Protein 4XK1 (pdb70)

Sequence (700 aa):
FNFCAGPAALPDAVLQRAQAELLDWRGKGLSVMEMSHRSDDYVAIASKAEQDLRDLLDIPSDYKVLFLQGGASQQFAEIPLNLLPEDGVADYIDTGIWSKKAIEEARRYGTVNVAASAKEYDYFAIPGQNEWTLTKDAAYVHYASNETIGGLEFDWIPEETGDVPLVTDMSSDILSRPLDVSRFGLIYAGAQNIGPSGLVVVIVREDLLGRARSVCPTMLNYKTAADNGSMYNTPATYSWYLSGLVFEWLKEQGGVTAMEQRNRAKKDLLYKTIDASDFYTNPIQPSARSWMNVPFRLADERLDKPFLEGAEARGLLNLKGHRSVGGMRASIYNALGLDAVEALVAYMAEFEKEHFNFCAGPAALPDAVLQRAQAELLDWRGKGLSVMEMSHRSDDYVAIASKAEQDLRDLLDIPSDYKVLFLQGGASQQFAEIPLNLLPEDGVADYIDTGIWSKKAIEEARRYGTVNVAASAKEYDYFAIPGQNNEWTLTKDAAYVHYASNETIGGLEFDWIPEETGDVPLVTTDMSSDILSRPLDVSRFGLIYAGAQNIGPSGLVVVIVREDLLGRARSVCPTMLNYKTAADNGSMYNTPATYSWYLSGLVFEWLKEQGGVTAMEQRNRAKKDLLYKTIDASDFYTNPIQPSARSWMNVPFRLADERLDKPFLEGAEARGLLNLKGHRSVGGMRASIYNALGLDAVEALVAY

B-factor: mean 57.26, std 17.22, range [25.73, 146.48]

Solvent-accessible surface area: 25324 Å² total

InterPro domains:
  IPR000192 Aminotransferase class V domain [PF00266] (6-349)
  IPR015421 Pyridoxal phosphate-dependent transferase, major domain [G3DSA:3.40.640.10] (18-251)
  IPR015422 Pyridoxal phosphate-dependent transferase, small domain [G3DSA:3.90.1150.10] (252-361)
  IPR015424 Pyridoxal phosphate-dependent transferase [SSF53383] (4-359)
  IPR022278 Phosphoserine aminotransferase [MF_00160] (3-360)
  IPR022278 Phosphoserine aminotransferase [NF003764] (3-360)
  IPR022278 Phosphoserine aminotransferase [PIRSF000525] (2-360)
  IPR022278 Phosphoserine aminotransferase [PTHR43247] (2-360)
  IPR022278 Phosphoserine aminotransferase [TIGR01364] (6-360)
  IPR022278 Phosphoserine aminotransferase [cd00611] (6-358)

Foldseek 3Di:
DEQALFLDDDFPVLVVVCVVCQQANVNNRHGLVRDDCPDPVLVVLLVLLQVLVCVQQVFDPQKFKAKAFDFVLVVLQLVCLQQPPQAFEEEFEALDDVSVSSQVNCVVRYHYHDFYYCVVVPSLAGDDCVSGRDDLVHSAYEYEQADSQSQFGAPDDDDNDPHFYEYEDQQCPQLAHDPPVNHQKYKHQQSLQFDGGIMIMIHRNVSFDRRDPPDDCSSGPVNCRVVVNPNDDHPSVGSSSSSSSSVVCVVCPHRHNSNVFLVVLQCLLVCLQVVDQQKDDSRDPNTRHSFKGFIAGPDNVCVVVLQVVCVVPVRDDQFHDPVVGGGMGGARSSHGSVNSVVVSVSVVVVVVVD/DDLALFLDDAFPVLVVVCVVPQQANPNNRHGLQGDDCPDPVLVVLLVLLQVLLCVQQVFDPQKFKAKAFDFPLVVLQLVCQWQNDQAFEEEFEALDDVSVSSQVNNVVRHHYHDQYYCVVVVSLAGDDCVSGDDDLRHSAYEYEQADSQQQFGAPDDDDNDPHFYEYEDQQCPQLAHDDNVNHQKYKHQCSLQNQGGIMIMMHRNVSFDRRDPVDDCSSGPVNCRVVVNPNDGHPSVSSSSSSSSSVVCVVCVHSNSSNVFLVLLQVLLVCLQVVDPQKDDSRDPNGRHSFKHFIAGPPLVCQVVVQVVQVVPVHDDQPHDPVRRHGMGGCRRSHGSVNSVSNSVD

Secondary structure (DSSP, 8-state):
-B--SSSPPPPHHHHHHHHHTSSSGGGSS--GGGS-TTSHHHHHHHHHHHHHHHHHHT--TTEEEEEE-SHHHHHHHHHHHHHS-TT-EEEEEE-SHHHHHHHHHHTTTSEEEEEEEGGGGTTSSPPPGGG----TT-S-EEEESEETTTTEE-SS----TTSPEEEE-TTTTTSS---GGG-SEEEEE-----STT-EEEEEEGGG-S---TTS-GGG-HHHHHHTTT-SS---HHHHHHHHHHHHHHHHTTHHHHHHHHHHHHHHHHHHHHHHSSSEE--S-GGGB-SSEEEEEESSGGGHHHHHHHHHHTT-B--BPPTTT-SEEEE--TTS-HHHHHHHHHHHHHHHHH-/-B--SSSPPPPHHHHHHHHHTSSSGGGSS--GGGS-TTSHHHHHHHHHHHHHHHHHHT--TTEEEEEE-SHHHHHHHHHHHHH--TT-EEEEEE-SHHHHHHHHHHTTTSEEEEEEEGGGGTTSSPPPGGG----TT-S-EEEESEETTTTEE-SS----TTSPEEEE-TTTTTSS---GGG-SEEEEE------SS-EEEEEEGGG-S---TTS-GGG-HHHHHHTTT-SS---HHHHHHHHHHHHHHHHTTHHHHHHHHHHHHHHHHHHHHTT-SSEE--S-GGGB-SSEEEEEESSGGGHHHHHHHHHHSS-B--BPPTTT-SEEEE--TTS-HHHHHHHHH-

CATH classification: 3.40.640.10 (+1 more: 3.90.1150.10)

Radius of gyration: 26.42 Å; Cα contacts (8 Å, |Δi|>4): 1494; chains: 2; bounding box: 75×70×55 Å

Organism: Pseudomonas aeruginosa (strain ATCC 15692 / DSM 22644 / CIP 104116 / JCM 14847 / LMG 12228 / 1C / PRS 101 / PAO1) (NCBI:txid208964)

Nearest PDB structures (foldseek):
  3qbo-assembly1_A  TM=9.801E-01  e=4.497E-51  Yersinia pestis CO92
  2bi2-assembly1_B  TM=9.786E-01  e=4.630E-48  Alkalihalobacillus alcalophilus
  6xdk-assembly2_C  TM=9.744E-01  e=2.371E-48  Stenotrophomonas maltophilia K279a
  6xdk-assembly1_A  TM=9.774E-01  e=1.153E-47  Stenotrophomonas maltophilia K279a
  1bt4-assembly1_A  TM=9.814E-01  e=1.096E-46  Niallia circulans

Structure (mmCIF, N/CA/C/O backbone):
data_4XK1
#
_entry.id   4XK1
#
_cell.length_a   72.220
_cell.length_b   72.220
_cell.length_c   268.480
_cell.angle_alpha   90.000
_cell.angle_beta   90.000
_cell.angle_gamma   120.000
#
_symmetry.space_group_name_H-M   'P 32 2 1'
#
loop_
_entity.id
_entity.type
_entity.pdbx_description
1 polymer 'Phosphoserine aminotransferase'
2 non-polymer 'FORMIC ACID'
3 non-polymer 'GLUTAMIC ACID'
4 water water
#
loop_
_atom_site.group_PDB
_atom_site.id
_atom_site.type_symbol
_atom_site.label_atom_id
_atom_site.label_alt_id
_atom_site.label_comp_id
_atom_site.label_asym_id
_atom_site.label_entity_id
_atom_site.label_seq_id
_atom_site.pdbx_PDB_ins_code
_atom_site.Cartn_x
_atom_site.Cartn_y
_atom_site.Cartn_z
_atom_site.occupancy
_atom_site.B_iso_or_equiv
_atom_site.auth_seq_id
_atom_site.auth_comp_id
_atom_site.auth_asym_id
_atom_site.auth_atom_id
_atom_site.pdbx_PDB_model_num
ATOM 1 N N . PHE A 1 14 ? 24.277 10.622 19.841 1.00 63.03 6 PHE A N 1
ATOM 2 C CA . PHE A 1 14 ? 23.824 9.363 20.446 1.00 61.73 6 PHE A CA 1
ATOM 3 C C . PHE A 1 14 ? 23.000 9.609 21.709 1.00 58.52 6 PHE A C 1
ATOM 4 O O . PHE A 1 14 ? 23.547 9.781 22.801 1.00 61.82 6 PHE A O 1
ATOM 12 N N . ASN A 1 15 ? 21.682 9.613 21.550 1.00 59.58 7 ASN A N 1
ATOM 13 C CA . ASN A 1 15 ? 20.764 10.026 22.604 1.00 56.99 7 ASN A CA 1
ATOM 14 C C . ASN A 1 15 ? 19.986 8.849 23.176 1.00 54.88 7 ASN A C 1
ATOM 15 O O . ASN A 1 15 ? 19.087 8.313 22.521 1.00 48.27 7 ASN A O 1
ATOM 20 N N . PHE A 1 16 ? 20.325 8.472 24.404 1.00 57.18 8 PHE A N 1
ATOM 21 C CA . PHE A 1 16 ? 19.776 7.280 25.038 1.00 56.90 8 PHE A CA 1
ATOM 22 C C . PHE A 1 16 ? 18.570 7.581 25.931 1.00 54.15 8 PHE A C 1
ATOM 23 O O . PHE A 1 16 ? 18.164 6.742 26.728 1.00 53.22 8 PHE A O 1
ATOM 31 N N . CYS A 1 17 ? 17.993 8.768 25.776 1.00 52.77 9 CYS A N 1
ATOM 32 C CA . CYS A 1 17 ? 16.848 9.193 26.581 1.00 54.60 9 CYS A CA 1
ATOM 33 C C . CYS A 1 17 ? 15.636 8.279 26.466 1.00 47.00 9 CYS A C 1
ATOM 34 O O . CYS A 1 17 ? 15.252 7.885 25.356 1.00 49.01 9 CYS A O 1
ATOM 37 N N . ALA A 1 18 ? 15.010 7.985 27.603 1.00 45.92 10 ALA A N 1
ATOM 38 C CA . ALA A 1 18 ? 13.863 7.073 27.659 1.00 47.82 10 ALA A CA 1
ATOM 39 C C . ALA A 1 18 ? 12.539 7.643 27.111 1.00 56.39 10 ALA A C 1
ATOM 40 O O . ALA A 1 18 ? 11.587 6.894 26.876 1.00 55.93 10 ALA A O 1
ATOM 42 N N . GLY A 1 19 ? 12.456 8.956 26.928 1.00 52.02 11 GLY A N 1
ATOM 43 C CA . GLY A 1 19 ? 11.213 9.541 26.448 1.00 62.18 11 GLY A CA 1
ATOM 44 C C . GLY A 1 19 ? 10.905 10.953 26.920 1.00 73.72 11 GLY A C 1
ATOM 45 O O . GLY A 1 19 ? 10.884 11.218 28.122 1.00 79.70 11 GLY A O 1
ATOM 46 N N . PRO A 1 20 ? 10.646 11.876 25.978 1.00 78.55 12 PRO A N 1
ATOM 47 C CA . PRO A 1 20 ? 10.663 11.746 24.512 1.00 69.04 12 PRO A CA 1
ATOM 48 C C . PRO A 1 20 ? 11.977 11.224 23.978 1.00 66.01 12 PRO A C 1
ATOM 49 O O . PRO A 1 20 ? 13.034 11.483 24.541 1.00 73.45 12 PRO A O 1
ATOM 53 N N . ALA A 1 21 ? 11.892 10.454 22.909 1.00 64.34 13 ALA A N 1
ATOM 54 C CA . ALA A 1 21 ? 13.037 9.717 22.409 1.00 57.56 13 ALA A CA 1
ATOM 55 C C . ALA A 1 21 ? 13.641 10.380 21.185 1.00 56.96 13 ALA A C 1
ATOM 56 O O . ALA A 1 21 ? 13.061 11.297 20.590 1.00 54.66 13 ALA A O 1
ATOM 58 N N . ALA A 1 22 ? 14.822 9.898 20.829 1.00 53.43 14 ALA A N 1
ATOM 59 C CA . ALA A 1 22 ? 15.498 10.321 19.621 1.00 51.03 14 ALA A CA 1
ATOM 60 C C . ALA A 1 22 ? 14.655 10.003 18.388 1.00 52.22 14 ALA A C 1
ATOM 61 O O . ALA A 1 22 ? 14.026 8.950 18.300 1.00 51.07 14 ALA A O 1
ATOM 63 N N . LEU A 1 23 ? 14.621 10.940 17.448 1.00 51.86 15 LEU A N 1
ATOM 64 C CA . LEU A 1 23 ? 14.036 10.683 16.148 1.00 48.37 15 LEU A CA 1
ATOM 65 C C . LEU A 1 23 ? 15.160 10.391 15.170 1.00 48.92 15 LEU A C 1
ATOM 66 O O . LEU A 1 23 ? 16.282 10.886 15.334 1.00 51.88 15 LEU A O 1
ATOM 71 N N . PRO A 1 24 ? 14.869 9.601 14.137 1.00 49.15 16 PRO A N 1
ATOM 72 C CA . PRO A 1 24 ? 15.951 9.348 13.180 1.00 52.69 16 PRO A CA 1
ATOM 73 C C . PRO A 1 24 ? 16.360 10.660 12.515 1.00 49.05 16 PRO A C 1
ATOM 74 O O . PRO A 1 24 ? 15.490 11.496 12.255 1.00 49.14 16 PRO A O 1
ATOM 78 N N . ASP A 1 25 ? 17.661 10.860 12.326 1.00 46.82 17 ASP A N 1
ATOM 79 C CA . ASP A 1 25 ? 18.187 12.043 11.655 1.00 51.07 17 ASP A CA 1
ATOM 80 C C . ASP A 1 25 ? 17.434 12.329 10.359 1.00 50.67 17 ASP A C 1
ATOM 81 O O . ASP A 1 25 ? 17.026 13.464 10.094 1.00 49.74 17 ASP A O 1
ATOM 86 N N . ALA A 1 26 ? 17.261 11.285 9.561 1.00 43.25 18 ALA A N 1
ATOM 87 C CA . ALA A 1 26 ? 16.622 11.405 8.259 1.00 48.87 18 ALA A CA 1
ATOM 88 C C . ALA A 1 26 ? 15.210 11.995 8.382 1.00 49.63 18 ALA A C 1
ATOM 89 O O . ALA A 1 26 ? 14.787 12.775 7.533 1.00 44.42 18 ALA A O 1
ATOM 91 N N . VAL A 1 27 ? 14.494 11.642 9.449 1.00 39.99 19 VAL A N 1
ATOM 92 C CA . VAL A 1 27 ? 13.148 12.162 9.632 1.00 43.85 19 VAL A CA 1
ATOM 93 C C . VAL A 1 27 ? 13.191 13.662 9.931 1.00 47.44 19 VAL A C 1
ATOM 94 O O . VAL A 1 27 ? 12.449 14.440 9.331 1.00 43.48 19 VAL A O 1
ATOM 98 N N . LEU A 1 28 ? 14.062 14.067 10.848 1.00 41.18 20 LEU A N 1
ATOM 99 C CA . LEU A 1 28 ? 14.212 15.476 11.169 1.00 41.09 20 LEU A CA 1
ATOM 100 C C . LEU A 1 28 ? 14.750 16.289 9.975 1.00 43.06 20 LEU A C 1
ATOM 101 O O . LEU A 1 28 ? 14.274 17.393 9.718 1.00 42.70 20 LEU A O 1
ATOM 106 N N . GLN A 1 29 ? 15.726 15.751 9.247 1.00 39.65 21 GLN A N 1
ATOM 107 C CA . GLN A 1 29 ? 16.229 16.428 8.048 1.00 47.91 21 GLN A CA 1
ATOM 108 C C . GLN A 1 29 ? 15.101 16.667 7.057 1.00 48.19 21 GLN A C 1
ATOM 109 O O . GLN A 1 29 ? 15.007 17.735 6.430 1.00 44.70 21 GLN A O 1
ATOM 115 N N . ARG A 1 30 ? 14.249 15.659 6.908 1.00 40.44 22 ARG A N 1
ATOM 116 C CA . ARG A 1 30 ? 13.159 15.752 5.950 1.00 46.12 22 ARG A CA 1
ATOM 117 C C . ARG A 1 30 ? 12.134 16.797 6.377 1.00 40.02 22 ARG A C 1
ATOM 118 O O . ARG A 1 30 ? 11.720 17.640 5.578 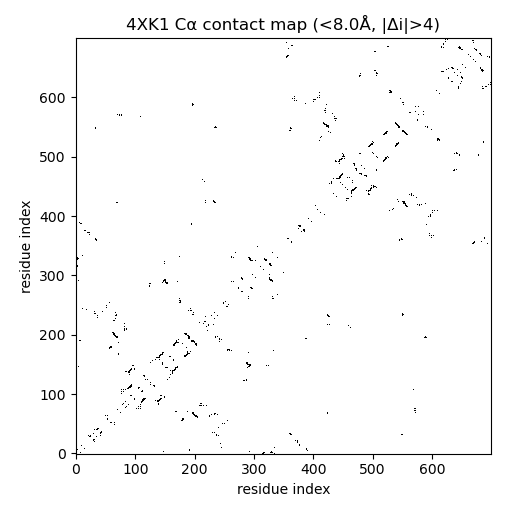1.00 39.63 22 ARG A O 1
ATOM 126 N N . ALA A 1 31 ? 11.725 16.738 7.634 1.00 34.14 23 ALA A N 1
ATOM 127 C CA . ALA A 1 31 ? 10.765 17.698 8.163 1.00 34.58 23 ALA A CA 1
ATOM 128 C C . ALA A 1 31 ? 11.324 19.108 8.060 1.00 40.66 23 ALA A C 1
ATOM 129 O O . ALA A 1 31 ? 10.608 20.063 7.728 1.00 41.45 23 ALA A O 1
ATOM 131 N N . GLN A 1 32 ? 12.615 19.235 8.332 1.00 40.87 24 GLN A N 1
ATOM 132 C CA . GLN A 1 32 ? 13.255 20.539 8.296 1.00 43.93 24 GLN A CA 1
ATOM 133 C C . GLN A 1 32 ? 13.245 21.118 6.893 1.00 42.74 24 GLN A C 1
ATOM 134 O O . GLN A 1 32 ? 12.809 22.252 6.691 1.00 48.30 24 GLN A O 1
ATOM 140 N N . ALA A 1 33 ? 13.709 20.334 5.921 1.00 37.81 25 ALA A N 1
ATOM 141 C CA . ALA A 1 33 ? 13.821 20.808 4.5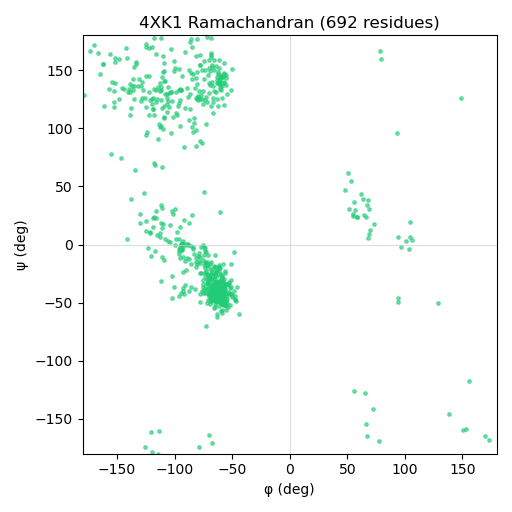51 1.00 40.93 25 ALA A CA 1
ATOM 142 C C . ALA A 1 33 ? 12.498 21.332 3.994 1.00 50.41 25 ALA A C 1
ATOM 143 O O . ALA A 1 33 ? 12.488 22.288 3.213 1.00 54.13 25 ALA A O 1
ATOM 145 N N . GLU A 1 34 ? 11.381 20.736 4.399 1.00 49.21 26 GLU A N 1
ATOM 146 C CA . GLU A 1 34 ? 10.117 21.148 3.812 1.00 48.75 26 GLU A CA 1
ATOM 147 C C . GLU A 1 34 ? 9.237 21.903 4.807 1.00 41.23 26 GLU A C 1
ATOM 148 O O . GLU A 1 34 ? 8.004 22.026 4.577 1.00 46.04 26 GLU A O 1
ATOM 154 N N . LEU A 1 35 ? 9.822 22.406 5.893 1.00 40.88 27 LEU A N 1
ATOM 155 C CA . LEU A 1 35 ? 9.017 23.009 6.957 1.00 45.09 27 LEU A CA 1
ATOM 156 C C . LEU A 1 35 ? 8.285 24.280 6.489 1.00 45.11 27 LEU A C 1
ATOM 157 O O . LEU A 1 35 ? 7.174 24.538 6.924 1.00 42.62 27 LEU A O 1
ATOM 162 N N . LEU A 1 36 ? 8.888 25.052 5.585 1.00 52.98 28 LEU A N 1
ATOM 163 C CA . LEU A 1 36 ? 8.275 26.303 5.107 1.00 54.87 28 LEU A CA 1
ATOM 164 C C . LEU A 1 36 ? 7.382 26.114 3.891 1.00 57.87 28 LEU A C 1
ATOM 165 O O . LEU A 1 36 ? 6.523 26.940 3.608 1.00 54.43 28 LEU A O 1
ATOM 170 N N . ASP A 1 37 ? 7.607 25.035 3.157 1.00 58.69 29 ASP A N 1
ATOM 171 C CA . ASP A 1 37 ? 7.063 24.920 1.814 1.00 53.48 29 ASP A CA 1
ATOM 172 C C . ASP A 1 37 ? 6.917 23.451 1.404 1.00 52.94 29 ASP A C 1
ATOM 173 O O . ASP A 1 37 ? 7.733 22.928 0.645 1.00 53.11 29 ASP A O 1
ATOM 178 N N . TRP A 1 38 ? 5.875 22.799 1.910 1.00 45.89 30 TRP A N 1
ATOM 179 C CA . TRP A 1 38 ? 5.665 21.364 1.714 1.00 47.52 30 TRP A CA 1
ATOM 180 C C . TRP A 1 38 ? 5.333 21.067 0.258 1.00 48.15 30 TRP A C 1
ATOM 181 O O . TRP A 1 38 ? 4.352 21.569 -0.262 1.00 47.79 30 TRP A O 1
ATOM 192 N N . ARG A 1 39 ? 6.167 20.266 -0.401 1.00 50.11 31 ARG A N 1
ATOM 193 C CA . ARG A 1 39 ? 5.957 19.923 -1.808 1.00 49.02 31 ARG A CA 1
ATOM 194 C C . ARG A 1 39 ? 5.819 21.134 -2.727 1.00 51.27 31 ARG A C 1
ATOM 195 O O . ARG A 1 39 ? 5.206 21.043 -3.793 1.00 53.32 31 ARG A O 1
ATOM 203 N N . GLY A 1 40 ? 6.382 22.263 -2.316 1.00 47.10 32 GLY A N 1
ATOM 204 C CA . GLY A 1 40 ? 6.350 23.458 -3.137 1.00 47.76 32 GLY A CA 1
ATOM 205 C C . GLY A 1 40 ? 4.996 24.141 -3.199 1.00 51.96 32 GLY A C 1
ATOM 206 O O . GLY A 1 40 ? 4.759 24.960 -4.081 1.00 54.58 32 GLY A O 1
ATOM 207 N N . LYS A 1 41 ? 4.104 23.825 -2.267 1.00 52.62 33 LYS A N 1
ATOM 208 C CA . LYS A 1 41 ? 2.775 24.453 -2.255 1.00 56.73 33 LYS A CA 1
ATOM 209 C C . LYS A 1 41 ? 2.734 25.856 -1.615 1.00 54.21 33 LYS A C 1
ATOM 210 O O . LYS A 1 41 ? 1.734 26.552 -1.730 1.00 57.87 33 LYS A O 1
ATOM 216 N N . GLY A 1 42 ? 3.806 26.270 -0.942 1.00 54.25 34 GLY A N 1
ATOM 217 C CA . GLY A 1 42 ? 3.877 27.611 -0.370 1.00 57.38 34 GLY A CA 1
ATOM 218 C C . GLY A 1 42 ? 3.440 27.664 1.088 1.00 58.05 34 GLY A C 1
ATOM 219 O O . GLY A 1 42 ? 3.353 28.735 1.699 1.00 52.94 34 GLY A O 1
ATOM 220 N N . LEU A 1 43 ? 3.196 26.483 1.648 1.00 56.41 35 LEU A N 1
ATOM 221 C CA . LEU A 1 43 ? 2.571 26.325 2.958 1.00 52.08 35 LEU A CA 1
ATOM 222 C C . LEU A 1 43 ? 3.375 25.366 3.821 1.00 46.19 35 LEU A C 1
ATOM 223 O O . LEU A 1 43 ? 3.883 24.370 3.320 1.00 48.63 35 LEU A O 1
ATOM 228 N N . SER A 1 44 ? 3.476 25.643 5.116 1.00 46.69 36 SER A N 1
ATOM 229 C CA . SER A 1 44 ? 3.923 24.621 6.060 1.00 45.65 36 SER A CA 1
ATOM 230 C C . SER A 1 44 ? 2.772 23.651 6.292 1.00 45.57 36 SER A C 1
ATOM 231 O O . SER A 1 44 ? 1.601 24.049 6.200 1.00 38.32 36 SER A O 1
ATOM 234 N N . VAL A 1 45 ? 3.094 22.392 6.590 1.00 39.98 37 VAL A N 1
ATOM 235 C CA . VAL A 1 45 ? 2.089 21.464 7.104 1.00 46.01 37 VAL A CA 1
ATOM 236 C C . VAL A 1 45 ? 1.421 22.068 8.355 1.00 46.21 37 VAL A C 1
ATOM 237 O O . VAL A 1 45 ? 0.234 21.871 8.583 1.00 45.62 37 VAL A O 1
ATOM 241 N N . MET A 1 46 ? 2.187 22.818 9.149 1.00 49.30 38 MET A N 1
ATOM 242 C CA . MET A 1 46 ? 1.631 23.551 10.303 1.00 55.29 38 MET A CA 1
ATOM 243 C C . MET A 1 46 ? 0.545 24.545 9.945 1.00 57.83 38 MET A C 1
ATOM 244 O O . MET A 1 46 ? -0.317 24.841 10.770 1.00 55.74 38 MET A O 1
ATOM 249 N N . GLU A 1 47 ? 0.621 25.089 8.733 1.00 53.90 39 GLU A N 1
ATOM 250 C CA . GLU A 1 47 ? -0.323 26.103 8.279 1.00 47.81 39 GLU A CA 1
ATOM 251 C C . GLU A 1 47 ? -1.519 25.479 7.550 1.00 51.31 39 GLU A C 1
ATOM 252 O O . GLU A 1 47 ? -2.444 26.221 7.115 1.00 47.34 39 GLU A O 1
ATOM 258 N N . MET A 1 48 ? -1.520 24.154 7.404 1.00 42.38 40 MET A N 1
ATOM 259 C CA . MET A 1 48 ? -2.583 23.475 6.664 1.00 48.13 40 MET A CA 1
ATOM 260 C C . MET A 1 48 ? -3.842 23.276 7.467 1.00 45.24 40 MET A C 1
ATOM 261 O O . MET A 1 48 ? -3.782 22.882 8.619 1.00 50.39 40 MET A O 1
ATOM 266 N N . SER A 1 49 ? -4.987 23.494 6.840 1.00 43.80 41 SER A N 1
ATOM 267 C CA . SER A 1 49 ? -6.236 23.076 7.458 1.00 47.29 41 SER A CA 1
ATOM 268 C C . SER A 1 49 ? -6.273 21.564 7.463 1.00 43.31 41 SER A C 1
ATOM 269 O O . SER A 1 49 ? -5.924 20.939 6.470 1.00 43.87 41 SER A O 1
ATOM 272 N N . HIS A 1 50 ? -6.712 20.969 8.564 1.00 43.28 42 HIS A N 1
ATOM 273 C CA . HIS A 1 50 ? -6.784 19.516 8.640 1.00 42.58 42 HIS A CA 1
ATOM 274 C C . HIS A 1 50 ? -7.909 18.951 7.751 1.00 40.08 42 HIS A C 1
ATOM 275 O O . HIS A 1 50 ? -7.999 17.742 7.544 1.00 47.03 42 HIS A O 1
ATOM 282 N N . ARG A 1 51 ? -8.748 19.831 7.216 1.00 47.52 43 ARG A N 1
ATOM 283 C CA . ARG A 1 51 ? -9.794 19.434 6.280 1.00 49.15 43 ARG A CA 1
ATOM 284 C C . ARG A 1 51 ? -9.367 19.626 4.828 1.00 50.91 43 ARG A C 1
ATOM 285 O O . ARG A 1 51 ? -10.102 19.274 3.917 1.00 54.04 43 ARG A O 1
ATOM 293 N N . SER A 1 52 ? -8.203 20.218 4.599 1.00 46.05 44 SER A N 1
ATOM 294 C CA . SER A 1 52 ? -7.733 20.372 3.227 1.00 46.16 44 SER A CA 1
ATOM 295 C C . SER A 1 52 ? -7.405 19.021 2.602 1.00 38.09 44 SER A C 1
ATOM 296 O O . SER A 1 52 ? -7.039 18.079 3.305 1.00 39.78 44 SER A O 1
ATOM 299 N N . ASP A 1 53 ? -7.507 18.947 1.280 1.00 46.47 45 ASP A N 1
ATOM 300 C CA . ASP A 1 53 ? -7.141 17.752 0.525 1.00 49.15 45 ASP A CA 1
ATOM 301 C C . ASP A 1 53 ? -5.720 17.287 0.816 1.00 48.85 45 ASP A C 1
ATOM 302 O O . ASP A 1 53 ? -5.453 16.093 0.954 1.00 48.63 45 ASP A O 1
ATOM 307 N N . ASP A 1 54 ? -4.801 18.238 0.887 1.00 48.17 46 ASP A N 1
ATOM 308 C CA . ASP A 1 54 ? -3.419 17.907 1.173 1.00 47.10 46 ASP A CA 1
ATOM 309 C C . ASP A 1 54 ? -3.279 17.270 2.549 1.00 48.13 46 ASP A C 1
ATOM 310 O O . ASP A 1 54 ? -2.630 16.231 2.698 1.00 49.81 46 ASP A O 1
ATOM 315 N N . TYR A 1 55 ? -3.922 17.844 3.558 1.00 35.58 47 TYR A N 1
ATOM 316 C CA . TYR A 1 55 ? -3.713 17.298 4.897 1.00 34.54 47 TYR A CA 1
ATOM 317 C C . TYR A 1 55 ? -4.416 15.947 5.028 1.00 36.60 47 TYR A C 1
ATOM 318 O O . TYR A 1 55 ? -3.874 15.023 5.636 1.00 39.26 47 TYR A O 1
ATOM 327 N N . VAL A 1 56 ? -5.604 15.824 4.435 1.00 39.75 48 VAL A N 1
ATOM 328 C CA . VAL A 1 56 ? -6.344 14.570 4.480 1.00 39.80 48 VAL A CA 1
ATOM 329 C C . VAL A 1 56 ? -5.490 13.435 3.896 1.00 41.22 48 VAL A C 1
ATOM 330 O O . VAL A 1 56 ? -5.386 12.358 4.487 1.00 45.47 48 VAL A O 1
ATOM 334 N N . ALA A 1 57 ? -4.839 13.707 2.769 1.00 38.90 49 ALA A N 1
ATOM 335 C CA . ALA A 1 57 ? -3.969 12.724 2.117 1.00 40.06 49 ALA A CA 1
ATOM 336 C C . ALA A 1 57 ? -2.773 12.366 2.997 1.00 43.47 49 ALA A C 1
ATOM 337 O O . ALA A 1 57 ? -2.390 11.198 3.075 1.00 47.44 49 ALA A O 1
ATOM 339 N N . ILE A 1 58 ? -2.182 13.358 3.659 1.00 36.41 50 ILE A N 1
ATOM 340 C CA . ILE A 1 58 ? -1.107 13.082 4.624 1.00 35.83 50 ILE A CA 1
ATOM 341 C C . ILE A 1 58 ? -1.571 12.178 5.783 1.00 43.80 50 ILE A C 1
ATOM 342 O O . ILE A 1 58 ? -0.888 11.199 6.157 1.00 34.20 50 ILE A O 1
ATOM 347 N N . ALA A 1 59 ? -2.724 12.525 6.359 1.00 42.12 51 ALA A N 1
ATOM 348 C CA . ALA A 1 59 ? -3.283 11.772 7.482 1.00 44.62 51 ALA A CA 1
ATOM 349 C C . ALA A 1 59 ? -3.683 10.355 7.066 1.00 44.40 51 ALA A C 1
ATOM 350 O O . ALA A 1 59 ? -3.418 9.392 7.783 1.00 43.01 51 ALA A O 1
ATOM 352 N N . SER A 1 60 ? -4.336 10.234 5.915 1.00 37.69 52 SER A N 1
ATOM 353 C CA . SER A 1 60 ? -4.815 8.941 5.476 1.00 43.39 52 SER A CA 1
ATOM 354 C C . SER A 1 60 ? -3.641 8.038 5.150 1.00 48.72 52 SER A C 1
ATOM 355 O O . SER A 1 60 ? -3.718 6.831 5.333 1.00 45.20 52 SER A O 1
ATOM 358 N N . LYS A 1 61 ? -2.553 8.631 4.665 1.00 48.36 53 LYS A N 1
ATOM 359 C CA . LYS A 1 61 ? -1.367 7.857 4.317 1.00 49.33 53 LYS A CA 1
ATOM 360 C C . LYS A 1 61 ? -0.642 7.388 5.592 1.00 41.99 53 LYS A C 1
ATOM 361 O O . LYS A 1 61 ? -0.167 6.249 5.663 1.00 46.46 53 LYS A O 1
ATOM 367 N N . ALA A 1 62 ? -0.540 8.259 6.593 1.00 40.72 54 ALA A N 1
ATOM 368 C CA . ALA A 1 62 ? 0.019 7.837 7.885 1.00 39.01 54 ALA A CA 1
ATOM 369 C C . ALA A 1 62 ? -0.744 6.636 8.469 1.00 42.47 54 ALA A C 1
ATOM 370 O O . ALA A 1 62 ? -0.124 5.667 8.922 1.00 45.48 54 ALA A O 1
ATOM 372 N N . GLU A 1 63 ? -2.079 6.709 8.466 1.00 36.10 55 GLU A N 1
ATOM 373 C CA . GLU A 1 63 ? -2.903 5.606 8.942 1.00 37.96 55 GLU A CA 1
ATOM 374 C C . GLU A 1 63 ? -2.592 4.344 8.130 1.00 44.59 55 GLU A C 1
ATOM 375 O O . GLU A 1 63 ? -2.357 3.258 8.718 1.00 41.52 55 GLU A O 1
ATOM 381 N N . GLN A 1 64 ? -2.578 4.461 6.803 1.00 38.08 56 GLN A N 1
ATOM 382 C CA . GLN A 1 64 ? -2.368 3.283 5.972 1.00 36.64 56 GLN A CA 1
ATOM 383 C C . GLN A 1 64 ? -0.976 2.714 6.181 1.00 42.99 56 GLN A C 1
ATOM 384 O O . GLN A 1 64 ? -0.797 1.491 6.204 1.00 42.91 56 GLN A O 1
ATOM 390 N N . ASP A 1 65 ? 0.015 3.586 6.330 1.00 37.62 57 ASP A N 1
ATOM 391 C CA . ASP A 1 65 ? 1.378 3.093 6.471 1.00 38.45 57 ASP A CA 1
ATOM 392 C C . ASP A 1 65 ? 1.499 2.330 7.798 1.00 50.66 57 ASP A C 1
ATOM 393 O O . ASP A 1 65 ? 2.228 1.329 7.879 1.00 43.60 57 ASP A O 1
ATOM 398 N N . LEU A 1 66 ? 0.782 2.800 8.827 1.00 34.38 58 LEU A N 1
ATOM 399 C CA . LEU A 1 66 ? 0.771 2.112 10.110 1.00 36.29 58 LEU A CA 1
ATOM 400 C C . LEU A 1 66 ? 0.096 0.745 10.004 1.00 36.08 58 LEU A C 1
ATOM 401 O O . LEU A 1 66 ? 0.577 -0.229 10.583 1.00 36.51 58 LEU A O 1
ATOM 406 N N . ARG A 1 67 ? -1.013 0.664 9.269 1.00 41.26 59 ARG A N 1
ATOM 407 C CA . ARG A 1 67 ? -1.655 -0.628 9.036 1.00 45.68 59 ARG A CA 1
ATOM 408 C C . ARG A 1 67 ? -0.688 -1.569 8.323 1.00 46.15 59 ARG A C 1
ATOM 409 O O . ARG A 1 67 ? -0.585 -2.732 8.679 1.00 43.34 59 ARG A O 1
ATOM 417 N N . ASP A 1 68 ? 0.020 -1.051 7.324 1.00 46.62 60 ASP A N 1
ATOM 418 C CA . ASP A 1 68 ? 1.002 -1.847 6.586 1.00 49.78 60 ASP A CA 1
ATOM 419 C C . ASP A 1 68 ? 2.142 -2.353 7.462 1.00 48.37 60 ASP A C 1
ATOM 420 O O . ASP A 1 68 ? 2.525 -3.510 7.369 1.00 47.13 60 ASP A O 1
ATOM 425 N N . LEU A 1 69 ? 2.710 -1.466 8.278 1.00 44.86 61 LEU A N 1
ATOM 426 C CA . LEU A 1 69 ? 3.827 -1.840 9.129 1.00 47.27 61 LEU A CA 1
ATOM 427 C C . LEU A 1 69 ? 3.469 -3.014 10.020 1.00 48.10 61 LEU A C 1
ATOM 428 O O . LEU A 1 69 ? 4.166 -4.016 10.025 1.00 47.84 61 LEU A O 1
ATOM 433 N N . LEU A 1 70 ? 2.357 -2.890 10.739 1.00 51.76 62 LEU A N 1
ATOM 434 C CA . LEU A 1 70 ? 1.963 -3.887 11.726 1.00 43.30 62 LEU A CA 1
ATOM 435 C C . LEU A 1 70 ? 0.994 -4.952 11.199 1.00 44.48 62 LEU A C 1
ATOM 436 O O . LEU A 1 70 ? 0.588 -5.830 11.956 1.00 47.77 62 LEU A O 1
ATOM 441 N N . ASP A 1 71 ? 0.623 -4.871 9.918 1.00 41.71 63 ASP A N 1
ATOM 442 C CA . ASP A 1 71 ? -0.365 -5.784 9.323 1.00 43.52 63 ASP A CA 1
ATOM 443 C C . ASP A 1 71 ? -1.631 -5.774 10.176 1.00 44.26 63 ASP A C 1
ATOM 444 O O . ASP A 1 71 ? -2.096 -6.804 10.655 1.00 50.30 63 ASP A O 1
ATOM 449 N N . ILE A 1 72 ? -2.163 -4.579 10.381 1.00 45.54 64 ILE A N 1
ATOM 450 C CA . ILE A 1 72 ? -3.385 -4.396 11.139 1.00 48.94 64 ILE A CA 1
ATOM 451 C C . ILE A 1 72 ? -4.569 -4.876 10.320 1.00 54.40 64 ILE A C 1
ATOM 452 O O . ILE A 1 72 ? -4.739 -4.453 9.186 1.00 54.55 64 ILE A O 1
ATOM 457 N N . PRO A 1 73 ? -5.391 -5.770 10.891 1.00 51.16 65 PRO A N 1
ATOM 458 C CA . PRO A 1 73 ? -6.579 -6.239 10.166 1.00 46.07 65 PRO A CA 1
ATOM 459 C C . PRO A 1 73 ? -7.590 -5.106 9.952 1.00 43.45 65 PRO A C 1
ATOM 460 O O . PRO A 1 73 ? -7.558 -4.092 10.658 1.00 48.21 65 PRO A O 1
ATOM 464 N N . SER A 1 74 ? -8.466 -5.280 8.974 1.00 48.60 66 SER A N 1
ATOM 465 C CA . SER A 1 74 ? -9.375 -4.221 8.560 1.00 49.85 66 SER A CA 1
ATOM 466 C C . SER A 1 74 ? -10.490 -3.970 9.572 1.00 52.11 66 SER A C 1
ATOM 467 O O . SER A 1 74 ? -11.138 -2.932 9.525 1.00 46.40 66 SER A O 1
ATOM 470 N N . ASP A 1 75 ? -10.716 -4.911 10.489 1.00 52.10 67 ASP A N 1
ATOM 471 C CA . ASP A 1 75 ? -11.753 -4.712 11.496 1.00 49.70 67 ASP A CA 1
ATOM 472 C C . ASP A 1 75 ? -11.179 -4.074 12.760 1.00 46.95 67 ASP A C 1
ATOM 473 O O . ASP A 1 75 ? -11.765 -4.169 13.835 1.00 55.48 67 ASP A O 1
ATOM 478 N N . TYR A 1 76 ? -10.031 -3.421 12.624 1.00 44.93 68 TYR A N 1
ATOM 479 C CA . TYR A 1 76 ? -9.518 -2.551 13.683 1.00 41.61 68 TYR A CA 1
ATOM 480 C C . TYR A 1 76 ? -9.549 -1.102 13.206 1.00 48.54 68 TYR A C 1
ATOM 481 O O . TYR A 1 76 ? -9.236 -0.818 12.045 1.00 43.73 68 TYR A O 1
ATOM 490 N N . LYS A 1 77 ? -9.943 -0.193 14.098 1.00 42.56 69 LYS A N 1
ATOM 491 C CA . LYS A 1 77 ? -9.777 1.234 13.845 1.00 37.74 69 LYS A CA 1
ATOM 492 C C . LYS A 1 77 ? -8.398 1.619 14.291 1.00 38.55 69 LYS A C 1
ATOM 493 O O . LYS A 1 77 ? -7.852 1.038 15.242 1.00 38.54 69 LYS A O 1
ATOM 499 N N . VAL A 1 78 ? -7.819 2.588 13.600 1.00 35.07 70 VAL A N 1
ATOM 500 C CA . VAL A 1 78 ? -6.544 3.131 14.020 1.00 36.93 70 VAL A CA 1
ATOM 501 C C . VAL A 1 78 ? -6.768 4.611 14.312 1.00 36.03 70 VAL A C 1
ATOM 502 O O . VAL A 1 78 ? -7.140 5.367 13.425 1.00 38.21 70 VAL A O 1
ATOM 506 N N . LEU A 1 79 ? -6.582 5.014 15.569 1.00 38.24 71 LEU A N 1
ATOM 507 C CA . LEU A 1 79 ? -6.908 6.388 15.975 1.00 41.45 71 LEU A CA 1
ATOM 508 C C . LEU A 1 79 ? -5.656 7.212 16.271 1.00 43.03 71 LEU A C 1
ATOM 509 O O . LEU A 1 79 ? -4.701 6.705 16.857 1.00 35.30 71 LEU A O 1
ATOM 514 N N . PHE A 1 80 ? -5.659 8.482 15.872 1.00 41.76 72 PHE A N 1
ATOM 515 C CA . PHE A 1 80 ? -4.569 9.392 16.231 1.00 37.73 72 PHE A CA 1
ATOM 516 C C . PHE A 1 80 ? -5.120 10.439 17.173 1.00 38.40 72 PHE A C 1
ATOM 517 O O . PHE A 1 80 ? -5.801 11.353 16.736 1.00 37.33 72 PHE A O 1
ATOM 525 N N . LEU A 1 81 ? -4.852 10.269 18.465 1.00 35.33 73 LEU A N 1
ATOM 526 C CA . LEU A 1 81 ? -5.465 11.085 19.505 1.00 35.41 73 LEU A CA 1
ATOM 527 C C . LEU A 1 81 ? -4.401 11.916 20.177 1.00 39.37 73 LEU A C 1
ATOM 528 O O . LEU A 1 81 ? -3.236 11.828 19.829 1.00 39.02 73 LEU A O 1
ATOM 533 N N . GLN A 1 82 ? -4.813 12.714 21.153 1.00 36.59 74 GLN A N 1
ATOM 534 C CA . GLN A 1 82 ? -3.922 13.590 21.880 1.00 36.09 74 GLN A CA 1
ATOM 535 C C . GLN A 1 82 ? -4.076 13.258 23.339 1.00 34.60 74 GLN A C 1
ATOM 536 O O . GLN A 1 82 ? -4.974 12.498 23.709 1.00 42.41 74 GLN A O 1
ATOM 542 N N . GLY A 1 83 ? -3.227 13.846 24.173 1.00 36.02 75 GLY A N 1
ATOM 543 C CA . GLY A 1 83 ? -3.336 13.684 25.614 1.00 36.71 75 GLY A CA 1
ATOM 544 C C . GLY A 1 83 ? -2.317 12.729 26.223 1.00 42.36 75 GLY A C 1
ATOM 545 O O . GLY A 1 83 ? -2.271 12.555 27.434 1.00 44.00 75 GLY A O 1
ATOM 546 N N . GLY A 1 84 ? -1.497 12.096 25.393 1.00 36.63 76 GLY A N 1
ATOM 547 C CA . GLY A 1 84 ? -0.462 11.215 25.911 1.00 37.84 76 GLY A CA 1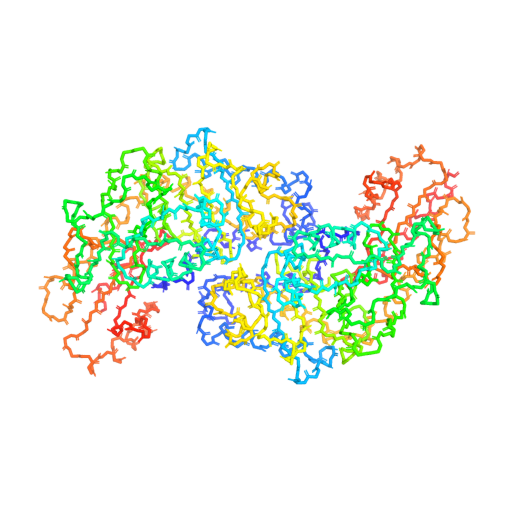
ATOM 548 C C . GLY A 1 84 ? -1.040 9.878 26.321 1.00 45.71 76 GLY A C 1
ATOM 549 O O . GLY A 1 84 ? -2.263 9.727 26.408 1.00 46.96 76 GLY A O 1
ATOM 550 N N . ALA A 1 85 ? -0.176 8.892 26.546 1.00 44.19 77 ALA A N 1
ATOM 551 C CA . ALA A 1 85 ? -0.651 7.588 26.990 1.00 45.44 77 ALA A CA 1
ATOM 552 C C . ALA A 1 85 ? -1.404 7.696 28.330 1.00 45.87 77 ALA A C 1
ATOM 553 O O . ALA A 1 85 ? -2.343 6.942 28.560 1.00 38.75 77 ALA A O 1
ATOM 555 N N . SER A 1 86 ? -1.021 8.644 29.193 1.00 36.20 78 SER A N 1
ATOM 556 C CA . SER A 1 86 ? -1.701 8.791 30.488 1.00 43.09 78 SER A CA 1
ATOM 557 C C . SER A 1 86 ? -3.200 9.050 30.331 1.00 36.87 78 SER A C 1
ATOM 558 O O . SER A 1 86 ? -4.002 8.638 31.157 1.00 39.88 78 SER A O 1
ATOM 561 N N . GLN A 1 87 ? -3.590 9.727 29.264 1.00 36.10 79 GLN A N 1
ATOM 562 C CA . GLN A 1 87 ? -5.002 10.019 29.102 1.00 42.91 79 GLN A CA 1
ATOM 563 C C . GLN A 1 87 ? -5.723 8.725 28.774 1.00 37.10 79 GLN A C 1
ATOM 564 O O . GLN A 1 87 ? -6.877 8.548 29.135 1.00 39.36 79 GLN A O 1
ATOM 570 N N . GLN A 1 88 ? -5.034 7.793 28.129 1.00 39.67 80 GLN A N 1
ATOM 571 C CA . GLN A 1 88 ? -5.664 6.510 27.848 1.00 31.92 80 GLN A CA 1
ATOM 572 C C . GLN A 1 88 ? -6.023 5.757 29.128 1.00 32.56 80 GLN A C 1
ATOM 573 O O . GLN A 1 88 ? -6.933 4.909 29.124 1.00 36.51 80 GLN A O 1
ATOM 579 N N . PHE A 1 89 ? -5.349 6.078 30.230 1.00 33.27 81 PHE A N 1
ATOM 580 C CA . PHE A 1 89 ? -5.611 5.365 31.490 1.00 34.03 81 PHE A CA 1
ATOM 581 C C . PHE A 1 89 ? -7.057 5.616 31.926 1.00 42.04 81 PHE A C 1
ATOM 582 O O . PHE A 1 89 ? -7.655 4.805 32.634 1.00 37.06 81 PHE A O 1
ATOM 590 N N . ALA A 1 90 ? -7.600 6.761 31.508 1.00 35.28 82 ALA A N 1
ATOM 591 C CA . ALA A 1 90 ? -9.004 7.088 31.751 1.00 35.52 82 ALA A CA 1
ATOM 592 C C . ALA A 1 90 ? -9.881 6.685 30.554 1.00 35.41 82 ALA A C 1
ATOM 593 O O . ALA A 1 90 ? -10.973 6.145 30.742 1.00 38.95 82 ALA A O 1
ATOM 595 N N . GLU A 1 91 ? -9.397 6.930 29.333 1.00 33.92 83 GLU A N 1
ATOM 596 C CA . GLU A 1 91 ? -10.174 6.647 28.115 1.00 40.76 83 GLU A CA 1
ATOM 597 C C . GLU A 1 91 ? -10.540 5.158 27.988 1.00 45.09 83 GLU A C 1
ATOM 598 O O . GLU A 1 91 ? -11.672 4.812 27.552 1.00 39.38 83 GLU A O 1
ATOM 604 N N . ILE A 1 92 ? -9.615 4.282 28.357 1.00 32.92 84 ILE A N 1
ATOM 605 C CA . ILE A 1 92 ? -9.862 2.840 28.257 1.00 43.48 84 ILE A CA 1
ATOM 606 C C . ILE A 1 92 ? -11.073 2.395 29.094 1.00 39.92 84 ILE A C 1
ATOM 607 O O . ILE A 1 92 ? -12.031 1.883 28.526 1.00 38.66 84 ILE A O 1
ATOM 612 N N . PRO A 1 93 ? -11.074 2.651 30.421 1.00 37.30 85 PRO A N 1
ATOM 613 C CA . PRO A 1 93 ? -12.280 2.236 31.140 1.00 35.56 85 PRO A CA 1
ATOM 614 C C . PRO A 1 93 ? -13.515 3.062 30.795 1.00 38.77 85 PRO A C 1
ATOM 615 O O . PRO A 1 93 ? -14.623 2.520 30.865 1.00 43.85 85 PRO A O 1
ATOM 619 N N . LEU A 1 94 ? -13.343 4.337 30.443 1.00 37.01 86 LEU A N 1
ATOM 620 C CA . LEU A 1 94 ? -14.486 5.154 30.034 1.00 40.92 86 LEU A CA 1
ATOM 621 C C . LEU A 1 94 ? -15.226 4.532 28.845 1.00 49.37 86 LEU A C 1
ATOM 622 O O . LEU A 1 94 ? -16.448 4.583 28.773 1.00 52.59 86 LEU A O 1
ATOM 627 N N . ASN A 1 95 ? -14.468 3.947 27.922 1.00 43.18 87 ASN A N 1
ATOM 628 C CA . ASN A 1 95 ? -15.020 3.325 26.725 1.00 39.50 87 ASN A CA 1
ATOM 629 C C . ASN A 1 95 ? -15.357 1.826 26.872 1.00 38.34 87 ASN A C 1
ATOM 630 O O . ASN A 1 95 ? -16.325 1.355 26.277 1.00 47.88 87 ASN A O 1
ATOM 635 N N . LEU A 1 96 ? -14.558 1.100 27.654 1.00 36.94 88 LEU A N 1
ATOM 636 C CA . LEU A 1 96 ? -14.592 -0.370 27.647 1.00 43.37 88 LEU A CA 1
ATOM 637 C C . LEU A 1 96 ? -15.004 -1.051 28.942 1.00 44.09 88 LEU A C 1
ATOM 638 O O . LEU A 1 96 ? -15.113 -2.275 28.969 1.00 47.42 88 LEU A O 1
ATOM 643 N N . LEU A 1 97 ? -15.187 -0.287 30.013 1.00 42.97 89 LEU A N 1
ATOM 644 C CA . LEU A 1 97 ? -15.543 -0.863 31.312 1.00 41.33 89 LEU A CA 1
ATOM 645 C C . LEU A 1 97 ? -16.949 -0.449 31.742 1.00 47.74 89 LEU A C 1
ATOM 646 O O . LEU A 1 97 ? -17.154 0.683 32.159 1.00 51.94 89 LEU A O 1
ATOM 651 N N . PRO A 1 98 ? -17.928 -1.365 31.612 1.00 53.43 90 PRO A N 1
ATOM 652 C CA . PRO A 1 98 ? -19.306 -1.073 32.026 1.00 57.85 90 PRO A CA 1
ATOM 653 C C . PRO A 1 98 ? -19.348 -0.694 33.504 1.00 64.36 90 PRO A C 1
ATOM 654 O O . PRO A 1 98 ? -18.576 -1.244 34.287 1.00 62.31 90 PRO A O 1
ATOM 658 N N . GLU A 1 99 ? -20.229 0.235 33.865 1.00 67.43 91 GLU A N 1
ATOM 659 C CA . GLU A 1 99 ? -20.244 0.837 35.193 1.00 67.45 91 GLU A CA 1
ATOM 660 C C . GLU A 1 99 ? -20.251 -0.179 36.347 1.00 68.40 91 GLU A C 1
ATOM 661 O O . GLU A 1 99 ? -19.695 0.113 37.440 1.00 66.64 91 GLU A O 1
ATOM 663 N N . ASP A 1 100 ? -20.837 -1.353 36.143 1.00 67.22 92 ASP A N 1
ATOM 664 C CA . ASP A 1 100 ? -20.878 -2.333 37.220 1.00 72.44 92 ASP A CA 1
ATOM 665 C C . ASP A 1 100 ? -19.896 -3.488 37.014 1.00 74.13 92 ASP A C 1
ATOM 666 O O . ASP A 1 100 ? -19.832 -4.413 37.830 1.00 75.09 92 ASP A O 1
ATOM 671 N N . GLY A 1 101 ? -19.116 -3.417 35.939 1.00 68.68 93 GLY A N 1
ATOM 672 C CA . GLY A 1 101 ? -18.192 -4.483 35.595 1.00 64.06 93 GLY A CA 1
ATOM 673 C C . GLY A 1 101 ? -16.895 -4.522 36.388 1.00 57.53 93 GLY A C 1
ATOM 674 O O . GLY A 1 101 ? -16.689 -3.763 37.343 1.00 56.04 93 GLY A O 1
ATOM 675 N N . VAL A 1 102 ? -16.015 -5.428 35.973 1.00 44.75 94 VAL A N 1
ATOM 676 C CA . VAL A 1 102 ? -14.702 -5.595 36.570 1.00 46.60 94 VAL A CA 1
ATOM 677 C C . VAL A 1 102 ? -13.646 -5.585 35.474 1.00 48.60 94 VAL A C 1
ATOM 678 O O . VAL A 1 102 ? -13.831 -6.193 34.428 1.00 46.31 94 VAL A O 1
ATOM 682 N N . ALA A 1 103 ? -12.547 -4.875 35.701 1.00 45.89 95 ALA A N 1
ATOM 683 C CA . ALA A 1 103 ? -11.427 -4.934 34.792 1.00 35.95 95 ALA A CA 1
ATOM 684 C C . ALA A 1 103 ? -10.249 -5.631 35.467 1.00 39.50 95 ALA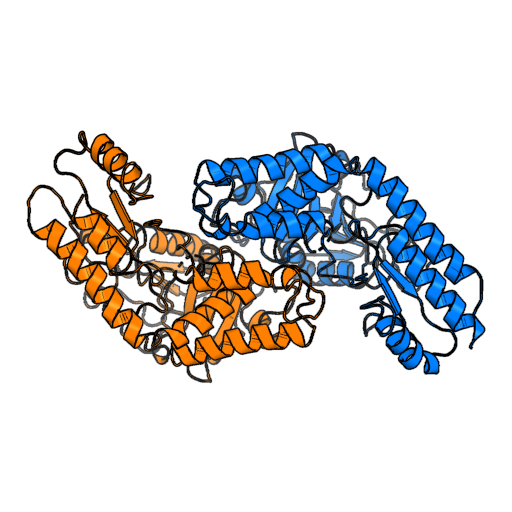 A C 1
ATOM 685 O O . ALA A 1 103 ? -9.956 -5.368 36.636 1.00 45.32 95 ALA A O 1
ATOM 687 N N . ASP A 1 104 ? -9.582 -6.535 34.754 1.00 41.16 96 ASP A N 1
ATOM 688 C CA . ASP A 1 104 ? -8.352 -7.112 35.291 1.00 39.29 96 ASP A CA 1
ATOM 689 C C . ASP A 1 104 ? -7.160 -6.253 34.864 1.00 39.76 96 ASP A C 1
ATOM 690 O O . ASP A 1 104 ? -7.053 -5.833 33.706 1.00 37.19 96 ASP A O 1
ATOM 695 N N . TYR A 1 105 ? -6.271 -5.977 35.808 1.00 39.02 97 TYR A N 1
ATOM 696 C CA . TYR A 1 105 ? -5.050 -5.268 35.486 1.00 32.67 97 TYR A CA 1
ATOM 697 C C . TYR A 1 105 ? -3.848 -6.064 35.933 1.00 37.21 97 TYR A C 1
ATOM 698 O O . TYR A 1 105 ? -3.888 -6.729 36.956 1.00 36.46 97 TYR A O 1
ATOM 707 N N . ILE A 1 106 ? -2.774 -5.988 35.160 1.00 42.51 98 ILE A N 1
ATOM 708 C CA . ILE A 1 106 ? -1.536 -6.667 35.502 1.00 36.91 98 ILE A CA 1
ATOM 709 C C . ILE A 1 106 ? -0.526 -5.619 35.976 1.00 39.87 98 ILE A C 1
ATOM 710 O O . ILE A 1 106 ? -0.330 -4.607 35.326 1.00 38.77 98 ILE A O 1
ATOM 715 N N . ASP A 1 107 ? 0.100 -5.844 37.122 1.00 36.82 99 ASP A N 1
ATOM 716 C CA . ASP A 1 107 ? 1.090 -4.895 37.633 1.00 33.48 99 ASP A CA 1
ATOM 717 C C . ASP A 1 107 ? 2.500 -5.393 37.366 1.00 43.60 99 ASP A C 1
ATOM 718 O O . ASP A 1 107 ? 2.954 -6.340 38.025 1.00 39.81 99 ASP A O 1
ATOM 723 N N . THR A 1 108 ? 3.217 -4.744 36.451 1.00 39.52 100 THR A N 1
ATOM 724 C CA . THR A 1 108 ? 4.614 -5.110 36.222 1.00 34.55 100 THR A CA 1
ATOM 725 C C . THR A 1 108 ? 5.559 -3.938 36.457 1.00 38.14 100 THR A C 1
ATOM 726 O O . THR A 1 108 ? 6.754 -3.997 36.138 1.00 42.67 100 THR A O 1
ATOM 730 N N . GLY A 1 109 ? 5.026 -2.868 37.032 1.00 35.08 101 GLY A N 1
ATOM 731 C CA . GLY A 1 109 ? 5.850 -1.725 37.362 1.00 32.46 101 GLY A CA 1
ATOM 732 C C . GLY A 1 109 ? 5.094 -0.408 37.388 1.00 38.54 101 GLY A C 1
ATOM 733 O O . GLY A 1 109 ? 3.874 -0.368 37.547 1.00 36.29 101 GLY A O 1
ATOM 734 N N . ILE A 1 110 ? 5.841 0.673 37.240 1.00 34.73 102 ILE A N 1
ATOM 735 C CA . ILE A 1 110 ? 5.328 2.017 37.496 1.00 33.70 102 ILE A CA 1
ATOM 736 C C . ILE A 1 110 ? 4.183 2.405 36.565 1.00 34.72 102 ILE A C 1
ATOM 737 O O . ILE A 1 110 ? 3.164 2.944 37.019 1.00 41.22 102 ILE A O 1
ATOM 742 N N . TRP A 1 111 ? 4.317 2.119 35.270 1.00 37.35 103 TRP A N 1
ATOM 743 C CA . TRP A 1 111 ? 3.292 2.549 34.331 1.00 38.25 103 TRP A CA 1
ATOM 744 C C . TRP A 1 111 ? 2.034 1.702 34.436 1.00 40.11 103 TRP A C 1
ATOM 745 O O . TRP A 1 111 ? 0.925 2.234 34.337 1.00 34.53 103 TRP A O 1
ATOM 756 N N . SER A 1 112 ? 2.172 0.394 34.632 1.00 30.85 104 SER A N 1
ATOM 757 C CA . SER A 1 112 ? 0.967 -0.406 34.769 1.00 40.31 104 SER A CA 1
ATOM 758 C C . SER A 1 112 ? 0.263 -0.049 36.087 1.00 37.44 104 SER A C 1
ATOM 759 O O . SER A 1 112 ? -0.960 -0.174 36.177 1.00 41.11 104 SER A O 1
ATOM 762 N N . LYS A 1 113 ? 1.009 0.450 37.076 1.00 30.85 105 LYS A N 1
ATOM 763 C CA . LYS A 1 113 ? 0.403 0.871 38.346 1.00 34.39 105 LYS A CA 1
ATOM 764 C C . LYS A 1 113 ? -0.340 2.218 38.196 1.00 45.24 105 LYS A C 1
ATOM 765 O O . LYS A 1 113 ? -1.386 2.449 38.818 1.00 37.72 105 LYS A O 1
ATOM 771 N N . LYS A 1 114 ? 0.206 3.115 37.383 1.00 36.41 106 LYS A N 1
ATOM 772 C CA . LYS A 1 114 ? -0.524 4.357 37.097 1.00 42.38 106 LYS A CA 1
ATOM 773 C C . LYS A 1 114 ? -1.846 4.055 36.339 1.00 34.55 106 LYS A C 1
ATOM 774 O O . LYS A 1 114 ? -2.869 4.695 36.590 1.00 34.53 106 LYS A O 1
ATOM 780 N N . ALA A 1 115 ? -1.842 3.062 35.457 1.00 33.76 107 ALA A N 1
ATOM 781 C CA . ALA A 1 115 ? -3.064 2.695 34.739 1.00 39.47 107 ALA A CA 1
ATOM 782 C C . ALA A 1 115 ? -4.126 2.141 35.688 1.00 38.97 107 ALA A C 1
ATOM 783 O O . ALA A 1 115 ? -5.324 2.437 35.563 1.00 36.97 107 ALA A O 1
ATOM 785 N N . ILE A 1 116 ? -3.668 1.327 36.624 1.00 36.23 108 ILE A N 1
ATOM 786 C CA . ILE A 1 116 ? -4.510 0.756 37.659 1.00 34.08 108 ILE A CA 1
ATOM 787 C C . ILE A 1 116 ? -5.166 1.833 38.492 1.00 37.75 108 ILE A C 1
ATOM 788 O O . ILE A 1 116 ? -6.386 1.806 38.723 1.00 36.91 108 ILE A O 1
ATOM 793 N N . GLU A 1 117 ? -4.358 2.782 38.960 1.00 38.74 109 GLU A N 1
ATOM 794 C CA . GLU A 1 117 ? -4.877 3.792 39.865 1.00 40.02 109 GLU A CA 1
ATOM 795 C C . GLU A 1 117 ? -5.969 4.613 39.170 1.00 39.80 109 GLU A C 1
ATOM 796 O O . GLU A 1 117 ? -6.999 4.931 39.802 1.00 39.87 109 GLU A O 1
ATOM 802 N N . GLU A 1 118 ? -5.794 4.947 37.896 1.00 36.92 110 GLU A N 1
ATOM 803 C CA . GLU A 1 118 ? -6.781 5.827 37.248 1.00 38.01 110 GLU A CA 1
ATOM 804 C C . GLU A 1 118 ? -8.077 5.025 37.018 1.00 37.55 110 GLU A C 1
ATOM 805 O O . GLU A 1 118 ? -9.193 5.594 37.107 1.00 39.16 110 GLU A O 1
ATOM 811 N N . ALA A 1 119 ? -7.951 3.723 36.746 1.00 35.82 111 ALA A N 1
ATOM 812 C CA . ALA A 1 119 ? -9.136 2.900 36.462 1.00 36.85 111 ALA A CA 1
ATOM 813 C C . ALA A 1 119 ? -10.048 2.749 37.697 1.00 46.28 111 ALA A C 1
ATOM 814 O O . ALA A 1 119 ? -11.274 2.711 37.563 1.00 43.07 111 ALA A O 1
ATOM 816 N N . ARG A 1 120 ? -9.457 2.698 38.891 1.00 44.73 112 ARG A N 1
ATOM 817 C CA . ARG A 1 120 ? -10.232 2.538 40.126 1.00 45.57 112 ARG A CA 1
ATOM 818 C C . ARG A 1 120 ? -11.281 3.618 40.282 1.00 46.50 112 ARG A C 1
ATOM 819 O O . ARG A 1 120 ? -12.277 3.460 40.988 1.00 46.84 112 ARG A O 1
ATOM 827 N N . ARG A 1 121 ? -11.050 4.732 39.614 1.00 46.61 113 ARG A N 1
ATOM 828 C CA . ARG A 1 121 ? -11.939 5.863 39.757 1.00 45.43 113 ARG A CA 1
ATOM 829 C C . ARG A 1 121 ? -13.190 5.646 38.910 1.00 45.42 113 ARG A C 1
ATOM 830 O O . ARG A 1 121 ? -14.195 6.309 39.113 1.00 47.83 113 ARG A O 1
ATOM 838 N N . TYR A 1 122 ? -13.124 4.671 37.998 1.00 39.02 114 TYR A N 1
ATOM 839 C CA . TYR A 1 122 ? -14.220 4.352 37.089 1.00 42.21 114 TYR A CA 1
ATOM 840 C C . TYR A 1 122 ? -14.926 3.026 37.365 1.00 46.81 114 TYR A C 1
ATOM 841 O O . TYR A 1 122 ? -16.005 2.772 36.838 1.00 50.41 114 TYR A O 1
ATOM 850 N N . GLY A 1 123 ? -14.330 2.180 38.191 1.00 42.05 115 GLY A N 1
ATOM 851 C CA . GLY A 1 123 ? -15.006 0.959 38.566 1.00 40.93 115 GLY A CA 1
ATOM 852 C C . GLY A 1 123 ? -14.089 0.018 39.301 1.00 44.45 115 GLY A C 1
ATOM 853 O O . GLY A 1 123 ? -13.024 0.409 39.772 1.00 47.22 115 GLY A O 1
ATOM 854 N N . THR A 1 124 ? -14.502 -1.234 39.412 1.00 45.73 116 THR A N 1
ATOM 855 C CA . THR A 1 124 ? -13.707 -2.191 40.171 1.00 38.35 116 THR A CA 1
ATOM 856 C C . THR A 1 124 ? -12.535 -2.698 39.354 1.00 39.81 116 THR A C 1
ATOM 857 O O . THR A 1 124 ? -12.694 -3.159 38.225 1.00 45.92 116 THR A O 1
ATOM 861 N N . VAL A 1 125 ? -11.348 -2.580 39.927 1.00 43.92 117 VAL A N 1
ATOM 862 C CA . VAL A 1 125 ? -10.152 -3.154 39.348 1.00 43.69 117 VAL A CA 1
ATOM 863 C C . VAL A 1 125 ? -9.760 -4.408 40.127 1.00 47.66 117 VAL A C 1
ATOM 864 O O . VAL A 1 125 ? -9.713 -4.401 41.357 1.00 42.03 117 VAL A O 1
ATOM 868 N N . ASN A 1 126 ? -9.512 -5.492 39.408 1.00 41.51 118 ASN A N 1
ATOM 869 C CA . ASN A 1 126 ? -8.869 -6.654 40.011 1.00 40.01 118 ASN A CA 1
ATOM 870 C C . ASN A 1 126 ? -7.441 -6.716 39.516 1.00 41.62 118 ASN A C 1
ATOM 871 O O . ASN A 1 126 ? -7.205 -6.770 38.303 1.00 42.17 118 ASN A O 1
ATOM 876 N N . VAL A 1 127 ? -6.487 -6.668 40.435 1.00 35.37 119 VAL A N 1
ATOM 877 C CA . VAL A 1 127 ? -5.089 -6.807 40.042 1.00 40.94 119 VAL A CA 1
ATOM 878 C C . VAL A 1 127 ? -4.748 -8.300 39.958 1.00 43.91 119 VAL A C 1
ATOM 879 O O . VAL A 1 127 ? -4.552 -8.957 40.972 1.00 39.47 119 VAL A O 1
ATOM 883 N N . ALA A 1 128 ? -4.716 -8.827 38.734 1.00 50.64 120 ALA A N 1
ATOM 884 C CA . ALA A 1 128 ? -4.689 -10.277 38.503 1.00 50.07 120 ALA A CA 1
ATOM 885 C C . ALA A 1 128 ? -3.296 -10.889 38.664 1.00 48.47 120 ALA A C 1
ATOM 886 O O . ALA A 1 128 ? -3.162 -12.099 38.789 1.00 48.85 120 ALA A O 1
ATOM 888 N N . ALA A 1 129 ? -2.267 -10.051 38.634 1.00 45.38 121 ALA A N 1
ATOM 889 C CA . ALA A 1 129 ? -0.903 -10.510 38.870 1.00 45.00 121 ALA A CA 1
ATOM 890 C C . ALA A 1 129 ? -0.016 -9.326 39.199 1.00 43.43 121 ALA A C 1
ATOM 891 O O . ALA A 1 129 ? -0.312 -8.199 38.805 1.00 36.44 121 ALA A O 1
ATOM 893 N N . SER A 1 130 ? 1.074 -9.576 39.912 1.00 37.29 122 SER A N 1
ATOM 894 C CA . SER A 1 130 ? 2.003 -8.503 40.228 1.00 41.46 122 SER A CA 1
ATOM 895 C C . SER A 1 130 ? 3.441 -8.994 40.257 1.00 40.55 122 SER A C 1
ATOM 896 O O . SER A 1 130 ? 3.735 -10.015 40.845 1.00 47.16 122 SER A O 1
ATOM 899 N N . ALA A 1 131 ? 4.344 -8.249 39.641 1.00 41.83 123 ALA A N 1
ATOM 900 C CA . ALA A 1 131 ? 5.745 -8.648 39.620 1.00 42.74 123 ALA A CA 1
ATOM 901 C C . ALA A 1 131 ? 6.459 -8.380 40.938 1.00 46.24 123 ALA A C 1
ATOM 902 O O . ALA A 1 131 ? 7.646 -8.703 41.078 1.00 43.78 123 ALA A O 1
ATOM 904 N N . LYS A 1 132 ? 5.750 -7.792 41.902 1.00 47.76 124 LYS A N 1
ATOM 905 C CA . LYS A 1 132 ? 6.375 -7.467 43.174 1.00 51.50 124 LYS A CA 1
ATOM 906 C C . LYS A 1 132 ? 6.784 -8.742 43.893 1.00 52.57 124 LYS A C 1
ATOM 907 O O . LYS A 1 132 ? 7.728 -8.729 44.679 1.00 52.08 124 LYS A O 1
ATOM 913 N N . GLU A 1 133 ? 6.106 -9.846 43.585 1.00 52.21 125 GLU A N 1
ATOM 914 C CA . GLU A 1 133 ? 6.418 -11.133 44.198 1.00 61.39 125 GLU A CA 1
ATOM 915 C C . GLU A 1 133 ? 7.832 -11.537 43.781 1.00 57.57 125 GLU A C 1
ATOM 916 O O . GLU A 1 133 ? 8.491 -12.334 44.485 1.00 52.97 125 GLU A O 1
ATOM 922 N N . TYR A 1 134 ? 8.292 -10.997 42.656 1.00 49.32 126 TYR A N 1
ATOM 923 C CA . TYR A 1 134 ? 9.643 -11.235 42.162 1.00 46.52 126 TYR A CA 1
ATOM 924 C C . TYR A 1 134 ? 10.500 -9.965 42.245 1.00 47.55 126 TYR A C 1
ATOM 925 O O . TYR A 1 134 ? 11.523 -9.861 41.566 1.00 46.97 126 TYR A O 1
ATOM 934 N N . ASP A 1 135 ? 10.067 -9.009 43.068 1.00 46.10 127 ASP A N 1
ATOM 935 C CA . ASP A 1 135 ? 10.743 -7.713 43.196 1.00 54.13 127 ASP A CA 1
ATOM 936 C C . ASP A 1 135 ? 10.967 -7.060 41.833 1.00 49.13 127 ASP A C 1
ATOM 937 O O . ASP A 1 135 ? 11.955 -6.368 41.634 1.00 41.33 127 ASP A O 1
ATOM 942 N N . TYR A 1 136 ? 10.065 -7.333 40.893 1.00 35.68 128 TYR A N 1
ATOM 943 C CA . TYR A 1 136 ? 10.074 -6.715 39.562 1.00 39.00 128 TYR A CA 1
ATOM 944 C C . TYR A 1 136 ? 11.310 -7.096 38.762 1.00 38.61 128 TYR A C 1
ATOM 945 O O . TYR A 1 136 ? 11.704 -6.378 37.851 1.00 36.81 128 TYR A O 1
ATOM 954 N N . PHE A 1 137 ? 11.895 -8.252 39.085 1.00 41.89 129 PHE A N 1
ATOM 955 C CA . PHE A 1 137 ? 12.984 -8.803 38.294 1.00 37.67 129 PHE A CA 1
ATOM 956 C C . PHE A 1 137 ? 12.438 -9.816 37.305 1.00 42.98 129 PHE A C 1
ATOM 957 O O . PHE A 1 137 ? 13.160 -10.318 36.437 1.00 47.79 129 PHE A O 1
ATOM 965 N N . ALA A 1 138 ? 11.160 -10.142 37.444 1.00 36.47 130 ALA A N 1
ATOM 966 C CA . ALA A 1 138 ? 10.550 -11.099 36.541 1.00 40.34 130 ALA A CA 1
ATOM 967 C C . ALA A 1 138 ? 9.046 -10.884 36.486 1.00 42.94 130 ALA A C 1
ATOM 968 O O . ALA A 1 138 ? 8.474 -10.231 37.349 1.00 43.86 130 ALA A O 1
ATOM 970 N N . ILE A 1 139 ? 8.410 -11.446 35.470 1.00 42.59 131 ILE A N 1
ATOM 971 C CA . ILE A 1 139 ? 6.969 -11.348 35.322 1.00 46.72 131 ILE A CA 1
ATOM 972 C C . ILE A 1 139 ? 6.347 -12.672 35.748 1.00 43.43 131 ILE A C 1
ATOM 973 O O . ILE A 1 139 ? 6.792 -13.731 35.320 1.00 46.98 131 ILE A O 1
ATOM 978 N N . PRO A 1 140 ? 5.321 -12.611 36.605 1.00 47.75 132 PRO A N 1
ATOM 979 C CA . PRO A 1 140 ? 4.641 -13.840 37.035 1.00 49.42 132 PRO A CA 1
ATOM 980 C C . PRO A 1 140 ? 4.052 -14.567 35.829 1.00 41.85 132 PRO A C 1
ATOM 981 O O . PRO A 1 140 ? 3.416 -13.941 34.957 1.00 46.48 132 PRO A O 1
ATOM 985 N N . GLY A 1 141 ? 4.295 -15.870 35.763 1.00 44.53 133 GLY A N 1
ATOM 986 C CA . GLY A 1 141 ? 3.805 -16.683 34.664 1.00 48.51 133 GLY A CA 1
ATOM 987 C C . GLY A 1 141 ? 2.311 -16.744 34.796 1.00 50.50 133 GLY A C 1
ATOM 988 O O . GLY A 1 141 ? 1.788 -16.489 35.884 1.00 46.38 133 GLY A O 1
ATOM 989 N N . GLN A 1 142 ? 1.616 -17.096 33.718 1.00 54.10 134 GLN A N 1
ATOM 990 C CA . GLN A 1 142 ? 0.165 -16.978 33.731 1.00 60.81 134 GLN A CA 1
ATOM 991 C C . GLN A 1 142 ? -0.519 -17.943 34.695 1.00 60.13 134 GLN A C 1
ATOM 992 O O . GLN A 1 142 ? -1.654 -17.704 35.111 1.00 57.33 134 GLN A O 1
ATOM 998 N N . ASN A 1 143 ? 0.167 -19.022 35.062 1.00 61.69 135 ASN A N 1
ATOM 999 C CA . ASN A 1 143 ? -0.400 -19.973 36.008 1.00 66.99 135 ASN A CA 1
ATOM 1000 C C . ASN A 1 143 ? -0.605 -19.355 37.393 1.00 64.84 135 ASN A C 1
ATOM 1001 O O . ASN A 1 143 ? -1.397 -19.864 38.186 1.00 65.74 135 ASN A O 1
ATOM 1006 N N . GLU A 1 144 ? 0.084 -18.251 37.680 1.00 61.24 136 GLU A N 1
ATOM 1007 C CA . GLU A 1 144 ? -0.047 -17.608 38.985 1.00 60.45 136 GLU A CA 1
ATOM 1008 C C . GLU A 1 144 ? -1.096 -16.500 38.953 1.00 56.92 136 GLU A C 1
ATOM 1009 O O . GLU A 1 144 ? -1.350 -15.827 39.985 1.00 61.01 136 GLU A O 1
ATOM 1015 N N . TRP A 1 145 ? -1.707 -16.291 37.794 1.00 48.81 137 TRP A N 1
ATOM 1016 C CA . TRP A 1 145 ? -2.623 -15.166 37.624 1.00 51.00 137 TRP A CA 1
ATOM 1017 C C . TRP A 1 145 ? -3.991 -15.500 38.206 1.00 55.59 137 TRP A C 1
ATOM 1018 O O . TRP A 1 145 ? -4.399 -16.660 38.201 1.00 60.43 137 TRP A O 1
ATOM 1029 N N . THR A 1 146 ? -4.691 -14.492 38.716 1.00 52.85 138 THR A N 1
ATOM 1030 C CA . THR A 1 146 ? -6.060 -14.686 39.202 1.00 53.31 138 THR A CA 1
ATOM 1031 C C . THR A 1 146 ? -7.024 -13.835 38.377 1.00 53.46 138 THR A C 1
ATOM 1032 O O . THR A 1 146 ? -7.574 -12.828 38.844 1.00 54.09 138 THR A O 1
ATOM 1036 N N . LEU A 1 147 ? -7.207 -14.236 37.124 1.00 55.26 139 LEU A N 1
ATOM 1037 C CA . LEU A 1 147 ? -8.064 -13.492 36.212 1.00 55.21 139 LEU A CA 1
ATOM 1038 C C . LEU A 1 147 ? -9.522 -13.627 36.619 1.00 48.87 139 LEU A C 1
ATOM 1039 O O . LEU A 1 147 ? -9.918 -14.625 37.210 1.00 53.08 139 LEU A O 1
ATOM 1044 N N . THR A 1 148 ? -10.310 -12.615 36.296 1.00 49.97 140 THR A N 1
ATOM 1045 C CA . THR A 1 148 ? -11.742 -12.643 36.556 1.00 54.68 140 THR A CA 1
ATOM 1046 C C . THR A 1 148 ? -12.474 -13.144 35.312 1.00 55.79 140 THR A C 1
ATOM 1047 O O . THR A 1 148 ? -12.221 -12.662 34.207 1.00 53.89 140 THR A O 1
ATOM 1051 N N . LYS A 1 149 ? -13.400 -14.078 35.497 1.00 57.62 141 LYS A N 1
ATOM 1052 C CA . LYS A 1 149 ? -14.003 -14.801 34.374 1.00 63.56 141 LYS A CA 1
ATOM 1053 C C . LYS A 1 149 ? -14.709 -13.906 33.347 1.00 62.82 141 LYS A C 1
ATOM 1054 O O . LYS A 1 149 ? -14.508 -14.072 32.138 1.00 69.01 141 LYS A O 1
ATOM 1056 N N . ASP A 1 150 ? -15.537 -12.978 33.815 1.00 48.05 142 ASP A N 1
ATOM 1057 C CA . ASP A 1 150 ? -16.272 -12.105 32.906 1.00 56.02 142 ASP A CA 1
ATOM 1058 C C . ASP A 1 150 ? -15.788 -10.649 33.000 1.00 51.45 142 ASP A C 1
ATOM 1059 O O . ASP A 1 150 ? -16.570 -9.716 32.860 1.00 52.98 142 ASP A O 1
ATOM 1064 N N . ALA A 1 151 ? -14.495 -10.473 33.244 1.00 51.55 143 ALA A N 1
ATOM 1065 C CA . ALA A 1 151 ? -13.885 -9.146 33.241 1.00 48.35 143 ALA A CA 1
ATOM 1066 C C . ALA A 1 151 ? -14.109 -8.460 31.902 1.00 44.94 143 ALA A C 1
ATOM 1067 O O . ALA A 1 151 ? -14.152 -9.104 30.855 1.00 43.10 143 ALA A O 1
ATOM 1069 N N . ALA A 1 152 ? -14.259 -7.147 31.937 1.00 44.51 144 ALA A N 1
ATOM 1070 C CA . ALA A 1 152 ? -14.493 -6.395 30.721 1.00 45.76 144 ALA A CA 1
ATOM 1071 C C . ALA A 1 152 ? -13.264 -6.416 29.804 1.00 48.52 144 ALA A C 1
ATOM 1072 O O . ALA A 1 152 ? -13.395 -6.317 28.584 1.00 45.98 144 ALA A O 1
ATOM 1074 N N . TYR A 1 153 ? -12.079 -6.531 30.403 1.00 43.47 145 TYR A N 1
ATOM 1075 C CA . TYR A 1 153 ? -10.823 -6.558 29.659 1.00 37.83 145 TYR A CA 1
ATOM 1076 C C . TYR A 1 153 ? -9.674 -6.849 30.614 1.00 42.28 145 TYR A C 1
ATOM 1077 O O . TYR A 1 153 ? -9.823 -6.786 31.838 1.00 44.68 145 TYR A O 1
ATOM 1086 N N . VAL A 1 154 ? -8.526 -7.178 30.048 1.00 38.30 146 VAL A N 1
ATOM 1087 C CA . VAL A 1 154 ? -7.332 -7.414 30.836 1.00 34.50 146 VAL A CA 1
ATOM 1088 C C . VAL A 1 154 ? -6.282 -6.417 30.394 1.00 45.89 146 VAL A C 1
ATOM 1089 O O . VAL A 1 154 ? -5.910 -6.415 29.220 1.00 38.69 146 VAL A O 1
ATOM 1093 N N . HIS A 1 155 ? -5.798 -5.583 31.315 1.00 37.27 147 HIS A N 1
ATOM 1094 C CA . HIS A 1 155 ? -4.856 -4.550 30.930 1.00 33.84 147 HIS A CA 1
ATOM 1095 C C . HIS A 1 155 ? -3.447 -4.839 31.418 1.00 33.74 147 HIS A C 1
ATOM 1096 O O . HIS A 1 155 ? -3.214 -5.074 32.587 1.00 36.98 147 HIS A O 1
ATOM 1103 N N . TYR A 1 156 ? -2.491 -4.760 30.512 1.00 32.25 148 TYR A N 1
ATOM 1104 C CA . TYR A 1 156 ? -1.111 -4.808 30.928 1.00 31.15 148 TYR A CA 1
ATOM 1105 C C . TYR A 1 156 ? -0.223 -3.856 30.135 1.00 33.79 148 TYR A C 1
ATOM 1106 O O . TYR A 1 156 ? -0.591 -3.416 29.036 1.00 36.23 148 TYR A O 1
ATOM 1115 N N . ALA A 1 157 ? 0.938 -3.535 30.703 1.00 35.85 149 ALA A N 1
ATOM 1116 C CA . ALA A 1 157 ? 1.935 -2.744 29.991 1.00 38.21 149 ALA A CA 1
ATOM 1117 C C . ALA A 1 157 ? 2.921 -3.712 29.406 1.00 38.64 149 ALA A C 1
ATOM 1118 O O . ALA A 1 157 ? 3.551 -4.492 30.135 1.00 40.10 149 ALA A O 1
ATOM 1120 N N . SER A 1 158 ? 3.025 -3.686 28.083 1.00 36.36 150 SER A N 1
ATOM 1121 C CA . SER A 1 158 ? 3.937 -4.559 27.367 1.00 40.26 150 SER A CA 1
ATOM 1122 C C . SER A 1 158 ? 5.352 -4.368 27.859 1.00 35.38 150 SER A C 1
ATOM 1123 O O . SER A 1 158 ? 6.092 -5.334 28.093 1.00 39.77 150 SER A O 1
ATOM 1126 N N . ASN A 1 159 ? 5.720 -3.104 28.033 1.00 36.66 151 ASN A N 1
ATOM 1127 C CA . ASN A 1 159 ? 7.090 -2.740 28.375 1.00 33.54 151 ASN A CA 1
ATOM 1128 C C . ASN A 1 159 ? 7.152 -1.651 29.440 1.00 38.97 151 ASN A C 1
ATOM 1129 O O . ASN A 1 159 ? 6.647 -0.527 29.236 1.00 32.86 151 ASN A O 1
ATOM 1134 N N . GLU A 1 160 ? 7.739 -1.989 30.588 1.00 32.51 152 GLU A N 1
ATOM 1135 C CA . GLU A 1 160 ? 7.911 -1.032 31.652 1.00 37.38 152 GLU A CA 1
ATOM 1136 C C . GLU A 1 160 ? 9.229 -0.286 31.451 1.00 32.95 152 GLU A C 1
ATOM 1137 O O . GLU A 1 160 ? 10.346 -0.809 31.736 1.00 35.72 152 GLU A O 1
ATOM 1143 N N . THR A 1 161 ? 9.093 0.964 31.045 1.00 32.65 153 THR A N 1
ATOM 1144 C CA . THR A 1 161 ? 10.195 1.807 30.596 1.00 41.45 153 THR A CA 1
ATOM 1145 C C . THR A 1 161 ? 11.277 2.057 31.626 1.00 46.72 153 THR A C 1
ATOM 1146 O O . THR A 1 161 ? 12.455 2.143 31.287 1.00 52.76 153 THR A O 1
ATOM 1150 N N . ILE A 1 162 ? 10.867 2.188 32.885 1.00 45.34 154 ILE A N 1
ATOM 1151 C CA . ILE A 1 162 ? 11.791 2.435 33.990 1.00 40.77 154 ILE A CA 1
ATOM 1152 C C . ILE A 1 162 ? 12.387 1.138 34.557 1.00 39.69 154 ILE A C 1
ATOM 1153 O O . ILE A 1 162 ? 13.565 1.075 34.924 1.00 42.74 154 ILE A O 1
ATOM 1158 N N . GLY A 1 163 ? 11.574 0.098 34.601 1.00 39.80 155 GLY A N 1
ATOM 1159 C CA . GLY A 1 163 ? 11.970 -1.130 35.255 1.00 35.99 155 GLY A CA 1
ATOM 1160 C C . GLY A 1 163 ? 12.744 -2.047 34.338 1.00 41.80 155 GLY A C 1
ATOM 1161 O O . GLY A 1 163 ? 13.401 -2.976 34.802 1.00 43.26 155 GLY A O 1
ATOM 1162 N N . GLY A 1 164 ? 12.662 -1.789 33.034 1.00 39.63 156 GLY A N 1
ATOM 1163 C CA . GLY A 1 164 ? 13.335 -2.615 32.055 1.00 39.24 156 GLY A CA 1
ATOM 1164 C C . GLY A 1 164 ? 12.721 -3.999 31.953 1.00 37.80 156 GLY A C 1
ATOM 1165 O O . GLY A 1 164 ? 13.399 -4.952 31.627 1.00 32.80 156 GLY A O 1
ATOM 1166 N N . LEU A 1 165 ? 11.424 -4.087 32.208 1.00 38.24 157 LEU A N 1
ATOM 1167 C CA . LEU A 1 165 ? 10.710 -5.356 32.293 1.00 43.12 157 LEU A CA 1
ATOM 1168 C C . LEU A 1 165 ? 9.646 -5.442 31.180 1.00 41.98 157 LEU A C 1
ATOM 1169 O O . LEU A 1 165 ? 8.745 -4.583 31.077 1.00 39.34 157 LEU A O 1
ATOM 1174 N N . GLU A 1 166 ? 9.735 -6.474 30.351 1.00 38.09 158 GLU A N 1
ATOM 1175 C CA . GLU A 1 166 ? 8.967 -6.530 29.111 1.00 32.69 158 GLU A CA 1
ATOM 1176 C C . GLU A 1 166 ? 8.366 -7.911 28.862 1.00 38.43 158 GLU A C 1
ATOM 1177 O O . GLU A 1 166 ? 9.056 -8.941 29.072 1.00 38.25 158 GLU A O 1
ATOM 1183 N N . PHE A 1 167 ? 7.103 -7.960 28.440 1.00 42.40 159 PHE A N 1
ATOM 1184 C CA . PHE A 1 167 ? 6.491 -9.226 28.026 1.00 37.61 159 PHE A CA 1
ATOM 1185 C C . PHE A 1 167 ? 7.094 -9.689 26.714 1.00 43.69 159 PHE A C 1
ATOM 1186 O O . PHE A 1 167 ? 7.161 -8.919 25.765 1.00 39.67 159 PHE A O 1
ATOM 1194 N N . ASP A 1 168 ? 7.515 -10.960 26.686 1.00 38.97 160 ASP A N 1
ATOM 1195 C CA . ASP A 1 168 ? 8.042 -11.659 25.528 1.00 46.88 160 ASP A CA 1
ATOM 1196 C C . ASP A 1 168 ? 6.915 -12.434 24.866 1.00 47.95 160 ASP A C 1
ATOM 1197 O O . ASP A 1 168 ? 7.104 -13.129 23.865 1.00 50.87 160 ASP A O 1
ATOM 1202 N N . TRP A 1 169 ? 5.743 -12.362 25.482 1.00 44.30 161 TRP A N 1
ATOM 1203 C CA . TRP A 1 169 ? 4.662 -13.280 25.151 1.00 48.01 161 TRP A CA 1
ATOM 1204 C C . TRP A 1 169 ? 3.337 -12.580 25.345 1.00 45.22 161 TRP A C 1
ATOM 1205 O O . TRP A 1 169 ? 3.259 -11.587 26.062 1.00 45.61 161 TRP A O 1
ATOM 1216 N N . ILE A 1 170 ? 2.303 -13.103 24.706 1.00 43.81 162 ILE A N 1
ATOM 1217 C CA . ILE A 1 170 ? 0.991 -12.486 24.732 1.00 51.87 162 ILE A CA 1
ATOM 1218 C C . ILE A 1 170 ? 0.107 -13.305 25.642 1.00 50.57 162 ILE A C 1
ATOM 1219 O O . ILE A 1 170 ? -0.044 -14.494 25.421 1.00 48.84 162 ILE A O 1
ATOM 1224 N N . PRO A 1 171 ? -0.482 -12.670 26.667 1.00 52.96 163 PRO A N 1
ATOM 1225 C CA . PRO A 1 171 ? -1.300 -13.449 27.606 1.00 50.98 163 PRO A CA 1
ATOM 1226 C C . PRO A 1 171 ? -2.523 -14.086 26.941 1.00 51.56 163 PRO A C 1
ATOM 1227 O O . PRO A 1 171 ? -3.144 -13.478 26.068 1.00 47.36 163 PRO A O 1
ATOM 1231 N N . GLU A 1 172 ? -2.850 -15.309 27.353 1.00 56.08 164 GLU A N 1
ATOM 1232 C CA A GLU A 1 172 ? -4.060 -15.980 26.902 0.85 61.47 164 GLU A CA 1
ATOM 1233 C CA B GLU A 1 172 ? -4.065 -15.963 26.896 0.15 61.34 164 GLU A CA 1
ATOM 1234 C C . GLU A 1 172 ? -5.164 -15.641 27.905 1.00 59.65 164 GLU A C 1
ATOM 1235 O O . GLU A 1 172 ? -5.022 -15.953 29.113 0.87 64.03 164 GLU A O 1
ATOM 1246 N N . THR A 1 173 ? -6.242 -15.014 27.445 1.00 49.16 165 THR A N 1
ATOM 1247 C CA . THR A 1 173 ? -7.301 -14.602 28.363 1.00 52.37 165 THR A CA 1
ATOM 1248 C C . THR A 1 173 ? -8.679 -15.043 27.891 1.00 49.28 165 THR A C 1
ATOM 1249 O O . THR A 1 173 ? -9.685 -14.423 28.243 1.00 54.58 165 THR A O 1
ATOM 1253 N N . GLY A 1 174 ? -8.723 -16.120 27.118 1.00 58.94 166 GLY A N 1
ATOM 1254 C CA . GLY A 1 174 ? -9.978 -16.615 26.577 1.00 64.52 166 GLY A CA 1
ATOM 1255 C C . GLY A 1 174 ? -10.723 -15.558 25.784 1.00 63.90 166 GLY A C 1
ATOM 1256 O O . GLY A 1 174 ? -10.163 -14.952 24.871 1.00 66.94 166 GLY A O 1
ATOM 1257 N N . ASP A 1 175 ? -11.983 -15.329 26.148 1.00 63.20 167 ASP A N 1
ATOM 1258 C CA . ASP A 1 175 ? -12.825 -14.341 25.481 1.00 53.22 167 ASP A CA 1
ATOM 1259 C C . ASP A 1 175 ? -12.719 -12.939 26.051 1.00 55.62 167 ASP A C 1
ATOM 1260 O O . ASP A 1 175 ? -13.402 -12.041 25.573 1.00 54.16 167 ASP A O 1
ATOM 1265 N N . VAL A 1 176 ? -11.904 -12.737 27.083 1.00 54.02 168 VAL A N 1
ATOM 1266 C CA . VAL A 1 176 ? -11.743 -11.377 27.609 1.00 46.98 168 VAL A CA 1
ATOM 1267 C C . VAL A 1 176 ? -10.765 -10.603 26.732 1.00 44.28 168 VAL A C 1
ATOM 1268 O O . VAL A 1 176 ? -9.637 -11.066 26.496 1.00 47.03 168 VAL A O 1
ATOM 1272 N N . PRO A 1 177 ? -11.201 -9.436 26.220 1.00 44.90 169 PRO A N 1
ATOM 1273 C CA . PRO A 1 177 ? -10.350 -8.648 25.319 1.00 44.78 169 PRO A CA 1
ATOM 1274 C C . PRO A 1 177 ? -9.061 -8.244 26.018 1.00 37.82 169 PRO A C 1
ATOM 1275 O O . PRO A 1 177 ? -9.087 -7.821 27.162 1.00 40.36 169 PRO A O 1
ATOM 1279 N N . LEU A 1 178 ? -7.943 -8.411 25.336 1.00 37.96 170 LEU A N 1
ATOM 1280 C CA . LEU A 1 178 ? -6.655 -7.951 25.843 1.00 37.78 170 LEU A CA 1
ATOM 1281 C C . LEU A 1 178 ? -6.431 -6.459 25.573 1.00 41.72 170 LEU A C 1
ATOM 1282 O O . LEU A 1 178 ? -6.663 -5.987 24.464 1.00 42.55 170 LEU A O 1
ATOM 1287 N N . VAL A 1 179 ? -5.959 -5.724 26.571 1.00 43.56 171 VAL A N 1
ATOM 1288 C CA . VAL A 1 179 ? -5.666 -4.295 26.383 1.00 41.32 171 VAL A CA 1
ATOM 1289 C C . VAL A 1 179 ? -4.235 -4.007 26.797 1.00 48.22 171 VAL A C 1
ATOM 1290 O O . VAL A 1 179 ? -3.833 -4.328 27.920 1.00 39.64 171 VAL A O 1
ATOM 1294 N N . THR A 1 180 ? -3.453 -3.405 25.906 1.00 45.91 172 THR A N 1
ATOM 1295 C CA . THR A 1 180 ? -2.036 -3.294 26.205 1.00 40.09 172 THR A CA 1
ATOM 1296 C C . THR A 1 180 ? -1.414 -1.917 25.907 1.00 35.68 172 THR A C 1
ATOM 1297 O O . THR A 1 180 ? -1.573 -1.330 24.837 1.00 32.51 172 THR A O 1
ATOM 1301 N N . ASP A 1 181 ? -0.665 -1.436 26.883 1.00 37.48 173 ASP A N 1
ATOM 1302 C CA . ASP A 1 181 ? 0.165 -0.250 26.717 1.00 31.09 173 ASP A CA 1
ATOM 1303 C C . ASP A 1 181 ? 1.476 -0.662 26.063 1.00 35.54 173 ASP A C 1
ATOM 1304 O O . ASP A 1 181 ? 2.356 -1.228 26.699 1.00 32.26 173 ASP A O 1
ATOM 1309 N N . MET A 1 182 ? 1.611 -0.356 24.782 1.00 34.54 174 MET A N 1
ATOM 1310 C CA . MET A 1 182 ? 2.859 -0.583 24.102 1.00 39.95 174 MET A CA 1
ATOM 1311 C C . MET A 1 182 ? 3.550 0.721 23.747 1.00 35.19 174 MET A C 1
ATOM 1312 O O . MET A 1 182 ? 4.239 0.783 22.733 1.00 36.73 174 MET A O 1
ATOM 1317 N N . SER A 1 183 ? 3.366 1.756 24.566 1.00 34.59 175 SER A N 1
ATOM 1318 C CA . SER A 1 183 ? 4.046 3.029 24.307 1.00 36.95 175 SER A CA 1
ATOM 1319 C C . SER A 1 183 ? 5.522 2.819 23.985 1.00 37.92 175 SER A C 1
ATOM 1320 O O . SER A 1 183 ? 6.022 3.364 23.029 1.00 38.34 175 SER A O 1
ATOM 1323 N N . SER A 1 184 ? 6.229 2.029 24.789 1.00 41.22 176 SER A N 1
ATOM 1324 C CA . SER A 1 184 ? 7.682 2.010 24.650 1.00 36.04 176 SER A CA 1
ATOM 1325 C C . SER A 1 184 ? 8.250 0.845 23.834 1.00 38.23 176 SER A C 1
ATOM 1326 O O . SER A 1 184 ? 9.459 0.730 23.726 1.00 44.03 176 SER A O 1
ATOM 1329 N N . ASP A 1 185 ? 7.415 -0.001 23.231 1.00 36.30 177 ASP A N 1
ATOM 1330 C CA . ASP A 1 185 ? 7.985 -1.030 22.358 1.00 43.04 177 ASP A CA 1
ATOM 1331 C C . ASP A 1 185 ? 7.184 -1.325 21.094 1.00 45.14 177 ASP A C 1
ATOM 1332 O O . ASP A 1 185 ? 7.541 -2.233 20.344 1.00 44.76 177 ASP A O 1
ATOM 1337 N N . ILE A 1 186 ? 6.114 -0.567 20.847 1.00 37.97 178 ILE A N 1
ATOM 1338 C CA . ILE A 1 186 ? 5.395 -0.733 19.595 1.00 33.03 178 ILE A CA 1
ATOM 1339 C C . ILE A 1 186 ? 6.331 -0.455 18.417 1.00 34.03 178 ILE A C 1
ATOM 1340 O O . ILE A 1 186 ? 7.237 0.391 18.506 1.00 41.41 178 ILE A O 1
ATOM 1345 N N . LEU A 1 187 ? 6.139 -1.206 17.336 1.00 39.05 179 LEU A N 1
ATOM 1346 C CA . LEU A 1 187 ? 6.934 -1.087 16.102 1.00 37.86 179 LEU A CA 1
ATOM 1347 C C . LEU A 1 187 ? 8.396 -1.530 16.257 1.00 38.03 179 LEU A C 1
ATOM 1348 O O . LEU A 1 187 ? 9.183 -1.402 15.317 1.00 41.88 179 LEU A O 1
ATOM 1353 N N . SER A 1 188 ? 8.764 -2.066 17.417 1.00 33.79 180 SER A N 1
ATOM 1354 C CA . SER A 1 188 ? 10.112 -2.613 17.590 1.00 44.95 180 SER A CA 1
ATOM 1355 C C . SER A 1 188 ? 10.280 -4.042 17.039 1.00 42.73 180 SER A C 1
ATOM 1356 O O . SER A 1 188 ? 11.409 -4.516 16.862 1.00 40.43 180 SER A O 1
ATOM 1359 N N . ARG A 1 189 ? 9.160 -4.710 16.779 1.00 41.55 181 ARG A N 1
ATOM 1360 C CA . ARG A 1 189 ? 9.137 -6.085 16.285 1.00 44.30 181 ARG A CA 1
ATOM 1361 C C . ARG A 1 189 ? 7.719 -6.440 15.774 1.00 43.56 181 ARG A C 1
ATOM 1362 O O . ARG A 1 189 ? 6.757 -5.706 16.054 1.00 46.06 181 ARG A O 1
ATOM 1370 N N . PRO A 1 190 ? 7.578 -7.546 15.008 1.00 43.80 182 PRO A N 1
ATOM 1371 C CA . PRO A 1 190 ? 6.237 -7.898 14.530 1.00 40.74 182 PRO A CA 1
ATOM 1372 C C . PRO A 1 190 ? 5.279 -8.072 15.690 1.00 44.43 182 PRO A C 1
ATOM 1373 O O . PRO A 1 190 ? 5.685 -8.328 16.825 1.00 44.43 182 PRO A O 1
ATOM 1377 N N . LEU A 1 191 ? 4.000 -7.906 15.401 1.00 41.54 183 LEU A N 1
ATOM 1378 C CA . LEU A 1 191 ? 2.990 -7.934 16.435 1.00 42.80 183 LEU A CA 1
ATOM 1379 C C . LEU A 1 191 ? 1.710 -8.486 15.845 1.00 47.95 183 LEU A C 1
ATOM 1380 O O . LEU A 1 191 ? 1.233 -7.983 14.826 1.00 46.92 183 LEU A O 1
ATOM 1385 N N . ASP A 1 192 ? 1.184 -9.535 16.470 1.00 44.92 184 ASP A N 1
ATOM 1386 C CA . ASP A 1 192 ? -0.068 -10.167 16.055 1.00 41.74 184 ASP A CA 1
ATOM 1387 C C . ASP A 1 192 ? -1.240 -9.359 16.620 1.00 46.31 184 ASP A C 1
ATOM 1388 O O . ASP A 1 192 ? -1.771 -9.659 17.690 1.00 43.95 184 ASP A O 1
ATOM 1393 N N . VAL A 1 193 ? -1.626 -8.309 15.896 1.00 38.74 185 VAL A N 1
ATOM 1394 C CA . VAL A 1 193 ? -2.644 -7.379 16.370 1.00 41.67 185 VAL A CA 1
ATOM 1395 C C . VAL A 1 193 ? -3.984 -8.068 16.653 1.00 40.56 185 VAL A C 1
ATOM 1396 O O . VAL A 1 193 ? -4.693 -7.668 17.572 1.00 43.72 185 VAL A O 1
ATOM 1400 N N . SER A 1 194 ? -4.311 -9.129 15.914 1.00 47.45 186 SER A N 1
ATOM 1401 C CA . SER A 1 194 ? -5.600 -9.811 16.101 1.00 44.01 186 SER A CA 1
ATOM 1402 C C . SER A 1 194 ? -5.789 -10.415 17.505 1.00 48.20 186 SER A C 1
ATOM 1403 O O . SER A 1 194 ? -6.911 -10.711 17.909 1.00 51.16 186 SER A O 1
ATOM 1406 N N . ARG A 1 195 ? -4.696 -10.578 18.246 1.00 48.77 187 ARG A N 1
ATOM 1407 C CA . ARG A 1 195 ? -4.760 -11.058 19.629 1.00 55.39 187 ARG A CA 1
ATOM 1408 C C . ARG A 1 195 ? -5.351 -10.030 20.612 1.00 51.26 187 ARG A C 1
ATOM 1409 O O . ARG A 1 195 ? -5.761 -10.380 21.724 1.00 44.15 187 ARG A O 1
ATOM 1417 N N . PHE A 1 196 ? -5.383 -8.764 20.211 1.00 36.98 188 PHE A N 1
ATOM 1418 C CA . PHE A 1 196 ? -5.732 -7.698 21.145 1.00 40.57 188 PHE A CA 1
ATOM 1419 C C . PHE A 1 196 ? -7.097 -7.091 20.857 1.00 36.68 188 PHE A C 1
ATOM 1420 O O . PHE A 1 196 ? -7.534 -7.046 19.706 1.00 38.92 188 PHE A O 1
ATOM 1428 N N . GLY A 1 197 ? -7.764 -6.632 21.914 1.00 36.68 189 GLY A N 1
ATOM 1429 C CA . GLY A 1 197 ? -8.941 -5.794 21.782 1.00 36.08 189 GLY A CA 1
ATOM 1430 C C . GLY A 1 197 ? -8.544 -4.341 21.567 1.00 38.67 189 GLY A C 1
ATOM 1431 O O . GLY A 1 197 ? -9.182 -3.615 20.801 1.00 37.62 189 GLY A O 1
ATOM 1432 N N . LEU A 1 198 ? -7.486 -3.908 22.247 1.00 34.46 190 LEU A N 1
ATOM 1433 C CA . LEU A 1 198 ? -6.971 -2.528 22.079 1.00 34.64 190 LEU A CA 1
ATOM 1434 C C . LEU A 1 198 ? -5.476 -2.440 22.384 1.00 41.50 190 LEU A C 1
ATOM 1435 O O . LEU A 1 198 ? -5.006 -2.945 23.401 1.00 40.66 190 LEU A O 1
ATOM 1440 N N . ILE A 1 199 ? -4.744 -1.793 21.482 1.00 37.68 191 ILE A N 1
ATOM 1441 C CA . ILE A 1 199 ? -3.334 -1.471 21.670 1.00 36.54 191 ILE A CA 1
ATOM 1442 C C . ILE A 1 199 ? -3.202 0.040 21.697 1.00 41.91 191 ILE A C 1
ATOM 1443 O O . ILE A 1 199 ? -3.747 0.711 20.834 1.00 42.52 191 ILE A O 1
ATOM 1448 N N . TYR A 1 200 ? -2.476 0.596 22.657 1.00 35.04 192 TYR A N 1
ATOM 1449 C CA . TYR A 1 200 ? -2.224 2.021 22.572 1.00 34.77 192 TYR A CA 1
ATOM 1450 C C . TYR A 1 200 ? -0.764 2.312 22.823 1.00 35.95 192 TYR A C 1
ATOM 1451 O O . TYR A 1 200 ? -0.071 1.537 23.475 1.00 34.26 192 TYR A O 1
ATOM 1460 N N . ALA A 1 201 ? -0.323 3.461 22.324 1.00 28.95 193 ALA A N 1
ATOM 1461 C CA . ALA A 1 201 ? 1.063 3.898 22.440 1.00 32.10 193 ALA A CA 1
ATOM 1462 C C . ALA A 1 201 ? 1.148 5.417 22.410 1.00 35.39 193 ALA A C 1
ATOM 1463 O O . ALA A 1 201 ? 0.749 6.033 21.424 1.00 38.22 193 ALA A O 1
ATOM 1465 N N . GLY A 1 202 ? 1.649 6.014 23.490 1.00 39.54 194 GLY A N 1
ATOM 1466 C CA . GLY A 1 202 ? 2.117 7.390 23.438 1.00 40.30 194 GLY A CA 1
ATOM 1467 C C . GLY A 1 202 ? 3.242 7.392 22.419 1.00 47.54 194 GLY A C 1
ATOM 1468 O O . GLY A 1 202 ? 4.089 6.490 22.411 1.00 37.09 194 GLY A O 1
ATOM 1469 N N . ALA A 1 203 ? 3.257 8.393 21.550 1.00 51.52 195 ALA A N 1
ATOM 1470 C CA . ALA A 1 203 ? 4.114 8.356 20.369 1.00 48.81 195 ALA A CA 1
ATOM 1471 C C . ALA A 1 203 ? 5.591 8.665 20.626 1.00 46.60 195 ALA A C 1
ATOM 1472 O O . ALA A 1 203 ? 6.443 8.379 19.768 1.00 42.19 195 ALA A O 1
ATOM 1474 N N . GLN A 1 204 ? 5.902 9.247 21.785 1.00 44.21 196 GLN A N 1
ATOM 1475 C CA . GLN A 1 204 ? 7.232 9.824 22.019 1.00 48.54 196 GLN A CA 1
ATOM 1476 C C . GLN A 1 204 ? 8.339 8.797 22.263 1.00 51.68 196 GLN A C 1
ATOM 1477 O O . GLN A 1 204 ? 9.378 9.124 22.834 1.00 51.80 196 GLN A O 1
ATOM 1507 N N . ASN A 1 206 ? 8.808 5.194 19.833 1.00 56.22 198 ASN A N 1
ATOM 1508 C CA . ASN A 1 206 ? 9.080 4.771 18.457 1.00 51.26 198 ASN A CA 1
ATOM 1509 C C . ASN A 1 206 ? 8.189 5.421 17.395 1.00 58.67 198 ASN A C 1
ATOM 1510 O O . ASN A 1 206 ? 8.496 5.344 16.205 1.00 62.27 198 ASN A O 1
ATOM 1515 N N . ILE A 1 207 ? 7.070 6.018 17.799 1.00 49.95 199 ILE A N 1
ATOM 1516 C CA . ILE A 1 207 ? 6.128 6.538 16.806 1.00 54.72 199 ILE A CA 1
ATOM 1517 C C . ILE A 1 207 ? 6.474 7.963 16.411 1.00 68.47 199 ILE A C 1
ATOM 1518 O O . ILE A 1 207 ? 6.380 8.319 15.231 1.00 71.46 199 ILE A O 1
ATOM 1523 N N . GLY A 1 208 ? 6.882 8.775 17.385 1.00 71.89 200 GLY A N 1
ATOM 1524 C CA . GLY A 1 208 ? 7.333 10.116 17.071 1.00 71.75 200 GLY A CA 1
ATOM 1525 C C . GLY A 1 208 ? 7.258 11.172 18.153 1.00 68.02 200 GLY A C 1
ATOM 1526 O O . GLY A 1 208 ? 7.915 11.065 19.182 1.00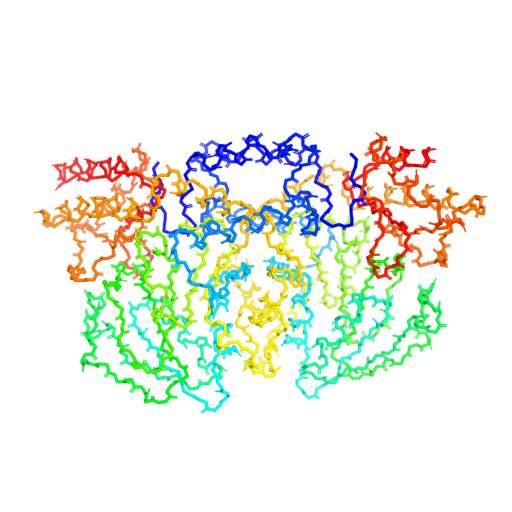 74.51 200 GLY A O 1
ATOM 1527 N N . PRO A 1 209 ? 6.461 12.218 17.902 1.00 61.39 201 PRO A N 1
ATOM 1528 C CA . PRO A 1 209 ? 6.435 13.489 18.635 1.00 62.21 201 PRO A CA 1
ATOM 1529 C C . PRO A 1 209 ? 5.505 13.471 19.833 1.00 52.76 201 PRO A C 1
ATOM 1530 O O . PRO A 1 209 ? 4.509 12.753 19.816 1.00 52.13 201 PRO A O 1
ATOM 1534 N N . SER A 1 210 ? 5.834 14.257 20.851 1.00 54.50 202 SER A N 1
ATOM 1535 C CA . SER A 1 210 ? 5.091 14.249 22.109 1.00 66.72 202 SER A CA 1
ATOM 1536 C C . SER A 1 210 ? 3.649 14.706 21.946 1.00 69.99 202 SER A C 1
ATOM 1537 O O . SER A 1 210 ? 3.317 15.473 21.041 1.00 69.68 202 SER A O 1
ATOM 1540 N N . GLY A 1 211 ? 2.800 14.227 22.847 1.00 68.69 203 GLY A N 1
ATOM 1541 C CA . GLY A 1 211 ? 1.391 14.557 22.818 1.00 67.67 203 GLY A CA 1
ATOM 1542 C C . GLY A 1 211 ? 0.571 13.528 22.065 1.00 60.08 203 GLY A C 1
ATOM 1543 O O . GLY A 1 211 ? -0.480 13.085 22.542 1.00 55.54 203 GLY A O 1
ATOM 1544 N N . LEU A 1 212 ? 1.066 13.136 20.893 1.00 43.17 204 LEU A N 1
ATOM 1545 C CA . LEU A 1 212 ? 0.328 12.240 20.029 1.00 35.51 204 LEU A CA 1
ATOM 1546 C C . LEU A 1 212 ? 0.212 10.879 20.664 1.00 35.70 204 LEU A C 1
ATOM 1547 O O . LEU A 1 212 ? 1.193 10.369 21.193 1.00 36.71 204 LEU A O 1
ATOM 1552 N N . VAL A 1 213 ? -0.980 10.291 20.595 1.00 34.18 205 VAL A N 1
ATOM 1553 C CA . VAL A 1 213 ? -1.196 8.900 21.027 1.00 32.85 205 VAL A CA 1
ATOM 1554 C C . VAL A 1 213 ? -1.870 8.098 19.942 1.00 40.17 205 VAL A C 1
ATOM 1555 O O . VAL A 1 213 ? -2.876 8.542 19.393 1.00 43.69 205 VAL A O 1
ATOM 1559 N N . VAL A 1 214 ? -1.351 6.903 19.672 1.00 34.64 206 VAL A N 1
ATOM 1560 C CA . VAL A 1 214 ? -2.014 5.983 18.769 1.00 32.95 206 VAL A CA 1
ATOM 1561 C C . VAL A 1 214 ? -2.824 4.920 19.507 1.00 36.34 206 VAL A C 1
ATOM 1562 O O . VAL A 1 214 ? -2.326 4.274 20.434 1.00 35.57 206 VAL A O 1
ATOM 1566 N N . VAL A 1 215 ? -4.072 4.733 19.084 1.00 34.20 207 VAL A N 1
ATOM 1567 C CA . VAL A 1 215 ? -4.898 3.677 19.633 1.00 29.37 207 VAL A CA 1
ATOM 1568 C C . VAL A 1 215 ? -5.333 2.740 18.502 1.00 36.77 207 VAL A C 1
ATOM 1569 O O . VAL A 1 215 ? -5.905 3.170 17.513 1.00 34.11 207 VAL A O 1
ATOM 1573 N N . ILE A 1 216 ? -5.039 1.455 18.645 1.00 38.34 208 ILE A N 1
ATOM 1574 C CA . ILE A 1 216 ? -5.490 0.477 17.666 1.00 39.14 208 ILE A CA 1
ATOM 1575 C C . ILE A 1 216 ? -6.546 -0.385 18.353 1.00 39.60 208 ILE A C 1
ATOM 1576 O O . ILE A 1 216 ? -6.226 -1.088 19.305 1.00 37.02 208 ILE A O 1
ATOM 1581 N N . VAL A 1 217 ? -7.785 -0.361 17.867 1.00 35.10 209 VAL A N 1
ATOM 1582 C CA . VAL A 1 217 ? -8.858 -0.982 18.628 1.00 35.04 209 VAL A CA 1
ATOM 1583 C C . VAL A 1 217 ? -9.839 -1.770 17.753 1.00 42.32 209 VAL A C 1
ATOM 1584 O O . VAL A 1 217 ? -10.192 -1.339 16.652 1.00 43.36 209 VAL A O 1
ATOM 1588 N N . ARG A 1 218 ? -10.232 -2.948 18.241 1.00 43.11 210 ARG A N 1
ATOM 1589 C CA . ARG A 1 218 ? -11.259 -3.778 17.614 1.00 45.49 210 ARG A CA 1
ATOM 1590 C C . ARG A 1 218 ? -12.573 -3.029 17.474 1.00 47.59 210 ARG A C 1
ATOM 1591 O O . ARG A 1 218 ? -13.173 -2.635 18.480 1.00 45.39 210 ARG A O 1
ATOM 1599 N N . GLU A 1 219 ? -13.032 -2.882 16.236 1.00 40.61 211 GLU A N 1
ATOM 1600 C CA . GLU A 1 219 ? -14.291 -2.219 15.940 1.00 48.91 211 GLU A CA 1
ATOM 1601 C C . GLU A 1 219 ? -15.468 -2.691 16.801 1.00 43.05 211 GLU A C 1
ATOM 1602 O O . GLU A 1 219 ? -16.303 -1.866 17.236 1.00 42.66 211 GLU A O 1
ATOM 1608 N N . ASP A 1 220 ? -15.546 -3.991 17.063 1.00 43.06 212 ASP A N 1
ATOM 1609 C CA . ASP A 1 220 ? -16.697 -4.538 17.765 1.00 52.01 212 ASP A CA 1
ATOM 1610 C C . ASP A 1 220 ? -16.680 -4.174 19.255 1.00 48.93 212 ASP A C 1
ATOM 1611 O O . ASP A 1 220 ? -17.632 -4.469 19.967 1.00 53.46 212 ASP A O 1
ATOM 1616 N N . LEU A 1 221 ? -15.607 -3.532 19.718 1.00 41.49 213 LEU A N 1
ATOM 1617 C CA . LEU A 1 221 ? -15.544 -3.040 21.096 1.00 44.97 213 LEU A CA 1
ATOM 1618 C C . LEU A 1 221 ? -16.020 -1.583 21.238 1.00 43.66 213 LEU A C 1
ATOM 1619 O O . LEU A 1 221 ? -16.222 -1.094 22.353 1.00 46.64 213 LEU A O 1
ATOM 1624 N N . LEU A 1 222 ? -16.210 -0.898 20.116 1.00 45.06 214 LEU A N 1
ATOM 1625 C CA . LEU A 1 222 ? -16.702 0.483 20.140 1.00 42.53 214 LEU A CA 1
ATOM 1626 C C . LEU A 1 222 ? -18.201 0.586 20.371 1.00 48.94 214 LEU A C 1
ATOM 1627 O O . LEU A 1 222 ? -18.945 -0.323 20.044 1.00 48.63 214 LEU A O 1
ATOM 1632 N N . GLY A 1 223 ? -18.651 1.711 20.919 1.00 51.04 215 GLY A N 1
ATOM 1633 C CA . GLY A 1 223 ? -20.078 1.989 20.968 1.00 49.48 215 GLY A CA 1
ATOM 1634 C C . GLY A 1 223 ? -20.710 1.839 22.337 1.00 53.82 215 GLY A C 1
ATOM 1635 O O . GLY A 1 223 ? -21.917 1.996 22.488 1.00 53.21 215 GLY A O 1
ATOM 1636 N N . ARG A 1 224 ? -19.899 1.556 23.349 1.00 53.19 216 ARG A N 1
ATOM 1637 C CA . ARG A 1 224 ? -20.455 1.273 24.664 1.00 50.46 216 ARG A CA 1
ATOM 1638 C C . ARG A 1 224 ? -19.860 2.188 25.726 1.00 44.54 216 ARG A C 1
ATOM 1639 O O . ARG A 1 224 ? -19.923 1.897 26.916 1.00 41.55 216 ARG A O 1
ATOM 1647 N N . ALA A 1 225 ? -19.301 3.311 25.293 1.00 39.88 217 ALA A N 1
ATOM 1648 C CA . ALA A 1 225 ? -18.768 4.286 26.244 1.00 41.83 217 ALA A CA 1
ATOM 1649 C C . ALA A 1 225 ? -19.847 4.694 27.242 1.00 43.25 217 ALA A C 1
ATOM 1650 O O . ALA A 1 225 ? -21.006 4.884 26.866 1.00 43.79 217 ALA A O 1
ATOM 1652 N N . ARG A 1 226 ? -19.495 4.797 28.519 1.00 41.81 218 ARG A N 1
ATOM 1653 C CA . ARG A 1 226 ? -20.508 5.176 29.492 1.00 46.23 218 ARG A CA 1
ATOM 1654 C C . ARG A 1 226 ? -20.924 6.624 29.252 1.00 51.05 218 ARG A C 1
ATOM 1655 O O . ARG A 1 226 ? -20.236 7.377 28.557 1.00 45.23 218 ARG A O 1
ATOM 1663 N N . SER A 1 227 ? -22.058 7.009 29.819 1.00 48.35 219 SER A N 1
ATOM 1664 C CA . SER A 1 227 ? -22.668 8.273 29.438 1.00 49.98 219 SER A CA 1
ATOM 1665 C C . SER A 1 227 ? -21.829 9.461 29.897 1.00 49.25 219 SER A C 1
ATOM 1666 O O . SER A 1 227 ? -21.915 10.533 29.307 1.00 49.42 219 SER A O 1
ATOM 1669 N N . VAL A 1 228 ? -21.019 9.286 30.945 1.00 49.77 220 VAL A N 1
ATOM 1670 C CA . VAL A 1 228 ? -20.223 10.415 31.441 1.00 47.49 220 VAL A CA 1
ATOM 1671 C C . VAL A 1 228 ? -18.913 10.590 30.644 1.00 45.03 220 VAL A C 1
ATOM 1672 O O . VAL A 1 228 ? -18.162 11.533 30.875 1.00 45.82 220 VAL A O 1
ATOM 1676 N N . CYS A 1 229 ? -18.643 9.695 29.698 1.00 38.79 221 CYS A N 1
ATOM 1677 C CA . CYS A 1 229 ? -17.461 9.854 28.838 1.00 43.19 221 CYS A CA 1
ATOM 1678 C C . CYS A 1 229 ? -17.581 11.077 27.934 1.00 42.71 221 CYS A C 1
ATOM 1679 O O . CYS A 1 229 ? -18.579 11.229 27.211 1.00 43.75 221 CYS A O 1
ATOM 1682 N N . PRO A 1 230 ? -16.574 11.964 27.966 1.00 41.37 222 PRO A N 1
ATOM 1683 C CA . PRO A 1 230 ? -16.657 13.118 27.047 1.00 45.47 222 PRO A CA 1
ATOM 1684 C C . PRO A 1 230 ? -16.678 12.665 25.585 1.00 40.87 222 PRO A C 1
ATOM 1685 O O . PRO A 1 230 ? -16.145 11.599 25.264 1.00 44.45 222 PRO A O 1
ATOM 1689 N N . THR A 1 231 ? -17.299 13.465 24.726 1.00 39.83 223 THR A N 1
ATOM 1690 C CA . THR A 1 231 ? -17.363 13.185 23.298 1.00 44.43 223 THR A CA 1
ATOM 1691 C C . THR A 1 231 ? -15.967 13.011 22.705 1.00 40.09 223 THR A C 1
ATOM 1692 O O . THR A 1 231 ? -15.718 12.103 21.918 1.00 44.32 223 THR A O 1
ATOM 1696 N N . MET A 1 232 ? -15.063 13.879 23.134 1.00 36.41 224 MET A N 1
ATOM 1697 C CA . MET A 1 232 ? -13.689 13.889 22.675 1.00 41.60 224 MET A CA 1
ATOM 1698 C C . MET A 1 232 ? -12.839 12.744 23.217 1.00 39.88 224 MET A C 1
ATOM 1699 O O . MET A 1 232 ? -11.695 12.614 22.831 1.00 45.34 224 MET A O 1
ATOM 1704 N N . LEU A 1 233 ? -13.381 11.950 24.134 1.00 40.07 225 LEU A N 1
ATOM 1705 C CA . LEU A 1 233 ? -12.628 10.819 24.709 1.00 41.37 225 LEU A CA 1
ATOM 1706 C C . LEU A 1 233 ? -13.296 9.516 24.325 1.00 38.59 225 LEU A C 1
ATOM 1707 O O . LEU A 1 233 ? -12.928 8.449 24.816 1.00 42.25 225 LEU A O 1
ATOM 1712 N N . ASN A 1 234 ? -14.275 9.635 23.432 1.00 35.68 226 ASN A N 1
ATOM 1713 C CA . ASN A 1 234 ? -15.051 8.513 22.930 1.00 37.31 226 ASN A CA 1
ATOM 1714 C C . ASN A 1 234 ? -14.405 7.944 21.668 1.00 38.35 226 ASN A C 1
ATOM 1715 O O . ASN A 1 234 ? -14.327 8.624 20.646 1.00 36.51 226 ASN A O 1
ATOM 1720 N N . TYR A 1 235 ? -13.976 6.682 21.740 1.00 33.99 227 TYR A N 1
ATOM 1721 C CA . TYR A 1 235 ? -13.319 6.019 20.613 1.00 33.41 227 TYR A CA 1
ATOM 1722 C C . TYR A 1 235 ? -14.189 6.007 19.371 1.00 34.40 227 TYR A C 1
ATOM 1723 O O . TYR A 1 235 ? -13.693 6.205 18.261 1.00 37.70 227 TYR A O 1
ATOM 1732 N N . LYS A 1 236 ? -15.483 5.734 19.547 1.00 40.61 228 LYS A N 1
ATOM 1733 C CA . LYS A 1 236 ? -16.399 5.657 18.406 1.00 46.59 228 LYS A CA 1
ATOM 1734 C C . LYS A 1 236 ? -16.497 7.001 17.702 1.00 44.46 228 LYS A C 1
ATOM 1735 O O . LYS A 1 236 ? -16.600 7.064 16.485 1.00 52.23 228 LYS A O 1
ATOM 1741 N N . THR A 1 237 ? -16.436 8.077 18.472 1.00 44.56 229 THR A N 1
ATOM 1742 C CA . THR A 1 237 ? -16.493 9.393 17.884 1.00 40.00 229 THR A CA 1
ATOM 1743 C C . THR A 1 237 ? -15.230 9.687 17.084 1.00 42.35 229 THR A C 1
ATOM 1744 O O . THR A 1 237 ? -15.304 10.250 15.981 1.00 40.99 229 THR A O 1
ATOM 1748 N N . ALA A 1 238 ? -14.072 9.294 17.618 1.00 40.80 230 ALA A N 1
ATOM 1749 C CA . ALA A 1 238 ? -12.826 9.445 16.865 1.00 39.16 230 ALA A CA 1
ATOM 1750 C C . ALA A 1 238 ? -12.865 8.573 15.609 1.00 37.99 230 ALA A C 1
ATOM 1751 O O . ALA A 1 238 ? -12.591 9.052 14.504 1.00 39.77 230 ALA A O 1
ATOM 1753 N N . ALA A 1 239 ? -13.222 7.300 15.782 1.00 33.40 231 ALA A N 1
ATOM 1754 C CA . ALA A 1 239 ? -13.267 6.354 14.664 1.00 40.21 231 ALA A CA 1
ATOM 1755 C C . ALA A 1 239 ? -14.162 6.854 13.548 1.00 43.27 231 ALA A C 1
ATOM 1756 O O . ALA A 1 239 ? -13.765 6.872 12.384 1.00 49.61 231 ALA A O 1
ATOM 1758 N N . ASP A 1 240 ? -15.362 7.292 13.915 1.00 45.40 232 ASP A N 1
ATOM 1759 C CA . ASP A 1 240 ? -16.342 7.743 12.930 1.00 48.71 232 ASP A CA 1
ATOM 1760 C C . ASP A 1 240 ? -15.893 8.994 12.184 1.00 47.82 232 ASP A C 1
ATOM 1761 O O . ASP A 1 240 ? -16.406 9.297 11.114 1.00 42.43 232 ASP A O 1
ATOM 1766 N N . ASN A 1 241 ? -14.937 9.727 12.739 1.00 46.76 233 ASN A N 1
ATOM 1767 C CA . ASN A 1 241 ? -14.564 10.999 12.136 1.00 41.94 233 ASN A CA 1
ATOM 1768 C C . ASN A 1 241 ? -13.111 11.067 11.671 1.00 42.70 233 ASN A C 1
ATOM 1769 O O . ASN A 1 241 ? -12.540 12.155 11.525 1.00 46.49 233 ASN A O 1
ATOM 1774 N N . GLY A 1 242 ? -12.526 9.898 11.430 1.00 42.87 234 GLY A N 1
ATOM 1775 C CA . GLY A 1 242 ? -11.146 9.793 10.996 1.00 38.11 234 GLY A CA 1
ATOM 1776 C C . GLY A 1 242 ? -10.131 10.465 11.907 1.00 37.94 234 GLY A C 1
ATOM 1777 O O . GLY A 1 242 ? -9.136 11.018 11.426 1.00 37.45 234 GLY A O 1
ATOM 1778 N N . SER A 1 243 ? -10.376 10.398 13.218 1.00 38.50 235 SER A N 1
ATOM 1779 C CA . SER A 1 243 ? -9.576 11.101 14.218 1.00 34.86 235 SER A CA 1
ATOM 1780 C C . SER A 1 243 ? -9.585 12.607 13.961 1.00 38.22 235 SER A C 1
ATOM 1781 O O . SER A 1 243 ? -8.666 13.320 14.355 1.00 36.37 235 SER A O 1
ATOM 1784 N N . MET A 1 244 ? -10.612 13.089 13.281 1.00 40.66 236 MET A N 1
ATOM 1785 C CA . MET A 1 244 ? -10.779 14.529 13.121 1.00 45.47 236 MET A CA 1
ATOM 1786 C C . MET A 1 244 ? -12.151 14.993 13.556 1.00 48.25 236 MET A C 1
ATOM 1787 O O . MET A 1 244 ? -12.779 15.800 12.870 1.00 51.78 236 MET A O 1
ATOM 1792 N N . TYR A 1 245 ? -12.622 14.493 14.693 1.00 48.63 237 TYR A N 1
ATOM 1793 C CA . TYR A 1 245 ? -13.855 15.037 15.242 1.00 56.40 237 TYR A CA 1
ATOM 1794 C C . TYR A 1 245 ? -13.636 16.534 15.481 1.00 65.92 237 TYR A C 1
ATOM 1795 O O . TYR A 1 245 ? -14.419 17.374 15.034 1.00 65.77 237 TYR A O 1
ATOM 1804 N N . ASN A 1 246 ? -12.546 16.854 16.170 1.00 75.78 238 ASN A N 1
ATOM 1805 C CA . ASN A 1 246 ? -12.088 18.231 16.281 1.00 80.69 238 ASN A CA 1
ATOM 1806 C C . ASN A 1 246 ? -10.755 18.409 15.559 1.00 73.47 238 ASN A C 1
ATOM 1807 O O . ASN A 1 246 ? -10.384 17.591 14.717 1.00 66.14 238 ASN A O 1
ATOM 1812 N N . THR A 1 247 ? -10.029 19.466 15.905 1.00 65.44 239 THR A N 1
ATOM 1813 C CA . THR A 1 247 ? -8.720 19.686 15.314 1.00 58.05 239 THR A CA 1
ATOM 1814 C C . THR A 1 247 ? -7.685 18.756 15.930 1.00 41.23 239 THR A C 1
ATOM 1815 O O . THR A 1 247 ? -7.499 18.712 17.134 1.00 49.00 239 THR A O 1
ATOM 1819 N N . PRO A 1 248 ? -6.997 18.006 15.092 1.00 42.86 240 PRO A N 1
ATOM 1820 C CA . PRO A 1 248 ? -5.995 17.082 15.634 1.00 44.12 240 PRO A CA 1
ATOM 1821 C C . PRO A 1 248 ? -4.634 17.757 15.818 1.00 45.39 240 PRO A C 1
ATOM 1822 O O . PRO A 1 248 ? -4.441 18.900 15.417 1.00 41.97 240 PRO A O 1
ATOM 1826 N N . ALA A 1 249 ? -3.684 17.055 16.413 1.00 44.19 241 ALA A N 1
ATOM 1827 C CA . ALA A 1 249 ? -2.324 17.571 16.456 1.00 40.61 241 ALA A CA 1
ATOM 1828 C C . ALA A 1 249 ? -1.703 17.369 15.069 1.00 33.24 241 ALA A C 1
ATOM 1829 O O . ALA A 1 249 ? -1.031 16.357 14.816 1.00 40.60 241 ALA A O 1
ATOM 1831 N N . THR A 1 250 ? -1.922 18.347 14.189 1.00 42.19 242 THR A N 1
ATOM 1832 C CA . THR A 1 250 ? -1.687 18.154 12.762 1.00 38.60 242 THR A CA 1
ATOM 1833 C C . THR A 1 250 ? -0.200 17.916 12.453 1.00 41.31 242 THR A C 1
ATOM 1834 O O . THR A 1 250 ? 0.128 17.003 11.710 1.00 39.96 242 THR A O 1
ATOM 1838 N N . TYR A 1 251 ? 0.690 18.705 13.040 1.00 43.11 243 TYR A N 1
ATOM 1839 C CA . TYR A 1 251 ? 2.108 18.527 12.753 1.00 42.63 243 TYR A CA 1
ATOM 1840 C C . TYR A 1 251 ? 2.641 17.214 13.308 1.00 40.33 243 TYR A C 1
ATOM 1841 O O . TYR A 1 251 ? 3.410 16.508 12.645 1.00 42.24 243 TYR A O 1
ATOM 1850 N N . SER A 1 252 ? 2.223 16.882 14.523 1.00 41.06 244 SER A N 1
ATOM 1851 C CA . SER A 1 252 ? 2.638 15.627 15.152 1.00 44.71 244 SER A CA 1
ATOM 1852 C C . SER A 1 252 ? 2.183 14.416 14.359 1.00 42.02 244 SER A C 1
ATOM 1853 O O . SER A 1 252 ? 2.916 13.430 14.224 1.00 40.46 244 SER A O 1
ATOM 1856 N N . TRP A 1 253 ? 0.960 14.477 13.850 1.00 35.78 245 TRP A N 1
ATOM 1857 C CA . TRP A 1 253 ? 0.427 13.365 13.070 1.00 31.96 245 TRP A CA 1
ATOM 1858 C C . TRP A 1 253 ? 1.264 13.228 11.804 1.00 35.47 245 TRP A C 1
ATOM 1859 O O . TRP A 1 253 ? 1.610 12.123 11.414 1.00 31.15 245 TRP A O 1
ATOM 1870 N N . TYR A 1 254 ? 1.607 14.363 11.192 1.00 36.16 246 TYR A N 1
ATOM 1871 C CA . TYR A 1 254 ? 2.418 14.372 9.963 1.00 35.04 246 TYR A CA 1
ATOM 1872 C C . TYR A 1 254 ? 3.801 13.768 10.195 1.00 41.28 246 TYR A C 1
ATOM 1873 O O . TYR A 1 254 ? 4.320 13.024 9.361 1.00 36.82 246 TYR A O 1
ATOM 1882 N N . LEU A 1 255 ? 4.389 14.112 11.338 1.00 38.86 247 LEU A N 1
ATOM 1883 C CA . LEU A 1 255 ? 5.738 13.678 11.696 1.00 36.92 247 LEU A CA 1
ATOM 1884 C C . LEU A 1 255 ? 5.767 12.172 11.855 1.00 36.34 247 LEU A C 1
ATOM 1885 O O . LEU A 1 255 ? 6.692 11.503 11.407 1.00 41.47 247 LEU A O 1
ATOM 1890 N N . SER A 1 256 ? 4.741 11.646 12.512 1.00 29.18 248 SER A N 1
ATOM 1891 C CA . SER A 1 256 ? 4.653 10.212 12.716 1.00 34.79 248 SER A CA 1
ATOM 1892 C C . SER A 1 256 ? 4.517 9.541 11.350 1.00 41.03 248 SER A C 1
ATOM 1893 O O . SER A 1 256 ? 5.026 8.445 11.131 1.00 41.78 248 SER A O 1
ATOM 1896 N N . GLY A 1 257 ? 3.876 10.226 10.405 1.00 41.79 249 GLY A N 1
ATOM 1897 C CA . GLY A 1 257 ? 3.819 9.721 9.039 1.00 29.23 249 GLY A CA 1
ATOM 1898 C C . GLY A 1 257 ? 5.208 9.602 8.439 1.00 35.81 249 GLY A C 1
ATOM 1899 O O . GLY A 1 257 ? 5.528 8.604 7.783 1.00 40.88 249 GLY A O 1
ATOM 1900 N N . LEU A 1 258 ? 6.045 10.610 8.661 1.00 36.83 250 LEU A N 1
ATOM 1901 C CA . LEU A 1 258 ? 7.431 10.548 8.200 1.00 35.91 250 LEU A CA 1
ATOM 1902 C C . LEU A 1 258 ? 8.166 9.353 8.826 1.00 33.82 250 LEU A C 1
ATOM 1903 O O . LEU A 1 258 ? 8.954 8.661 8.161 1.00 38.10 250 LEU A O 1
ATOM 1908 N N . VAL A 1 259 ? 7.896 9.104 10.102 1.00 36.66 251 VAL A N 1
ATOM 1909 C CA . VAL A 1 259 ? 8.521 7.984 10.789 1.00 36.32 251 VAL A CA 1
ATOM 1910 C C . VAL A 1 259 ? 8.046 6.671 10.197 1.00 34.03 251 VAL A C 1
ATOM 1911 O O . VAL A 1 259 ? 8.865 5.786 9.961 1.00 39.47 251 VAL A O 1
ATOM 1915 N N . PHE A 1 260 ? 6.742 6.535 9.937 1.00 37.18 252 PHE A N 1
ATOM 1916 C CA . PHE A 1 260 ? 6.232 5.285 9.349 1.00 38.72 252 PHE A CA 1
ATOM 1917 C C . PHE A 1 260 ? 6.849 5.028 7.965 1.00 45.45 252 PHE A C 1
ATOM 1918 O O . PHE A 1 260 ? 7.183 3.884 7.620 1.00 40.06 252 PHE A O 1
ATOM 1926 N N . GLU A 1 261 ? 7.007 6.089 7.174 1.00 43.33 253 GLU A N 1
ATOM 1927 C CA . GLU A 1 261 ? 7.621 5.963 5.862 1.00 41.82 253 GLU A CA 1
ATOM 1928 C C . GLU A 1 261 ? 9.073 5.499 6.039 1.00 43.01 253 GLU A C 1
ATOM 1929 O O . GLU A 1 261 ? 9.548 4.586 5.328 1.00 45.20 253 GLU A O 1
ATOM 1935 N N . TRP A 1 262 ? 9.771 6.136 6.971 1.00 42.66 254 TRP A N 1
ATOM 1936 C CA . TRP A 1 262 ? 11.145 5.798 7.273 1.00 51.63 254 TRP A CA 1
ATOM 1937 C C . TRP A 1 262 ? 11.265 4.335 7.717 1.00 54.22 254 TRP A C 1
ATOM 1938 O O . TRP A 1 262 ? 12.179 3.629 7.293 1.00 46.19 254 TRP A O 1
ATOM 1949 N N . LEU A 1 263 ? 10.340 3.895 8.567 1.00 46.75 255 LEU A N 1
ATOM 1950 C CA . LEU A 1 263 ? 10.317 2.509 9.024 1.00 51.88 255 LEU A CA 1
ATOM 1951 C C . LEU A 1 263 ? 10.166 1.540 7.855 1.00 51.46 255 LEU A C 1
ATOM 1952 O O . LEU A 1 263 ? 10.858 0.520 7.795 1.00 43.98 255 LEU A O 1
ATOM 1957 N N . LYS A 1 264 ? 9.261 1.857 6.933 1.00 47.30 256 LYS A N 1
ATOM 1958 C CA . LYS A 1 264 ? 9.048 1.019 5.763 1.00 51.49 256 LYS A CA 1
ATOM 1959 C C . LYS A 1 264 ? 10.311 0.905 4.928 1.00 54.37 256 LYS A C 1
ATOM 1960 O O . LYS A 1 264 ? 10.681 -0.186 4.497 1.00 57.97 256 LYS A O 1
ATOM 1966 N N . GLU A 1 265 ? 10.975 2.036 4.712 1.00 48.32 257 GLU A N 1
ATOM 1967 C CA . GLU A 1 265 ? 12.166 2.071 3.872 1.00 55.20 257 GLU A CA 1
ATOM 1968 C C . GLU A 1 265 ? 13.327 1.347 4.537 1.00 58.71 257 GLU A C 1
ATOM 1969 O O . GLU A 1 265 ? 14.285 0.944 3.842 1.00 64.42 257 GLU A O 1
ATOM 1975 N N . GLN A 1 266 ? 13.262 1.195 5.855 1.00 53.20 258 GLN A N 1
ATOM 1976 C CA . GLN A 1 266 ? 14.284 0.471 6.600 1.00 58.63 258 GLN A CA 1
ATOM 1977 C C . GLN A 1 266 ? 14.044 -1.042 6.575 1.00 60.51 258 GLN A C 1
ATOM 1978 O O . GLN A 1 266 ? 14.882 -1.804 7.036 1.00 61.35 258 GLN A O 1
ATOM 1984 N N . GLY A 1 267 ? 12.898 -1.472 6.052 1.00 61.47 259 GLY A N 1
ATOM 1985 C CA . GLY A 1 267 ? 12.545 -2.885 6.043 1.00 61.09 259 GLY A CA 1
ATOM 1986 C C . GLY A 1 267 ? 11.491 -3.313 7.067 1.00 56.72 259 GLY A C 1
ATOM 1987 O O . GLY A 1 267 ? 11.380 -4.494 7.381 1.00 48.68 259 GLY A O 1
ATOM 1988 N N . GLY A 1 268 ? 10.718 -2.364 7.591 1.00 50.75 260 GLY A N 1
ATOM 1989 C CA . GLY A 1 268 ? 9.599 -2.690 8.469 1.00 50.81 260 GLY A CA 1
ATOM 1990 C C . GLY A 1 268 ? 9.944 -3.290 9.828 1.00 54.30 260 GLY A C 1
ATOM 1991 O O . GLY A 1 268 ? 11.096 -3.242 10.285 1.00 52.62 260 GLY A O 1
ATOM 1992 N N . VAL A 1 269 ? 8.939 -3.874 10.479 1.00 45.29 261 VAL A N 1
ATOM 1993 C CA . VAL A 1 269 ? 9.122 -4.381 11.839 1.00 44.71 261 VAL A CA 1
ATOM 1994 C C . VAL A 1 269 ? 9.973 -5.657 11.882 1.00 46.46 261 VAL A C 1
ATOM 1995 O O . VAL A 1 269 ? 10.561 -5.971 12.910 1.00 47.77 261 VAL A O 1
ATOM 1999 N N . THR A 1 270 ? 10.041 -6.383 10.778 1.00 41.80 262 THR A N 1
ATOM 2000 C CA . THR A 1 270 ? 10.910 -7.554 10.714 1.00 45.29 262 THR A CA 1
ATOM 2001 C C . THR A 1 270 ? 12.358 -7.094 10.841 1.00 53.98 262 THR A C 1
ATOM 2002 O O . THR A 1 270 ? 13.137 -7.669 11.581 1.00 52.43 262 THR A O 1
ATOM 2006 N N . ALA A 1 271 ? 12.695 -6.019 10.140 1.00 58.41 263 ALA A N 1
ATOM 2007 C CA . ALA A 1 271 ? 14.038 -5.466 10.191 1.00 56.36 263 ALA A CA 1
ATOM 2008 C C . ALA A 1 271 ? 14.343 -4.838 11.546 1.00 46.66 263 ALA A C 1
ATOM 2009 O O . ALA A 1 271 ? 15.445 -4.974 12.061 1.00 45.35 263 ALA A O 1
ATOM 2011 N N . MET A 1 272 ? 13.376 -4.138 12.125 1.00 46.61 264 MET A N 1
ATOM 2012 C CA . MET A 1 272 ? 13.550 -3.605 13.470 1.00 41.02 264 MET A CA 1
ATOM 2013 C C . MET A 1 272 ? 13.840 -4.728 14.486 1.00 46.43 264 MET A C 1
ATOM 2014 O O . MET A 1 272 ? 14.720 -4.586 15.341 1.00 49.83 264 MET A O 1
ATOM 2019 N N . GLU A 1 273 ? 13.096 -5.832 14.391 1.00 43.33 265 GLU A N 1
ATOM 2020 C CA . GLU A 1 273 ? 13.336 -7.000 15.242 1.00 44.31 265 GLU A CA 1
ATOM 2021 C C . GLU A 1 273 ? 14.801 -7.440 15.144 1.00 47.55 265 GLU A C 1
ATOM 2022 O O . GLU A 1 273 ? 15.501 -7.538 16.184 1.00 47.47 265 GLU A O 1
ATOM 2028 N N . GLN A 1 274 ? 15.293 -7.671 13.932 1.00 46.28 266 GLN A N 1
ATOM 2029 C CA . GLN A 1 274 ? 16.672 -8.157 13.776 1.00 47.77 266 GLN A CA 1
ATOM 2030 C C . GLN A 1 274 ? 17.668 -7.141 14.353 1.00 48.07 266 GLN A C 1
ATOM 2031 O O . GLN A 1 274 ? 18.585 -7.508 15.076 1.00 48.66 266 GLN A O 1
ATOM 2033 N N . ARG A 1 275 ? 17.462 -5.859 14.064 1.00 50.35 267 ARG A N 1
ATOM 2034 C CA . ARG A 1 275 ? 18.341 -4.813 14.576 1.00 46.57 267 ARG A CA 1
ATOM 2035 C C . ARG A 1 275 ? 18.233 -4.648 16.080 1.00 42.31 267 ARG A C 1
ATOM 2036 O O . ARG A 1 275 ? 19.236 -4.553 16.776 1.00 49.34 267 ARG A O 1
ATOM 2044 N N . ASN A 1 276 ? 17.007 -4.586 16.574 1.00 43.80 268 ASN A N 1
ATOM 2045 C CA . ASN A 1 276 ? 16.791 -4.420 18.003 1.00 35.65 268 ASN A CA 1
ATOM 2046 C C . ASN A 1 276 ? 17.266 -5.627 18.813 1.00 44.42 268 ASN A C 1
ATOM 2047 O O . ASN A 1 276 ? 17.761 -5.470 19.935 1.00 45.75 268 ASN A O 1
ATOM 2052 N N . ARG A 1 277 ? 17.133 -6.829 18.254 1.00 42.09 269 ARG A N 1
ATOM 2053 C CA . ARG A 1 277 ? 17.657 -8.008 18.937 1.00 46.64 269 ARG A CA 1
ATOM 2054 C C . ARG A 1 277 ? 19.173 -7.892 19.056 1.00 50.86 269 ARG A C 1
ATOM 2055 O O . ARG A 1 277 ? 19.732 -8.164 20.116 1.00 48.29 269 ARG A O 1
ATOM 2063 N N . ALA A 1 278 ? 19.842 -7.486 17.979 1.00 45.96 270 ALA A N 1
ATOM 2064 C CA . ALA A 1 278 ? 21.301 -7.419 18.027 1.00 48.56 270 ALA A CA 1
ATOM 2065 C C . ALA A 1 278 ? 21.742 -6.321 19.003 1.00 51.53 270 ALA A C 1
ATOM 2066 O O . ALA A 1 278 ? 22.646 -6.539 19.804 1.00 49.74 270 ALA A O 1
ATOM 2068 N N . LYS A 1 279 ? 21.087 -5.158 18.956 1.00 51.16 271 LYS A N 1
ATOM 2069 C CA . LYS A 1 279 ? 21.381 -4.077 19.903 1.00 49.45 271 LYS A CA 1
ATOM 2070 C C . LYS A 1 279 ? 21.247 -4.535 21.358 1.00 50.57 271 LYS A C 1
ATOM 2071 O O . LYS A 1 279 ? 22.169 -4.360 22.164 1.00 43.91 271 LYS A O 1
ATOM 2077 N N . LYS A 1 280 ? 20.096 -5.119 21.683 1.00 50.11 272 LYS A N 1
ATOM 2078 C CA . LYS A 1 280 ? 19.811 -5.582 23.041 1.00 48.88 272 LYS A CA 1
ATOM 2079 C C . LYS A 1 280 ? 20.824 -6.653 23.482 1.00 48.16 272 LYS A C 1
ATOM 2080 O O . LYS A 1 280 ? 21.336 -6.600 24.597 1.00 51.20 272 LYS A O 1
ATOM 2086 N N . ASP A 1 281 ? 21.132 -7.599 22.595 1.00 50.25 273 ASP A N 1
ATOM 2087 C CA . ASP A 1 281 ? 22.076 -8.680 22.903 1.00 49.83 273 ASP A CA 1
ATOM 2088 C C . ASP A 1 281 ? 23.455 -8.159 23.277 1.00 50.97 273 ASP A C 1
ATOM 2089 O O . ASP A 1 281 ? 24.041 -8.595 24.272 1.00 52.86 273 ASP A O 1
ATOM 2094 N N . LEU A 1 282 ? 23.963 -7.224 22.477 1.00 46.48 274 LEU A N 1
ATOM 2095 C CA . LEU A 1 282 ? 25.289 -6.655 22.694 1.00 48.29 274 LEU A CA 1
ATOM 2096 C C . LEU A 1 282 ? 25.445 -5.987 24.067 1.00 48.11 274 LEU A C 1
ATOM 2097 O O . LEU A 1 282 ? 26.431 -6.214 24.768 1.00 50.10 274 LEU A O 1
ATOM 2102 N N . LEU A 1 283 ? 24.461 -5.186 24.462 1.00 53.18 275 LEU A N 1
ATOM 2103 C CA . LEU A 1 283 ? 24.525 -4.456 25.727 1.00 46.37 275 LEU A CA 1
ATOM 2104 C C . LEU A 1 283 ? 24.346 -5.386 26.924 1.00 48.41 275 LEU A C 1
ATOM 2105 O O . LEU A 1 283 ? 25.034 -5.237 27.936 1.00 55.13 275 LEU A O 1
ATOM 2110 N N . TYR A 1 284 ? 23.414 -6.332 26.826 1.00 45.52 276 TYR A N 1
ATOM 2111 C CA . TYR A 1 284 ? 23.223 -7.296 27.902 1.00 47.75 276 TYR A CA 1
ATOM 2112 C C . TYR A 1 284 ? 24.464 -8.180 28.035 1.00 53.46 276 TYR A C 1
ATOM 2113 O O . TYR A 1 284 ? 24.909 -8.439 29.153 1.00 55.06 276 TYR A O 1
ATOM 2122 N N . LYS A 1 285 ? 25.028 -8.611 26.899 1.00 53.07 277 LYS A N 1
ATOM 2123 C CA . LYS A 1 285 ? 26.273 -9.405 26.892 1.00 51.15 277 LYS A CA 1
ATOM 2124 C C . LYS A 1 285 ? 27.377 -8.678 27.664 1.00 54.00 277 LYS A C 1
ATOM 2125 O O . LYS A 1 285 ? 28.093 -9.277 28.470 1.00 60.34 277 LYS A O 1
ATOM 2131 N N . THR A 1 286 ? 27.496 -7.376 27.416 1.00 55.96 278 THR A N 1
ATOM 2132 C CA . THR A 1 286 ? 28.511 -6.553 28.071 1.00 61.48 278 THR A CA 1
ATOM 2133 C C . THR A 1 286 ? 28.303 -6.472 29.584 1.00 59.13 278 THR A C 1
ATOM 2134 O O . THR A 1 286 ? 29.239 -6.639 30.360 1.00 62.28 278 THR A O 1
ATOM 2138 N N . ILE A 1 287 ? 27.065 -6.220 29.989 1.00 59.13 279 ILE A N 1
ATOM 2139 C CA . ILE A 1 287 ? 26.720 -6.122 31.397 1.00 57.00 279 ILE A CA 1
ATOM 2140 C C . ILE A 1 287 ? 26.958 -7.451 32.115 1.00 61.19 279 ILE A C 1
ATOM 2141 O O . ILE A 1 287 ? 27.594 -7.497 33.170 1.00 61.12 279 ILE A O 1
ATOM 2146 N N . ASP A 1 288 ? 26.469 -8.535 31.523 1.00 60.15 280 ASP A N 1
ATOM 2147 C CA . ASP A 1 288 ? 26.583 -9.852 32.137 1.00 51.59 280 ASP A CA 1
ATOM 2148 C C . ASP A 1 288 ? 28.015 -10.365 32.192 1.00 56.22 280 ASP A C 1
ATOM 2149 O O . ASP A 1 288 ? 28.301 -11.301 32.926 1.00 57.58 280 ASP A O 1
ATOM 2154 N N . ALA A 1 289 ? 28.906 -9.740 31.427 1.00 62.80 281 ALA A N 1
ATOM 2155 C CA . ALA A 1 289 ? 30.296 -10.169 31.333 1.00 73.11 281 ALA A CA 1
ATOM 2156 C C . ALA A 1 289 ? 31.009 -10.094 32.680 1.00 77.10 281 ALA A C 1
ATOM 2157 O O . ALA A 1 289 ? 31.603 -11.073 33.125 1.00 81.06 281 ALA A O 1
ATOM 2159 N N . SER A 1 290 ? 30.943 -8.933 33.328 1.00 73.18 282 SER A N 1
ATOM 2160 C CA . SER A 1 290 ? 31.623 -8.740 34.605 1.00 69.57 282 SER A CA 1
ATOM 2161 C C . SER A 1 290 ? 30.643 -8.444 35.717 1.00 68.01 282 SER A C 1
ATOM 2162 O O . SER A 1 290 ? 29.434 -8.334 35.482 1.00 63.08 282 SER A O 1
ATOM 2165 N N . ASP A 1 291 ? 31.177 -8.303 36.929 1.00 68.93 283 ASP A N 1
ATOM 2166 C CA . ASP A 1 291 ? 30.374 -7.883 38.068 1.00 70.92 283 ASP A CA 1
ATOM 2167 C C . ASP A 1 291 ? 30.529 -6.385 38.336 1.00 69.68 283 ASP A C 1
ATOM 2168 O O . ASP A 1 291 ? 30.081 -5.885 39.365 1.00 72.92 283 ASP A O 1
ATOM 2173 N N . PHE A 1 292 ? 31.153 -5.664 37.410 1.00 70.74 284 PHE A N 1
ATOM 2174 C CA . PHE A 1 292 ? 31.254 -4.2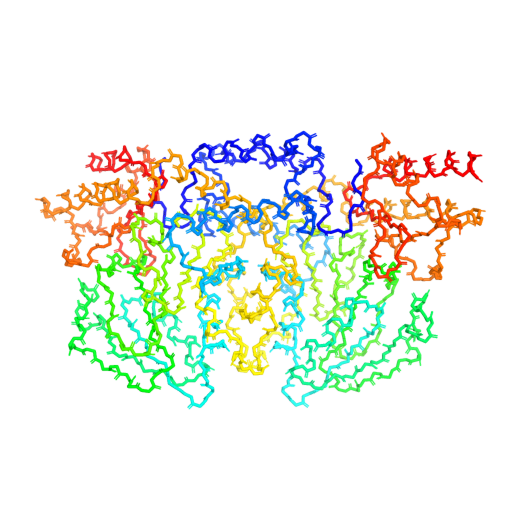15 37.547 1.00 70.81 284 PHE A CA 1
ATOM 2175 C C . PHE A 1 292 ? 29.935 -3.532 37.208 1.00 64.93 284 PHE A C 1
ATOM 2176 O O . PHE A 1 292 ? 29.551 -2.549 37.849 1.00 68.16 284 PHE A O 1
ATOM 2184 N N . TYR A 1 293 ? 29.264 -4.030 36.172 1.00 59.46 285 TYR A N 1
ATOM 2185 C CA . TYR A 1 293 ? 27.935 -3.548 35.815 1.00 50.47 285 TYR A CA 1
ATOM 2186 C C . TYR A 1 293 ? 26.922 -4.624 36.124 1.00 55.81 285 TYR A C 1
ATOM 2187 O O . TYR A 1 293 ? 27.216 -5.817 36.018 1.00 54.56 285 TYR A O 1
ATOM 2196 N N . THR A 1 294 ? 25.715 -4.207 36.483 1.00 49.78 286 THR A N 1
ATOM 2197 C CA . THR A 1 294 ? 24.700 -5.163 36.882 1.00 46.85 286 THR A CA 1
ATOM 2198 C C . THR A 1 294 ? 23.330 -4.780 36.337 1.00 45.51 286 THR A C 1
ATOM 2199 O O . THR A 1 294 ? 22.917 -3.624 36.409 1.00 47.76 286 THR A O 1
ATOM 2203 N N . ASN A 1 295 ? 22.643 -5.765 35.780 1.00 50.27 287 ASN A N 1
ATOM 2204 C CA . ASN A 1 295 ? 21.212 -5.664 35.512 1.00 48.06 287 ASN A CA 1
ATOM 2205 C C . ASN A 1 295 ? 20.604 -6.901 36.138 1.00 50.38 287 ASN A C 1
ATOM 2206 O O . ASN A 1 295 ? 21.044 -8.015 35.855 1.00 49.37 287 ASN A O 1
ATOM 2211 N N . PRO A 1 296 ? 19.608 -6.709 37.008 1.00 50.35 288 PRO A N 1
ATOM 2212 C CA . PRO A 1 296 ? 19.082 -7.825 37.784 1.00 45.15 288 PRO A CA 1
ATOM 2213 C C . PRO A 1 296 ? 17.839 -8.446 37.162 1.00 45.02 288 PRO A C 1
ATOM 2214 O O . PRO A 1 296 ? 17.235 -9.320 37.775 1.00 47.95 288 PRO A O 1
ATOM 2218 N N . ILE A 1 297 ? 17.439 -7.989 35.984 1.00 49.39 289 ILE A N 1
ATOM 2219 C CA . ILE A 1 297 ? 16.213 -8.499 35.394 1.00 44.89 289 ILE A CA 1
ATOM 2220 C C . ILE A 1 297 ? 16.486 -9.880 34.817 1.00 45.06 289 ILE A C 1
ATOM 2221 O O . ILE A 1 297 ? 17.461 -10.061 34.071 1.00 45.07 289 ILE A O 1
ATOM 2226 N N . GLN A 1 298 ? 15.651 -10.853 35.178 1.00 43.30 290 GLN A N 1
ATOM 2227 C CA . GLN A 1 298 ? 15.772 -12.197 34.608 1.00 47.96 290 GLN A CA 1
ATOM 2228 C C . GLN A 1 298 ? 15.680 -12.097 33.093 1.00 42.77 290 GLN A C 1
ATOM 2229 O O . GLN A 1 298 ? 14.895 -11.307 32.565 1.00 41.52 290 GLN A O 1
ATOM 2235 N N . PRO A 1 299 ? 16.513 -12.869 32.389 1.00 44.38 291 PRO A N 1
ATOM 2236 C CA . PRO A 1 299 ? 16.553 -12.842 30.924 1.00 40.68 291 PRO A CA 1
ATOM 2237 C C . PRO A 1 299 ? 15.174 -12.993 30.275 1.00 40.55 291 PRO A C 1
ATOM 2238 O O . PRO A 1 299 ? 14.940 -12.365 29.255 1.00 39.53 291 PRO A O 1
ATOM 2242 N N . SER A 1 300 ? 14.292 -13.812 30.852 1.00 41.78 292 SER A N 1
ATOM 2243 C CA . SER A 1 300 ? 12.956 -14.049 30.288 1.00 42.12 292 SER A CA 1
ATOM 2244 C C . SER A 1 300 ? 12.164 -12.743 30.097 1.00 39.86 292 SER A C 1
ATOM 2245 O O . SER A 1 300 ? 11.308 -12.655 29.233 1.00 41.90 292 SER A O 1
ATOM 2248 N N . ALA A 1 301 ? 12.483 -11.712 30.862 1.00 42.54 293 ALA A N 1
ATOM 2249 C CA . ALA A 1 301 ? 11.709 -10.478 30.754 1.00 44.90 293 ALA A CA 1
ATOM 2250 C C . ALA A 1 301 ? 12.560 -9.227 30.582 1.00 40.71 293 ALA A C 1
ATOM 2251 O O . ALA A 1 301 ? 12.069 -8.118 30.794 1.00 40.39 293 ALA A O 1
ATOM 2253 N N . ARG A 1 302 ? 13.816 -9.387 30.168 1.00 39.37 294 ARG A N 1
ATOM 2254 C CA . ARG A 1 302 ? 14.662 -8.221 29.920 1.00 36.12 294 ARG A CA 1
ATOM 2255 C C . ARG A 1 302 ? 14.150 -7.418 28.723 1.00 40.34 294 ARG A C 1
ATOM 2256 O O . ARG A 1 302 ? 14.028 -7.935 27.618 1.00 36.21 294 ARG A O 1
ATOM 2264 N N . SER A 1 303 ? 13.850 -6.144 28.950 1.00 37.35 295 SER A N 1
ATOM 2265 C CA . SER A 1 303 ? 13.383 -5.300 27.861 1.00 36.81 295 SER A CA 1
ATOM 2266 C C . SER A 1 303 ? 14.430 -5.153 26.757 1.00 34.19 295 SER A C 1
ATOM 2267 O O . SER A 1 303 ? 15.635 -5.027 27.036 1.00 39.18 295 SER A O 1
ATOM 2270 N N . TRP A 1 304 ? 13.975 -5.194 25.505 1.00 34.84 296 TRP A N 1
ATOM 2271 C CA . TRP A 1 304 ? 14.825 -4.864 24.354 1.00 37.12 296 TRP A CA 1
ATOM 2272 C C . TRP A 1 304 ? 15.007 -3.347 24.224 1.00 39.86 296 TRP A C 1
ATOM 2273 O O . TRP A 1 304 ? 15.975 -2.877 23.636 1.00 35.75 296 TRP A O 1
ATOM 2284 N N . MET A 1 305 ? 14.055 -2.596 24.762 1.00 36.74 297 MET A N 1
ATOM 2285 C CA . MET A 1 305 ? 13.965 -1.157 24.517 1.00 40.61 297 MET A CA 1
ATOM 2286 C C . MET A 1 305 ? 14.624 -0.321 25.614 1.00 38.71 297 MET A C 1
ATOM 2287 O O . MET A 1 305 ? 15.341 0.644 25.325 1.00 41.03 297 MET A O 1
ATOM 2292 N N . ASN A 1 306 ? 14.369 -0.685 26.866 1.00 32.69 298 ASN A N 1
ATOM 2293 C CA . ASN A 1 306 ? 14.942 0.015 28.010 1.00 33.10 298 ASN A CA 1
ATOM 2294 C C . ASN A 1 306 ? 15.821 -0.876 28.868 1.00 37.74 298 ASN A C 1
ATOM 2295 O O . ASN A 1 306 ? 15.337 -1.826 29.470 1.00 42.24 298 ASN A O 1
ATOM 2300 N N . VAL A 1 307 ? 17.107 -0.544 28.930 1.00 34.00 299 VAL A N 1
ATOM 2301 C CA . VAL A 1 307 ? 18.086 -1.341 29.664 1.00 37.49 299 VAL A CA 1
ATOM 2302 C C . VAL A 1 307 ? 18.673 -0.593 30.880 1.00 39.89 299 VAL A C 1
ATOM 2303 O O . VAL A 1 307 ? 19.676 0.108 30.758 1.00 46.92 299 VAL A O 1
ATOM 2307 N N . PRO A 1 308 ? 18.040 -0.740 32.054 1.00 38.26 300 PRO A N 1
ATOM 2308 C CA . PRO A 1 308 ? 18.612 -0.240 33.315 1.00 38.91 300 PRO A CA 1
ATOM 2309 C C . PRO A 1 308 ? 19.862 -1.028 33.686 1.00 46.88 300 PRO A C 1
ATOM 2310 O O . PRO A 1 308 ? 19.884 -2.239 33.496 1.00 42.69 300 PRO A O 1
ATOM 2314 N N . PHE A 1 309 ? 20.896 -0.358 34.183 1.00 46.32 301 PHE A N 1
ATOM 2315 C CA . PHE A 1 309 ? 22.001 -1.072 34.800 1.00 47.81 301 PHE A CA 1
ATOM 2316 C C . PHE A 1 309 ? 22.640 -0.176 35.832 1.00 50.26 301 PHE A C 1
ATOM 2317 O O . PHE A 1 309 ? 22.494 1.039 35.770 1.00 49.34 301 PHE A O 1
ATOM 2325 N N . ARG A 1 310 ? 23.322 -0.770 36.804 1.00 47.70 302 ARG A N 1
ATOM 2326 C CA . ARG A 1 310 ? 24.072 0.044 37.749 1.00 47.96 302 ARG A CA 1
ATOM 2327 C C . ARG A 1 310 ? 25.529 -0.347 37.735 1.00 50.87 302 ARG A C 1
ATOM 2328 O O . ARG A 1 310 ? 25.909 -1.363 37.146 1.00 48.50 302 ARG A O 1
ATOM 2336 N N . LEU A 1 311 ? 26.346 0.474 38.381 1.00 54.61 303 LEU A N 1
ATOM 2337 C CA . LEU A 1 311 ? 27.752 0.159 38.570 1.00 57.00 303 LEU A CA 1
ATOM 2338 C C . LEU A 1 311 ? 27.880 -0.458 39.937 1.00 60.04 303 LEU A C 1
ATOM 2339 O O . LEU A 1 311 ? 27.070 -0.172 40.808 1.00 64.46 303 LEU A O 1
ATOM 2344 N N . ALA A 1 312 ? 28.863 -1.331 40.126 1.00 63.10 304 ALA A N 1
ATOM 2345 C CA . ALA A 1 312 ? 29.043 -1.961 41.426 1.00 63.91 304 ALA A CA 1
ATOM 2346 C C . ALA A 1 312 ? 29.259 -0.895 42.493 1.00 67.18 304 ALA A C 1
ATOM 2347 O O . ALA A 1 312 ? 28.561 -0.867 43.507 1.00 69.26 304 ALA A O 1
ATOM 2349 N N . ASP A 1 313 ? 30.218 -0.010 42.241 1.00 66.52 305 ASP A N 1
ATOM 2350 C CA . ASP A 1 313 ? 30.537 1.081 43.153 1.00 68.04 305 ASP A CA 1
ATOM 2351 C C . ASP A 1 313 ? 29.788 2.335 42.703 1.00 63.88 305 ASP A C 1
ATOM 2352 O O . ASP A 1 313 ? 30.203 3.001 41.759 1.00 64.05 305 ASP A O 1
ATOM 2357 N N . GLU A 1 314 ? 28.688 2.656 43.384 1.00 65.26 306 GLU A N 1
ATOM 2358 C CA . GLU A 1 314 ? 27.873 3.810 43.016 1.00 66.23 306 GLU A CA 1
ATOM 2359 C C . GLU A 1 314 ? 28.650 5.135 43.113 1.00 71.47 306 GLU A C 1
ATOM 2360 O O . GLU A 1 314 ? 28.254 6.119 42.430 1.00 71.97 306 GLU A O 1
ATOM 2366 N N . ARG A 1 315 ? 29.729 5.182 43.902 1.00 67.55 307 ARG A N 1
ATOM 2367 C CA . ARG A 1 315 ? 30.587 6.368 43.951 1.00 68.51 307 ARG A CA 1
ATOM 2368 C C . ARG A 1 315 ? 31.151 6.719 42.574 1.00 74.97 307 ARG A C 1
ATOM 2369 O O . ARG A 1 315 ? 31.633 7.829 42.356 1.00 82.17 307 ARG A O 1
ATOM 2377 N N . LEU A 1 316 ? 31.092 5.769 41.649 1.00 76.56 308 LEU A N 1
ATOM 2378 C CA . LEU A 1 316 ? 31.581 5.997 40.293 1.00 78.30 308 LEU A CA 1
ATOM 2379 C C . LEU A 1 316 ? 30.483 6.469 39.345 1.00 74.70 308 LEU A C 1
ATOM 2380 O O . LEU A 1 316 ? 30.732 6.635 38.154 1.00 76.74 308 LEU A O 1
ATOM 2385 N N . ASP A 1 317 ? 29.272 6.679 39.859 1.00 73.73 309 ASP A N 1
ATOM 2386 C CA . ASP A 1 317 ? 28.180 7.158 39.012 1.00 64.04 309 ASP A CA 1
ATOM 2387 C C . ASP A 1 317 ? 28.530 8.492 38.360 1.00 73.77 309 ASP A C 1
ATOM 2388 O O . ASP A 1 317 ? 28.497 8.605 37.133 1.00 79.77 309 ASP A O 1
ATOM 2393 N N . LYS A 1 318 ? 28.858 9.495 39.180 1.00 71.92 310 LYS A N 1
ATOM 2394 C CA . LYS A 1 318 ? 29.214 10.825 38.677 1.00 74.16 310 LYS A CA 1
ATOM 2395 C C . LYS A 1 318 ? 30.309 10.771 37.607 1.00 76.53 310 LYS A C 1
ATOM 2396 O O . LYS A 1 318 ? 30.125 11.342 36.527 1.00 72.96 310 LYS A O 1
ATOM 2398 N N . PRO A 1 319 ? 31.443 10.087 37.889 1.00 79.73 311 PRO A N 1
ATOM 2399 C CA . PRO A 1 319 ? 32.456 9.984 36.831 1.00 85.24 311 PRO A CA 1
ATOM 2400 C C . PRO A 1 319 ? 31.939 9.306 35.555 1.00 87.52 311 PRO A C 1
ATOM 2401 O O . PRO A 1 319 ? 32.246 9.780 34.462 1.00 89.08 311 PRO A O 1
ATOM 2405 N N . PHE A 1 320 ? 31.173 8.224 35.696 1.00 85.04 312 PHE A N 1
ATOM 2406 C CA . PHE A 1 320 ? 30.638 7.514 34.536 1.00 78.24 312 PHE A CA 1
ATOM 2407 C C . PHE A 1 320 ? 29.830 8.447 33.650 1.00 73.85 312 PHE A C 1
ATOM 2408 O O . PHE A 1 320 ? 30.056 8.519 32.439 1.00 75.64 312 PHE A O 1
ATOM 2416 N N . LEU A 1 321 ? 28.896 9.163 34.263 1.00 72.06 313 LEU A N 1
ATOM 2417 C CA . LEU A 1 321 ? 28.011 10.058 33.531 1.00 70.45 313 LEU A CA 1
ATOM 2418 C C . LEU A 1 321 ? 28.742 11.253 32.933 1.00 75.57 313 LEU A C 1
ATOM 2419 O O . LEU A 1 321 ? 28.396 11.707 31.844 1.00 75.24 313 LEU A O 1
ATOM 2424 N N . GLU A 1 322 ? 29.761 11.744 33.635 1.00 82.61 314 GLU A N 1
ATOM 2425 C CA . GLU A 1 322 ? 30.564 12.864 33.156 1.00 88.24 314 GLU A CA 1
ATOM 2426 C C . GLU A 1 322 ? 31.392 12.432 31.941 1.00 88.74 314 GLU A C 1
ATOM 2427 O O . GLU A 1 322 ? 31.485 13.182 30.933 1.00 90.49 314 GLU A O 1
ATOM 2429 N N . GLY A 1 323 ? 31.990 11.247 32.019 1.00 85.38 315 GLY A N 1
ATOM 2430 C CA . GLY A 1 323 ? 32.745 10.701 30.905 1.00 83.50 315 GLY A CA 1
ATOM 2431 C C . GLY A 1 323 ? 31.849 10.385 29.720 1.00 81.68 315 GLY A C 1
ATOM 2432 O O . GLY A 1 323 ? 32.212 10.623 28.564 1.00 81.85 315 GLY A O 1
ATOM 2433 N N . ALA A 1 324 ? 30.669 9.846 30.015 1.00 80.60 316 ALA A N 1
ATOM 2434 C CA . ALA A 1 324 ? 29.684 9.516 28.992 1.00 74.20 316 ALA A CA 1
ATOM 2435 C C . ALA A 1 324 ? 29.288 10.768 28.227 1.00 78.04 316 ALA A C 1
ATOM 2436 O O . ALA A 1 324 ? 29.178 10.755 26.999 1.00 81.58 316 ALA A O 1
ATOM 2438 N N . GLU A 1 325 ? 29.087 11.857 28.959 1.00 75.93 317 GLU A N 1
ATOM 2439 C CA . GLU A 1 325 ? 28.767 13.125 28.335 1.00 90.11 317 GLU A CA 1
ATOM 2440 C C . GLU A 1 325 ? 30.003 13.672 27.610 1.00 96.58 317 GLU A C 1
ATOM 2441 O O . GLU A 1 325 ? 29.846 14.456 26.646 1.00 96.79 317 GLU A O 1
ATOM 2447 N N . ALA A 1 326 ? 31.204 13.289 28.049 1.00 102.44 318 ALA A N 1
ATOM 2448 C CA . ALA A 1 326 ? 32.437 13.727 27.386 1.00 105.34 318 ALA A CA 1
ATOM 2449 C C . ALA A 1 326 ? 32.555 13.048 26.030 1.00 99.38 318 ALA A C 1
ATOM 2450 O O . ALA A 1 326 ? 32.897 13.680 25.036 1.00 99.69 318 ALA A O 1
ATOM 2452 N N . ARG A 1 327 ? 32.252 11.754 25.990 1.00 96.78 319 ARG A N 1
ATOM 2453 C CA . ARG A 1 327 ? 32.012 11.081 24.723 1.00 92.58 319 ARG A CA 1
ATOM 2454 C C . ARG A 1 327 ? 30.676 11.615 24.191 1.00 86.38 319 ARG A C 1
ATOM 2455 O O . ARG A 1 327 ? 30.181 12.631 24.665 1.00 91.49 319 ARG A O 1
ATOM 2457 N N . GLY A 1 328 ? 30.071 10.950 23.224 1.00 78.62 320 GLY A N 1
ATOM 2458 C CA . GLY A 1 328 ? 28.813 11.454 22.702 1.00 80.48 320 GLY A CA 1
ATOM 2459 C C . GLY A 1 328 ? 27.590 10.733 23.230 1.00 81.71 320 GLY A C 1
ATOM 2460 O O . GLY A 1 328 ? 26.549 10.713 22.576 1.00 85.51 320 GLY A O 1
ATOM 2461 N N . LEU A 1 329 ? 27.716 10.159 24.424 1.00 80.35 321 LEU A N 1
ATOM 2462 C CA . LEU A 1 329 ? 26.714 9.250 24.971 1.00 72.05 321 LEU A CA 1
ATOM 2463 C C . LEU A 1 329 ? 25.846 9.912 26.034 1.00 74.49 321 LEU A C 1
ATOM 2464 O O . LEU A 1 329 ? 26.201 9.940 27.211 1.00 71.57 321 LEU A O 1
ATOM 2469 N N . LEU A 1 330 ? 24.688 10.406 25.615 1.00 73.25 322 LEU A N 1
ATOM 2470 C CA . LEU A 1 330 ? 23.882 11.280 26.456 1.00 64.35 322 LEU A CA 1
ATOM 2471 C C . LEU A 1 330 ? 22.723 10.576 27.140 1.00 60.85 322 LEU A C 1
ATOM 2472 O O . LEU A 1 330 ? 22.167 9.601 26.615 1.00 59.58 322 LEU A O 1
ATOM 2477 N N . ASN A 1 331 ? 22.377 11.072 28.327 1.00 64.82 323 ASN A N 1
ATOM 2478 C CA . ASN A 1 331 ? 21.125 10.722 28.992 1.00 56.93 323 ASN A CA 1
ATOM 2479 C C . ASN A 1 331 ? 21.049 9.280 29.452 1.00 53.99 323 ASN A C 1
ATOM 2480 O O . ASN A 1 331 ? 19.992 8.650 29.390 1.00 53.43 323 ASN A O 1
ATOM 2485 N N . LEU A 1 332 ? 22.173 8.770 29.937 1.00 55.11 324 LEU A N 1
ATOM 2486 C CA . LEU A 1 332 ? 22.225 7.429 30.492 1.00 56.20 324 LEU A CA 1
ATOM 2487 C C . LEU A 1 332 ? 21.831 7.378 31.969 1.00 57.41 324 LEU A C 1
ATOM 2488 O O . LEU A 1 332 ? 21.805 6.306 32.576 1.00 53.88 324 LEU A O 1
ATOM 2493 N N . LYS A 1 333 ? 21.527 8.531 32.553 1.00 55.77 325 LYS A N 1
ATOM 2494 C CA . LYS A 1 333 ? 21.193 8.569 33.974 1.00 55.99 325 LYS A CA 1
ATOM 2495 C C . LYS A 1 333 ? 19.889 7.818 34.232 1.00 53.68 325 LYS A C 1
ATOM 2496 O O . LYS A 1 333 ? 18.905 8.023 33.522 1.00 55.58 325 LYS A O 1
ATOM 2498 N N . GLY A 1 334 ? 19.889 6.946 35.241 1.00 49.03 326 GLY A N 1
ATOM 2499 C CA . GLY A 1 334 ? 18.720 6.137 35.555 1.00 48.28 326 GLY A CA 1
ATOM 2500 C C . GLY A 1 334 ? 17.609 6.986 36.134 1.00 54.99 326 GLY A C 1
ATOM 2501 O O . GLY A 1 334 ? 17.873 8.083 36.618 1.00 53.42 326 GLY A O 1
ATOM 2502 N N . HIS A 1 335 ? 16.371 6.496 36.072 1.00 56.28 327 HIS A N 1
ATOM 2503 C CA . HIS A 1 335 ? 15.237 7.169 36.707 1.00 58.51 327 HIS A CA 1
ATOM 2504 C C . HIS A 1 335 ? 15.465 7.277 38.228 1.00 61.82 327 HIS A C 1
ATOM 2505 O O . HIS A 1 335 ? 15.994 6.358 38.849 1.00 51.05 327 HIS A O 1
ATOM 2512 N N . ARG A 1 336 ? 15.069 8.395 38.826 1.00 63.02 328 ARG A N 1
ATOM 2513 C CA . ARG A 1 336 ? 15.372 8.659 40.239 1.00 65.65 328 ARG A CA 1
ATOM 2514 C C . ARG A 1 336 ? 14.794 7.628 41.221 1.00 69.86 328 ARG A C 1
ATOM 2515 O O . ARG A 1 336 ? 15.247 7.518 42.367 1.00 65.94 328 ARG A O 1
ATOM 2523 N N . SER A 1 337 ? 13.782 6.890 40.782 1.00 74.54 329 SER A N 1
ATOM 2524 C CA . SER A 1 337 ? 13.185 5.853 41.617 1.00 78.74 329 SER A CA 1
ATOM 2525 C C . SER A 1 337 ? 14.108 4.637 41.776 1.00 76.49 329 SER A C 1
ATOM 2526 O O . SER A 1 337 ? 14.017 3.906 42.763 1.00 80.67 329 SER A O 1
ATOM 2529 N N . VAL A 1 338 ? 14.993 4.426 40.807 1.00 64.45 330 VAL A N 1
ATOM 2530 C CA . VAL A 1 338 ? 15.874 3.258 40.818 1.00 68.10 330 VAL A CA 1
ATOM 2531 C C . VAL A 1 338 ? 17.346 3.620 41.048 1.00 68.87 330 VAL A C 1
ATOM 2532 O O . VAL A 1 338 ? 18.090 2.841 41.637 1.00 67.02 330 VAL A O 1
ATOM 2534 N N . GLY A 1 339 ? 17.762 4.800 40.585 1.00 63.93 331 GLY A N 1
ATOM 2535 C CA . GLY A 1 339 ? 19.165 5.179 40.601 1.00 56.83 331 GLY A CA 1
ATOM 2536 C C . GLY A 1 339 ? 19.939 4.498 39.481 1.00 52.18 331 GLY A C 1
ATOM 2537 O O . GLY A 1 339 ? 19.345 3.890 38.597 1.00 53.80 331 GLY A O 1
ATOM 2538 N N . GLY A 1 340 ? 21.266 4.584 39.513 1.00 54.44 332 GLY A N 1
ATOM 2539 C CA . GLY A 1 340 ? 22.087 3.870 38.545 1.00 52.24 332 GLY A CA 1
ATOM 2540 C C . GLY A 1 340 ? 22.035 4.468 37.150 1.00 54.35 332 GLY A C 1
ATOM 2541 O O . GLY A 1 340 ? 21.995 5.681 37.002 1.00 57.53 332 GLY A O 1
ATOM 2542 N N . MET A 1 341 ? 22.024 3.613 36.129 1.00 50.77 333 MET A N 1
ATOM 2543 C CA . MET A 1 341 ? 22.024 4.055 34.728 1.00 44.01 333 MET A CA 1
ATOM 2544 C C . MET A 1 341 ? 20.855 3.452 33.956 1.00 41.63 333 MET A C 1
ATOM 2545 O O . MET A 1 341 ? 20.189 2.543 34.442 1.00 44.24 333 MET A O 1
ATOM 2550 N N . ARG A 1 342 ? 20.630 3.930 32.739 1.00 44.16 334 ARG A N 1
ATOM 2551 C CA . ARG A 1 342 ? 19.638 3.317 31.862 1.00 43.44 334 ARG A CA 1
ATOM 2552 C C . ARG A 1 342 ? 19.872 3.708 30.411 1.00 46.23 334 ARG A C 1
ATOM 2553 O O . ARG A 1 342 ? 19.817 4.888 30.052 1.00 52.18 334 ARG A O 1
ATOM 2561 N N . ALA A 1 343 ? 20.118 2.710 29.573 1.00 44.35 335 ALA A N 1
ATOM 2562 C CA . ALA A 1 343 ? 20.246 2.956 28.150 1.00 42.98 335 ALA A CA 1
ATOM 2563 C C . ALA A 1 343 ? 18.925 2.610 27.454 1.00 45.99 335 ALA A C 1
ATOM 2564 O O . ALA A 1 343 ? 18.499 1.460 27.432 1.00 46.10 335 ALA A O 1
ATOM 2566 N N . SER A 1 344 ? 18.249 3.617 26.915 1.00 49.01 336 SER A N 1
ATOM 2567 C CA . SER A 1 344 ? 17.080 3.347 26.102 1.00 49.45 336 SER A CA 1
ATOM 2568 C C . SER A 1 344 ? 17.553 3.298 24.662 1.00 41.10 336 SER A C 1
ATOM 2569 O O . SER A 1 344 ? 18.331 4.139 24.237 1.00 42.95 336 SER A O 1
ATOM 2572 N N . ILE A 1 345 ? 17.125 2.277 23.931 1.00 40.66 337 ILE A N 1
ATOM 2573 C CA . ILE A 1 345 ? 17.657 2.007 22.603 1.00 42.24 337 ILE A CA 1
ATOM 2574 C C . ILE A 1 345 ? 16.519 1.704 21.630 1.00 41.47 337 ILE A C 1
ATOM 2575 O O . ILE A 1 345 ? 16.392 0.599 21.104 1.00 44.82 337 ILE A O 1
ATOM 2580 N N . TYR A 1 346 ? 15.684 2.710 21.412 1.00 43.07 338 TYR A N 1
ATOM 2581 C CA . TYR A 1 346 ? 14.533 2.588 20.541 1.00 47.36 338 TYR A CA 1
ATOM 2582 C C . TYR A 1 346 ? 14.948 2.433 19.081 1.00 48.70 338 TYR A C 1
ATOM 2583 O O . TYR A 1 346 ? 16.140 2.470 18.748 1.00 45.02 338 TYR A O 1
ATOM 2592 N N . ASN A 1 347 ? 13.947 2.267 18.223 1.00 43.45 339 ASN A N 1
ATOM 2593 C CA . ASN A 1 347 ? 14.145 2.081 16.784 1.00 45.08 339 ASN A CA 1
ATOM 2594 C C . ASN A 1 347 ? 15.144 3.044 16.163 1.00 47.41 339 ASN A C 1
ATOM 2595 O O . ASN A 1 347 ? 15.879 2.666 15.261 1.00 51.36 339 ASN A O 1
ATOM 2600 N N . ALA A 1 348 ? 15.161 4.288 16.637 1.00 53.56 340 ALA A N 1
ATOM 2601 C CA . ALA A 1 348 ? 15.947 5.333 15.975 1.00 54.53 340 ALA A CA 1
ATOM 2602 C C . ALA A 1 348 ? 17.445 5.166 16.209 1.00 51.64 340 ALA A C 1
ATOM 2603 O O . ALA A 1 348 ? 18.255 5.697 15.458 1.00 59.87 340 ALA A O 1
ATOM 2605 N N . LEU A 1 349 ? 17.799 4.419 17.247 1.00 49.21 341 LEU A N 1
ATOM 2606 C CA . LEU A 1 349 ? 19.193 4.160 17.583 1.00 50.96 341 LEU A CA 1
ATOM 2607 C C . LEU A 1 349 ? 19.716 2.932 16.848 1.00 52.20 341 LEU A C 1
ATOM 2608 O O . LEU A 1 349 ? 19.108 1.873 16.907 1.00 57.04 341 LEU A O 1
ATOM 2613 N N . GLY A 1 350 ? 20.839 3.084 16.153 1.00 52.49 342 GLY A N 1
ATOM 2614 C CA . GLY A 1 350 ? 21.466 1.979 15.451 1.00 52.22 342 GLY A CA 1
ATOM 2615 C C . GLY A 1 350 ? 22.392 1.158 16.330 1.00 58.57 342 GLY A C 1
ATOM 2616 O O . GLY A 1 350 ? 22.606 1.473 17.505 1.00 51.29 342 GLY A O 1
ATOM 2617 N N . LEU A 1 351 ? 22.943 0.092 15.763 1.00 50.35 343 LEU A N 1
ATOM 2618 C CA . LEU A 1 351 ? 23.879 -0.757 16.495 1.00 48.99 343 LEU A CA 1
ATOM 2619 C C . LEU A 1 351 ? 25.139 0.026 16.847 1.00 52.22 343 LEU A C 1
ATOM 2620 O O . LEU A 1 351 ? 25.751 -0.205 17.890 1.00 57.50 343 LEU A O 1
ATOM 2625 N N . ASP A 1 352 ? 25.514 0.966 15.982 1.00 54.00 344 ASP A N 1
ATOM 2626 C CA . ASP A 1 352 ? 26.679 1.798 16.236 1.00 57.38 344 ASP A CA 1
ATOM 2627 C C . ASP A 1 352 ? 26.543 2.530 17.578 1.00 60.17 344 ASP A C 1
ATOM 2628 O O . ASP A 1 352 ? 27.525 2.707 18.291 1.00 62.08 344 ASP A O 1
ATOM 2633 N N . ALA A 1 353 ? 25.323 2.927 17.925 1.00 58.87 345 ALA A N 1
ATOM 2634 C CA . ALA A 1 353 ? 25.079 3.614 19.191 1.00 62.27 345 ALA A CA 1
ATOM 2635 C C . ALA A 1 353 ? 25.434 2.710 20.372 1.00 57.35 345 ALA A C 1
ATOM 2636 O O . ALA A 1 353 ? 26.155 3.114 21.278 1.00 57.29 345 ALA A O 1
ATOM 2638 N N . VAL A 1 354 ? 24.940 1.479 20.342 1.00 58.95 346 VAL A N 1
ATOM 2639 C CA . VAL A 1 354 ? 25.231 0.510 21.388 1.00 51.11 346 VAL A CA 1
ATOM 2640 C C . VAL A 1 354 ? 26.709 0.118 21.357 1.00 60.22 346 VAL A C 1
ATOM 2641 O O . VAL A 1 354 ? 27.324 -0.075 22.404 1.00 62.67 346 VAL A O 1
ATOM 2645 N N . GLU A 1 355 ? 27.287 0.017 20.161 1.00 59.39 347 GLU A N 1
ATOM 2646 C CA . GLU A 1 355 ? 28.710 -0.262 20.037 1.00 57.18 347 GLU A CA 1
ATOM 2647 C C . GLU A 1 355 ? 29.514 0.820 20.764 1.00 59.12 347 GLU A C 1
ATOM 2648 O O . GLU A 1 355 ? 30.441 0.500 21.548 1.00 72.59 347 GLU A O 1
ATOM 2654 N N . ALA A 1 356 ? 29.178 2.082 20.527 1.00 50.98 348 ALA A N 1
ATOM 2655 C CA . ALA A 1 356 ? 29.902 3.176 21.151 1.00 56.34 348 ALA A CA 1
ATOM 2656 C C . ALA A 1 356 ? 29.716 3.185 22.670 1.00 63.22 348 ALA A C 1
ATOM 2657 O O . ALA A 1 356 ? 30.635 3.539 23.400 1.00 67.64 348 ALA A O 1
ATOM 2659 N N . LEU A 1 357 ? 28.536 2.791 23.141 1.00 62.35 349 LEU A N 1
ATOM 2660 C CA . LEU A 1 357 ? 28.252 2.759 24.582 1.00 60.06 349 LEU A CA 1
ATOM 2661 C C . LEU A 1 357 ? 29.062 1.668 25.264 1.00 57.78 349 LEU A C 1
ATOM 2662 O O . LEU A 1 357 ? 29.749 1.897 26.260 1.00 59.13 349 LEU A O 1
ATOM 2667 N N . VAL A 1 358 ? 28.967 0.475 24.700 1.00 58.46 350 VAL A N 1
ATOM 2668 C CA . VAL A 1 358 ? 29.686 -0.694 25.175 1.00 61.09 350 VAL A CA 1
ATOM 2669 C C . VAL A 1 358 ? 31.216 -0.515 25.133 1.00 64.33 350 VAL A C 1
ATOM 2670 O O . VAL A 1 358 ? 31.941 -1.039 25.993 1.00 61.82 350 VAL A O 1
ATOM 2674 N N . ALA A 1 359 ? 31.708 0.242 24.155 1.00 65.40 351 ALA A N 1
ATOM 2675 C CA . ALA A 1 359 ? 33.137 0.540 24.089 1.00 72.03 351 ALA A CA 1
ATOM 2676 C C . ALA A 1 359 ? 33.554 1.442 25.249 1.00 68.43 351 ALA A C 1
ATOM 2677 O O . ALA A 1 359 ? 34.625 1.273 25.828 1.00 69.85 351 ALA A O 1
ATOM 2679 N N . TYR A 1 360 ? 32.710 2.406 25.587 1.00 59.68 352 TYR A N 1
ATOM 2680 C CA . TYR A 1 360 ? 33.038 3.298 26.680 1.00 62.77 352 TYR A CA 1
ATOM 2681 C C . TYR A 1 360 ? 32.956 2.544 28.005 1.00 59.84 352 TYR A C 1
ATOM 2682 O O . TYR A 1 360 ? 33.814 2.701 28.871 1.00 70.42 352 TYR A O 1
ATOM 2691 N N . MET A 1 361 ? 31.932 1.716 28.152 1.00 55.58 353 MET A N 1
ATOM 2692 C CA . MET A 1 361 ? 31.768 0.925 29.367 1.00 60.51 353 MET A CA 1
ATOM 2693 C C . MET A 1 361 ? 32.997 0.058 29.632 1.00 66.03 353 MET A C 1
ATOM 2694 O O . MET A 1 361 ? 33.433 -0.068 30.778 1.00 69.23 353 MET A O 1
ATOM 2699 N N . ALA A 1 362 ? 33.567 -0.513 28.571 1.00 66.57 354 ALA A N 1
ATOM 2700 C CA . ALA A 1 362 ? 34.791 -1.312 28.683 1.00 61.17 354 ALA A CA 1
ATOM 2701 C C . ALA A 1 362 ? 35.974 -0.462 29.112 1.00 65.77 354 ALA A C 1
ATOM 2702 O O . ALA A 1 362 ? 36.747 -0.856 29.992 1.00 76.68 354 ALA A O 1
ATOM 2704 N N . GLU A 1 363 ? 36.122 0.700 28.480 1.00 66.42 355 GLU A N 1
ATOM 2705 C CA . GLU A 1 363 ? 37.194 1.621 28.828 1.00 75.59 355 GLU A CA 1
ATOM 2706 C C . GLU A 1 363 ? 37.074 1.994 30.305 1.00 72.54 355 GLU A C 1
ATOM 2707 O O . GLU A 1 363 ? 38.092 2.033 31.049 1.00 79.51 355 GLU A O 1
ATOM 2709 N N . PHE A 1 364 ? 35.850 2.258 30.742 1.00 67.11 356 PHE A N 1
ATOM 2710 C CA . PHE A 1 364 ? 35.615 2.693 32.111 1.00 69.36 356 PHE A CA 1
ATOM 2711 C C . PHE A 1 364 ? 35.925 1.586 33.113 1.00 74.75 356 PHE A C 1
ATOM 2712 O O . PHE A 1 364 ? 36.499 1.840 34.174 1.00 74.14 356 PHE A O 1
ATOM 2720 N N . GLU A 1 365 ? 35.531 0.362 32.779 1.00 73.67 357 GLU A N 1
ATOM 2721 C CA . GLU A 1 365 ? 35.767 -0.761 33.664 1.00 79.05 357 GLU A CA 1
ATOM 2722 C C . GLU A 1 365 ? 37.274 -0.935 33.853 1.00 84.91 357 GLU A C 1
ATOM 2723 O O . GLU A 1 365 ? 37.734 -1.162 35.002 1.00 90.13 357 GLU A O 1
ATOM 2729 N N . LYS A 1 366 ? 38.031 -0.809 32.764 1.00 86.76 358 LYS A N 1
ATOM 2730 C CA . LYS A 1 366 ? 39.479 -1.003 32.795 1.00 88.48 358 LYS A CA 1
ATOM 2731 C C . LYS A 1 366 ? 40.162 -0.023 33.734 1.00 93.45 358 LYS A C 1
ATOM 2732 O O . LYS A 1 366 ? 41.063 -0.406 34.478 1.00 106.92 358 LYS A O 1
ATOM 2734 N N . GLU A 1 367 ? 39.748 1.240 33.706 1.00 85.16 359 GLU A N 1
ATOM 2735 C CA . GLU A 1 367 ? 40.379 2.226 34.574 1.00 89.42 359 GLU A CA 1
ATOM 2736 C C . GLU A 1 367 ? 39.910 2.014 36.019 1.00 91.72 359 GLU A C 1
ATOM 2737 O O . GLU A 1 367 ? 40.648 2.394 36.965 1.00 96.15 359 GLU A O 1
ATOM 2739 N N . HIS A 1 368 ? 38.736 1.415 36.219 1.00 85.58 360 HIS A N 1
ATOM 2740 C CA . HIS A 1 368 ? 38.213 1.246 37.577 1.00 89.81 360 HIS A CA 1
ATOM 2741 C C . HIS A 1 368 ? 37.883 -0.204 37.927 1.00 88.58 360 HIS A C 1
ATOM 2742 O O . HIS A 1 368 ? 38.037 -0.617 39.081 1.00 85.72 360 HIS A O 1
ATOM 2749 N N . PHE B 1 14 ? 0.007 34.363 1.100 1.00 105.01 6 PHE B N 1
ATOM 2750 C CA . PHE B 1 14 ? -1.167 35.019 1.676 1.00 106.67 6 PHE B CA 1
ATOM 2751 C C . PHE B 1 14 ? -2.269 34.015 1.993 1.00 112.20 6 PHE B C 1
ATOM 2752 O O . PHE B 1 14 ? -2.872 33.420 1.099 1.00 121.45 6 PHE B O 1
ATOM 2760 N N . ASN B 1 15 ? -2.538 33.857 3.283 1.00 106.37 7 ASN B N 1
ATOM 2761 C CA . ASN B 1 15 ? -3.347 32.756 3.787 1.00 97.06 7 ASN B CA 1
ATOM 2762 C C . ASN B 1 15 ? -4.545 33.238 4.622 1.00 94.45 7 ASN B C 1
ATOM 2763 O O . ASN B 1 15 ? -4.411 33.475 5.824 1.00 89.64 7 ASN B O 1
ATOM 2768 N N . PHE B 1 16 ? -5.707 33.377 3.977 1.00 91.03 8 PHE B N 1
ATOM 2769 C CA . PHE B 1 16 ? -6.939 33.825 4.642 1.00 87.71 8 PHE B CA 1
ATOM 2770 C C . PHE B 1 16 ? -7.710 32.696 5.319 1.00 88.11 8 PHE B C 1
ATOM 2771 O O . PHE B 1 16 ? -8.931 32.794 5.509 1.00 86.39 8 PHE B O 1
ATOM 2779 N N . CYS B 1 17 ? -6.990 31.640 5.677 1.00 87.15 9 CYS B N 1
ATOM 2780 C CA . CYS B 1 17 ? -7.558 30.436 6.275 1.00 92.69 9 CYS B CA 1
ATOM 2781 C C . CYS B 1 17 ? -8.049 30.668 7.704 1.00 91.58 9 CYS B C 1
ATOM 2782 O O . CYS B 1 17 ? -7.392 31.341 8.493 1.00 89.03 9 CYS B O 1
ATOM 2785 N N . ALA B 1 18 ? -9.201 30.091 8.034 1.00 93.78 10 ALA B N 1
ATOM 2786 C CA . ALA B 1 18 ? -9.787 30.232 9.365 1.00 91.40 10 ALA B CA 1
ATOM 2787 C C . ALA B 1 18 ? -9.043 29.434 10.430 1.00 76.87 10 ALA B C 1
ATOM 2788 O O . ALA B 1 18 ? -9.100 29.751 11.614 1.00 77.93 10 ALA B O 1
ATOM 2790 N N . GLY B 1 19 ? -8.346 28.392 10.016 1.00 74.92 11 GLY B N 1
ATOM 2791 C CA . GLY B 1 19 ? -7.679 27.541 10.978 1.00 68.88 11 GLY B CA 1
ATOM 2792 C C . GLY B 1 19 ? -6.911 26.439 10.291 1.00 76.30 11 GLY B C 1
ATOM 2793 O O . GLY B 1 19 ? -7.465 25.731 9.453 1.00 85.65 11 GLY B O 1
ATOM 2794 N N . PRO B 1 20 ? -5.626 26.292 10.638 1.00 73.44 12 PRO B N 1
ATOM 2795 C CA . PRO B 1 20 ? -4.943 27.208 11.552 1.00 72.90 12 PRO B CA 1
ATOM 2796 C C . PRO B 1 20 ? -4.532 28.510 10.883 1.00 79.14 12 PRO B C 1
ATOM 2797 O O . PRO B 1 20 ? -4.503 28.595 9.653 1.00 85.13 12 PRO B O 1
ATOM 2801 N N . ALA B 1 21 ? -4.236 29.518 11.695 1.00 75.74 13 ALA B N 1
ATOM 2802 C CA . ALA B 1 21 ? -3.636 30.736 11.186 1.00 81.70 13 ALA B CA 1
ATOM 2803 C C . ALA B 1 21 ? -2.282 30.409 10.588 1.00 90.18 13 ALA B C 1
ATOM 2804 O O . ALA B 1 21 ? -1.602 29.475 11.032 1.00 88.81 13 ALA B O 1
ATOM 2806 N N . ALA B 1 22 ? -1.903 31.167 9.565 1.00 93.97 14 ALA B N 1
ATOM 2807 C CA . ALA B 1 22 ? -0.545 31.111 9.065 1.00 91.25 14 ALA B CA 1
ATOM 2808 C C . ALA B 1 22 ? 0.354 31.573 10.194 1.00 82.75 14 ALA B C 1
ATOM 2809 O O . ALA B 1 22 ? -0.050 32.402 11.004 1.00 91.94 14 ALA B O 1
ATOM 2811 N N . LEU B 1 23 ? 1.553 31.016 10.277 1.00 72.21 15 LEU B N 1
ATOM 2812 C CA . LEU B 1 23 ? 2.513 31.482 11.261 1.00 62.26 15 LEU B CA 1
ATOM 2813 C C . LEU B 1 23 ? 3.422 32.532 10.648 1.00 56.88 15 LEU B C 1
ATOM 2814 O O . LEU B 1 23 ? 3.749 32.454 9.461 1.00 57.64 15 LEU B O 1
ATOM 2819 N N . PRO B 1 24 ? 3.818 33.531 11.455 1.00 60.17 16 PRO B N 1
ATOM 2820 C CA . PRO B 1 24 ? 4.747 34.567 10.995 1.00 64.33 16 PRO B CA 1
ATOM 2821 C C . PRO B 1 24 ? 5.979 33.928 10.376 1.00 65.91 16 PRO B C 1
ATOM 2822 O O . PRO B 1 24 ? 6.524 32.986 10.957 1.00 67.01 16 PRO B O 1
ATOM 2826 N N . ASP B 1 25 ? 6.386 34.407 9.207 1.00 65.71 17 ASP B N 1
ATOM 2827 C CA . ASP B 1 25 ? 7.530 33.827 8.518 1.00 69.77 17 ASP B CA 1
ATOM 2828 C C . ASP B 1 25 ? 8.785 33.804 9.398 1.00 68.32 17 ASP B C 1
ATOM 2829 O O . ASP B 1 25 ? 9.587 32.876 9.312 1.00 69.74 17 ASP B O 1
ATOM 2834 N N . ALA B 1 26 ? 8.937 34.809 10.257 1.00 65.34 18 ALA B N 1
ATOM 2835 C CA . ALA B 1 26 ? 10.076 34.870 11.173 1.00 69.15 18 ALA B CA 1
ATOM 2836 C C . ALA B 1 26 ? 10.095 33.681 12.129 1.00 69.30 18 ALA B C 1
ATOM 2837 O O . ALA B 1 26 ? 11.154 33.102 12.383 1.00 69.20 18 ALA B O 1
ATOM 2839 N N . VAL B 1 27 ? 8.917 33.322 12.639 1.00 62.84 19 VAL B N 1
ATOM 2840 C CA . VAL B 1 27 ? 8.754 32.183 13.540 1.00 61.37 19 VAL B CA 1
ATOM 2841 C C . VAL B 1 27 ? 9.074 30.847 12.882 1.00 58.08 19 VAL B C 1
ATOM 2842 O O . VAL B 1 27 ? 9.886 30.080 13.398 1.00 56.93 19 VAL B O 1
ATOM 2846 N N . LEU B 1 28 ? 8.435 30.567 11.749 1.00 56.19 20 LEU B N 1
ATOM 2847 C CA . LEU B 1 28 ? 8.704 29.327 11.022 1.00 63.44 20 LEU B CA 1
ATOM 2848 C C . LEU B 1 28 ? 10.172 29.208 10.625 1.00 60.63 20 LEU B C 1
ATOM 2849 O O . LEU B 1 28 ? 10.742 28.121 10.651 1.00 62.80 20 LEU B O 1
ATOM 2854 N N . GLN B 1 29 ? 10.783 30.324 10.250 1.00 64.64 21 GLN B N 1
ATOM 2855 C CA . GLN B 1 29 ? 12.182 30.301 9.853 1.00 64.12 21 GLN B CA 1
ATOM 2856 C C . GLN B 1 29 ? 13.071 30.001 11.048 1.00 59.05 21 GLN B C 1
ATOM 2857 O O . GLN B 1 29 ? 14.065 29.297 10.918 1.00 56.58 21 GLN B O 1
ATOM 2863 N N . ARG B 1 30 ? 12.718 30.533 12.213 1.00 56.01 22 ARG B N 1
ATOM 2864 C CA . ARG B 1 30 ? 13.489 30.223 13.398 1.00 56.86 22 ARG B CA 1
ATOM 2865 C C . ARG B 1 30 ? 13.297 28.757 13.765 1.00 56.49 22 ARG B C 1
ATOM 2866 O O . ARG B 1 30 ? 14.259 28.069 14.094 1.00 58.30 22 ARG B O 1
ATOM 2874 N N . ALA B 1 31 ? 12.054 28.286 13.690 1.00 51.50 23 ALA B N 1
ATOM 2875 C CA . ALA B 1 31 ? 11.729 26.903 13.996 1.00 49.75 23 ALA B CA 1
ATOM 2876 C C . ALA B 1 31 ? 12.455 25.943 13.057 1.00 48.63 23 ALA B C 1
ATOM 2877 O O . ALA B 1 31 ? 12.890 24.873 13.465 1.00 52.23 23 ALA B O 1
ATOM 2879 N N . GLN B 1 32 ? 12.576 26.330 11.793 1.00 50.46 24 GLN B N 1
ATOM 2880 C CA . GLN B 1 32 ? 13.265 25.501 10.815 1.00 48.36 24 GLN B CA 1
ATOM 2881 C C . GLN B 1 32 ? 14.759 25.479 11.105 1.00 55.10 24 GLN B C 1
ATOM 2882 O O . GLN B 1 32 ? 15.395 24.422 11.068 1.00 47.77 24 GLN B O 1
ATOM 2888 N N . ALA B 1 33 ? 15.316 26.651 11.393 1.00 49.70 25 ALA B N 1
ATOM 2889 C CA . ALA B 1 33 ? 16.761 26.778 11.570 1.00 57.30 25 ALA B CA 1
ATOM 2890 C C . ALA B 1 33 ? 17.280 25.956 12.749 1.00 59.42 25 ALA B C 1
ATOM 2891 O O . ALA B 1 33 ? 18.408 25.465 12.716 1.00 66.42 25 ALA B O 1
ATOM 2893 N N . GLU B 1 34 ? 16.464 25.798 13.787 1.00 52.68 26 GLU B N 1
ATOM 2894 C CA . GLU B 1 34 ? 16.943 25.138 14.984 1.00 60.95 26 GLU B CA 1
ATOM 2895 C C . GLU B 1 34 ? 16.180 23.830 15.249 1.00 54.77 26 GLU B C 1
ATOM 2896 O O . GLU B 1 34 ? 16.168 23.322 16.402 1.00 53.47 26 GLU B O 1
ATOM 2902 N N . LEU B 1 35 ? 15.588 23.260 14.204 1.00 49.04 27 LEU B N 1
ATOM 2903 C CA . LEU B 1 35 ? 14.833 22.012 14.344 1.00 49.24 27 LEU B CA 1
ATOM 2904 C C . LEU B 1 35 ? 15.723 20.831 14.722 1.00 45.55 27 LEU B C 1
ATOM 2905 O O . LEU B 1 35 ? 15.276 19.908 15.376 1.00 48.18 27 LEU B O 1
ATOM 2910 N N . LEU B 1 36 ? 16.978 20.853 14.303 1.00 49.57 28 LEU B N 1
ATOM 2911 C CA . LEU B 1 36 ? 17.846 19.700 14.521 1.00 55.87 28 LEU B CA 1
ATOM 2912 C C . LEU B 1 36 ? 18.811 19.922 15.681 1.00 58.13 28 LEU B C 1
ATOM 2913 O O . LEU B 1 36 ? 19.238 18.973 16.335 1.00 63.71 28 LEU B O 1
ATOM 2918 N N . ASP B 1 37 ? 19.130 21.181 15.943 1.00 64.02 29 ASP B N 1
ATOM 2919 C CA . ASP B 1 37 ? 20.232 21.524 16.831 1.00 73.62 29 ASP B CA 1
ATOM 2920 C C . ASP B 1 37 ? 19.920 22.816 17.589 1.00 73.76 29 ASP B C 1
ATOM 2921 O O . ASP B 1 37 ? 20.455 23.883 17.282 1.00 82.07 29 ASP B O 1
ATOM 2926 N N . TRP B 1 38 ? 19.032 22.716 18.573 1.00 65.28 30 TRP B N 1
ATOM 2927 C CA . TRP B 1 38 ? 18.593 23.890 19.321 1.00 69.90 30 TRP B CA 1
ATOM 2928 C C . TRP B 1 38 ? 19.740 24.470 20.136 1.00 76.14 30 TRP B C 1
ATOM 2929 O O . TRP B 1 38 ? 20.221 23.834 21.071 1.00 82.76 30 TRP B O 1
ATOM 2940 N N . ARG B 1 39 ? 20.164 25.673 19.759 1.00 74.92 31 ARG B N 1
ATOM 2941 C CA . ARG B 1 39 ? 21.240 26.403 20.428 1.00 75.58 31 ARG B CA 1
ATOM 2942 C C . ARG B 1 39 ? 22.477 25.546 20.667 1.00 83.76 31 ARG B C 1
ATOM 2943 O O . ARG B 1 39 ? 23.030 25.538 21.758 1.00 89.50 31 ARG B O 1
ATOM 2951 N N . GLY B 1 40 ? 22.899 24.822 19.635 1.00 86.13 32 GLY B N 1
ATOM 2952 C CA . GLY B 1 40 ? 24.167 24.114 19.661 1.00 86.23 32 GLY B CA 1
ATOM 2953 C C . GLY B 1 40 ? 24.231 22.919 20.589 1.00 87.06 32 GLY B C 1
ATOM 2954 O O . GLY B 1 40 ? 25.317 22.401 20.846 1.00 92.26 32 GLY B O 1
ATOM 2955 N N . LYS B 1 41 ? 23.078 22.470 21.084 1.00 84.78 33 LYS B N 1
ATOM 2956 C CA . LYS B 1 41 ? 23.034 21.348 22.023 1.00 86.44 33 LYS B CA 1
ATOM 2957 C C . LYS B 1 41 ? 22.937 19.984 21.334 1.00 86.06 33 LYS B C 1
ATOM 2958 O O . LYS B 1 41 ? 22.891 18.952 22.008 1.00 85.19 33 LYS B O 1
ATOM 2960 N N . GLY B 1 42 ? 22.913 19.979 20.003 1.00 89.64 34 GLY B N 1
ATOM 2961 C CA . GLY B 1 42 ? 22.882 18.738 19.243 1.00 91.94 34 GLY B CA 1
ATOM 2962 C C . GLY B 1 42 ? 21.580 17.996 19.444 1.00 85.14 34 GLY B C 1
ATOM 2963 O O . GLY B 1 42 ? 21.540 16.762 19.454 1.00 80.53 34 GLY B O 1
ATOM 2964 N N . LEU B 1 43 ? 20.507 18.763 19.599 1.00 80.04 35 LEU B N 1
ATOM 2965 C CA . LEU B 1 43 ? 19.227 18.202 19.992 1.00 72.19 35 LEU B CA 1
ATOM 2966 C C . LEU B 1 43 ? 18.055 19.024 19.475 1.00 59.24 35 LEU B C 1
ATOM 2967 O O . LEU B 1 43 ? 18.081 20.255 19.498 1.00 56.46 35 LEU B O 1
ATOM 2972 N N . SER B 1 44 ? 17.028 18.331 19.007 1.00 50.06 36 SER B N 1
ATOM 2973 C CA . SER B 1 44 ? 15.796 18.981 18.598 1.00 49.32 36 SER B CA 1
ATOM 2974 C C . SER B 1 44 ? 14.942 19.252 19.820 1.00 51.41 36 SER B C 1
ATOM 2975 O O . SER B 1 44 ? 14.903 18.432 20.733 1.00 47.05 36 SER B O 1
ATOM 2978 N N . VAL B 1 45 ? 14.244 20.383 19.836 1.00 44.87 37 VAL B N 1
ATOM 2979 C CA . VAL B 1 45 ? 13.238 20.614 20.867 1.00 46.61 37 VAL B CA 1
ATOM 2980 C C . VAL B 1 45 ? 12.262 19.421 20.892 1.00 47.93 37 VAL B C 1
ATOM 2981 O O . VAL B 1 45 ? 11.757 19.039 21.950 1.00 51.49 37 VAL B O 1
ATOM 2985 N N . MET B 1 46 ? 12.035 18.820 19.727 1.00 48.50 38 MET B N 1
ATOM 2986 C CA . MET B 1 46 ? 11.198 17.615 19.615 1.00 48.06 38 MET B CA 1
ATOM 2987 C C . MET B 1 46 ? 11.719 16.449 20.439 1.00 53.67 38 MET B C 1
ATOM 2988 O O . MET B 1 46 ? 10.962 15.567 20.833 1.00 58.52 38 MET B O 1
ATOM 2993 N N . GLU B 1 47 ? 13.020 16.444 20.695 1.00 47.02 39 GLU B N 1
ATOM 2994 C CA . GLU B 1 47 ? 13.640 15.338 21.405 1.00 50.38 39 GLU B CA 1
ATOM 2995 C C . GLU B 1 47 ? 13.976 15.668 22.863 1.00 58.04 39 GLU B C 1
ATOM 2996 O O . GLU B 1 47 ? 14.542 14.803 23.572 1.00 69.63 39 GLU B O 1
ATOM 3002 N N . MET B 1 48 ? 13.644 16.870 23.324 1.00 62.49 40 MET B N 1
ATOM 3003 C CA . MET B 1 48 ? 13.904 17.235 24.714 1.00 59.91 40 MET B CA 1
ATOM 3004 C C . MET B 1 48 ? 12.889 16.652 25.656 1.00 57.40 40 MET B C 1
ATOM 3005 O O . MET B 1 48 ? 11.689 16.791 25.435 1.00 55.65 40 MET B O 1
ATOM 3010 N N . SER B 1 49 ? 13.368 16.052 26.736 1.00 59.62 41 SER B N 1
ATOM 3011 C CA . SER B 1 49 ? 12.483 15.718 27.831 1.00 60.93 41 SER B CA 1
ATOM 3012 C C . SER B 1 49 ? 11.870 16.994 28.382 1.00 61.16 41 SER B C 1
ATOM 3013 O O . SER B 1 49 ? 12.545 18.018 28.505 1.00 55.31 41 SER B O 1
ATOM 3016 N N . HIS B 1 50 ? 10.585 16.928 28.703 1.00 61.41 42 HIS B N 1
ATOM 3017 C CA . HIS B 1 50 ? 9.882 18.064 29.273 1.00 61.25 42 HIS B CA 1
ATOM 3018 C C . HIS B 1 50 ? 10.366 18.346 30.689 1.00 63.90 42 HIS B C 1
ATOM 3019 O O . HIS B 1 50 ? 10.133 19.428 31.219 1.00 70.67 42 HIS B O 1
ATOM 3026 N N . ARG B 1 51 ? 11.044 17.378 31.300 1.00 64.41 43 ARG B N 1
ATOM 3027 C CA . ARG B 1 51 ? 11.542 17.549 32.664 1.00 72.44 43 ARG B CA 1
ATOM 3028 C C . ARG B 1 51 ? 12.943 18.152 32.675 1.00 68.22 43 ARG B C 1
ATOM 3029 O O . ARG B 1 51 ? 13.434 18.560 33.715 1.00 75.12 43 ARG B O 1
ATOM 3037 N N . SER B 1 52 ? 13.582 18.196 31.511 1.00 73.28 44 SER B N 1
ATOM 3038 C CA . SER B 1 52 ? 14.931 18.739 31.373 1.00 74.20 44 SER B CA 1
ATOM 3039 C C . SER B 1 52 ? 14.954 20.237 31.613 1.00 75.37 44 SER B C 1
ATOM 3040 O O . SER B 1 52 ? 13.962 20.920 31.382 1.00 70.72 44 SER B O 1
ATOM 3043 N N . ASP B 1 53 ? 16.101 20.753 32.036 1.00 55.16 45 ASP B N 1
ATOM 3044 C CA . ASP B 1 53 ? 16.230 22.180 32.334 1.00 61.32 45 ASP B CA 1
ATOM 3045 C C . ASP B 1 53 ? 16.031 23.080 31.104 1.00 59.26 45 ASP B C 1
ATOM 3046 O O . ASP B 1 53 ? 15.440 24.157 31.200 1.00 52.44 45 ASP B O 1
ATOM 3051 N N . ASP B 1 54 ? 16.522 22.653 29.949 1.00 65.05 46 ASP B N 1
ATOM 3052 C CA . ASP B 1 54 ? 16.334 23.452 28.745 1.00 59.74 46 ASP B CA 1
ATOM 3053 C C . ASP B 1 54 ? 14.850 23.576 28.413 1.00 53.87 46 ASP B C 1
ATOM 3054 O O . ASP B 1 54 ? 14.361 24.673 28.129 1.00 51.76 46 ASP B O 1
ATOM 3059 N N . TYR B 1 55 ? 14.119 22.467 28.471 1.00 50.29 47 TYR B N 1
ATOM 3060 C CA . TYR B 1 55 ? 12.712 22.547 28.119 1.00 51.91 47 TYR B CA 1
ATOM 3061 C C . TYR B 1 55 ? 11.898 23.243 29.208 1.00 56.14 47 TYR B C 1
ATOM 3062 O O . TYR B 1 55 ? 10.977 23.997 28.907 1.00 53.99 47 TYR B O 1
ATOM 3071 N N . VAL B 1 56 ? 12.242 23.003 30.468 1.00 58.98 48 VAL B N 1
ATOM 3072 C CA . VAL B 1 56 ? 11.588 23.688 31.574 1.00 56.13 48 VAL B CA 1
ATOM 3073 C C . VAL B 1 56 ? 11.647 25.208 31.374 1.00 58.30 48 VAL B C 1
ATOM 3074 O O . VAL B 1 56 ? 10.656 25.903 31.589 1.00 66.09 48 VAL B O 1
ATOM 3078 N N . ALA B 1 57 ? 12.793 25.710 30.918 1.00 55.59 49 ALA B N 1
ATOM 3079 C CA . ALA B 1 57 ? 12.977 27.144 30.715 1.00 55.81 49 ALA B CA 1
ATOM 3080 C C . ALA B 1 57 ? 12.149 27.665 29.544 1.00 55.17 49 ALA B C 1
ATOM 3081 O O . ALA B 1 57 ? 11.573 28.757 29.620 1.00 64.27 49 ALA B O 1
ATOM 3083 N N . ILE B 1 58 ? 12.114 26.898 28.457 1.00 51.73 50 ILE B N 1
ATOM 3084 C CA . ILE B 1 58 ? 11.248 27.203 27.316 1.00 49.99 50 ILE B CA 1
ATOM 3085 C C . ILE B 1 58 ? 9.784 27.366 27.733 1.00 51.23 50 ILE B C 1
ATOM 3086 O O . ILE B 1 58 ? 9.125 28.358 27.394 1.00 53.90 50 ILE B O 1
ATOM 3091 N N . ALA B 1 59 ? 9.287 26.390 28.483 1.00 48.63 51 ALA B N 1
ATOM 3092 C CA . ALA B 1 59 ? 7.885 26.352 28.887 1.00 54.03 51 ALA B CA 1
ATOM 3093 C C . ALA B 1 59 ? 7.555 27.452 29.877 1.00 57.76 51 ALA B C 1
ATOM 3094 O O . ALA B 1 59 ? 6.493 28.068 29.790 1.00 56.90 51 ALA B O 1
ATOM 3096 N N . SER B 1 60 ? 8.458 27.697 30.823 1.00 61.33 52 SER B N 1
ATOM 3097 C CA . SER B 1 60 ? 8.260 28.773 31.788 1.00 58.90 52 SER B CA 1
ATOM 3098 C C . SER B 1 60 ? 8.257 30.114 31.080 1.00 56.86 52 SER B C 1
ATOM 3099 O O . SER B 1 60 ? 7.466 31.003 31.405 1.00 57.00 52 SER B O 1
ATOM 3102 N N . LYS B 1 61 ? 9.144 30.267 30.106 1.00 52.18 53 LYS B N 1
ATOM 3103 C CA . LYS B 1 61 ? 9.231 31.548 29.420 1.00 58.98 53 LYS B CA 1
ATOM 3104 C C . LYS B 1 61 ? 8.016 31.757 28.519 1.00 54.78 53 LYS B C 1
ATOM 3105 O O . LYS B 1 61 ? 7.544 32.882 28.359 1.00 63.75 53 LYS B O 1
ATOM 3111 N N . ALA B 1 62 ? 7.492 30.675 27.955 1.00 53.88 54 ALA B N 1
ATOM 3112 C CA . ALA B 1 62 ? 6.256 30.780 27.179 1.00 54.71 54 ALA B CA 1
ATOM 3113 C C . ALA B 1 62 ? 5.113 31.246 28.083 1.00 57.51 54 ALA B C 1
ATOM 3114 O O . ALA B 1 62 ? 4.395 32.200 27.750 1.00 53.07 54 ALA B O 1
ATOM 3116 N N . GLU B 1 63 ? 4.973 30.601 29.240 1.00 53.73 55 GLU B N 1
ATOM 3117 C CA . GLU B 1 63 ? 3.961 30.996 30.208 1.00 57.49 55 GLU B CA 1
ATOM 3118 C C . GLU B 1 63 ? 4.131 32.471 30.571 1.00 62.22 55 GLU B C 1
ATOM 3119 O O . GLU B 1 63 ? 3.156 33.267 30.476 1.00 65.95 55 GLU B O 1
ATOM 3125 N N . GLN B 1 64 ? 5.343 32.848 30.964 1.00 60.97 56 GLN B N 1
ATOM 3126 C CA . GLN B 1 64 ? 5.617 34.209 31.417 1.00 60.96 56 GLN B CA 1
ATOM 3127 C C . GLN B 1 64 ? 5.372 35.266 30.345 1.00 57.16 56 GLN B C 1
ATOM 3128 O O . GLN B 1 64 ? 4.833 36.341 30.629 1.00 63.11 56 GLN B O 1
ATOM 3134 N N . ASP B 1 65 ? 5.788 34.980 29.120 1.00 55.17 57 ASP B N 1
ATOM 3135 C CA . ASP B 1 65 ? 5.560 35.920 28.032 1.00 57.43 57 ASP B CA 1
ATOM 3136 C C . ASP B 1 65 ? 4.065 36.127 27.810 1.00 58.31 57 ASP B C 1
ATOM 3137 O O . ASP B 1 65 ? 3.624 37.254 27.584 1.00 60.79 57 ASP B O 1
ATOM 3142 N N . LEU B 1 66 ? 3.291 35.042 27.891 1.00 54.60 58 LEU B N 1
ATOM 3143 C CA . LEU B 1 66 ? 1.843 35.152 27.763 1.00 53.50 58 LEU B CA 1
ATOM 3144 C C . LEU B 1 66 ? 1.264 36.027 28.870 1.00 58.82 58 LEU B C 1
ATOM 3145 O O . LEU B 1 66 ? 0.476 36.942 28.598 1.00 53.59 58 LEU B O 1
ATOM 3150 N N . ARG B 1 67 ? 1.649 35.734 30.113 1.00 58.40 59 ARG B N 1
ATOM 3151 C CA . ARG B 1 67 ? 1.254 36.545 31.260 1.00 49.54 59 ARG B CA 1
ATOM 3152 C C . ARG B 1 67 ? 1.558 38.038 31.032 1.00 59.26 59 ARG B C 1
ATOM 3153 O O . ARG B 1 67 ? 0.744 38.905 31.363 1.00 52.03 59 ARG B O 1
ATOM 3161 N N . ASP B 1 68 ? 2.732 38.329 30.478 1.00 63.48 60 ASP B N 1
ATOM 3162 C CA . ASP B 1 68 ? 3.098 39.710 30.159 1.00 65.03 60 ASP B CA 1
ATOM 3163 C C . ASP B 1 68 ? 2.207 40.264 29.072 1.00 61.39 60 ASP B C 1
ATOM 3164 O O . ASP B 1 68 ? 1.711 41.385 29.183 1.00 58.93 60 ASP B O 1
ATOM 3169 N N . LEU B 1 69 ? 2.017 39.479 28.014 1.00 60.65 61 LEU B N 1
ATOM 3170 C CA . LEU B 1 69 ? 1.273 39.937 26.844 1.00 62.01 61 LEU B CA 1
ATOM 3171 C C . LEU B 1 69 ? -0.152 40.378 27.195 1.00 66.02 61 LEU B C 1
ATOM 3172 O O . LEU B 1 69 ? -0.566 41.476 26.828 1.00 58.62 61 LEU B O 1
ATOM 3177 N N . LEU B 1 70 ? -0.892 39.544 27.924 1.00 63.34 62 LEU B N 1
ATOM 3178 C CA . LEU B 1 70 ? -2.277 39.878 28.253 1.00 60.12 62 LEU B CA 1
ATOM 3179 C C . LEU B 1 70 ? -2.447 40.579 29.606 1.00 61.10 62 LEU B C 1
ATOM 3180 O O . LEU B 1 70 ? -3.571 40.890 30.003 1.00 62.28 62 LEU B O 1
ATOM 3185 N N . ASP B 1 71 ? -1.333 40.829 30.295 1.00 60.86 63 ASP B N 1
ATOM 3186 C CA . ASP B 1 71 ? -1.332 41.309 31.680 1.00 61.82 63 ASP B CA 1
ATOM 3187 C C . ASP B 1 71 ? -2.218 40.452 32.577 1.00 55.22 63 ASP B C 1
ATOM 3188 O O . ASP B 1 71 ? -3.184 40.934 33.168 1.00 53.39 63 ASP B O 1
ATOM 3193 N N . ILE B 1 72 ? -1.865 39.174 32.676 1.00 54.91 64 ILE B N 1
ATOM 3194 C CA . ILE B 1 72 ? -2.596 38.212 33.487 1.00 52.08 64 ILE B CA 1
ATOM 3195 C C . ILE B 1 72 ? -2.243 38.399 34.958 1.00 55.94 64 ILE B C 1
ATOM 3196 O O . ILE B 1 72 ? -1.067 38.383 35.315 1.00 59.66 64 ILE B O 1
ATOM 3201 N N . PRO B 1 73 ? -3.253 38.589 35.825 1.00 58.48 65 PRO B N 1
ATOM 3202 C CA . PRO B 1 73 ? -2.890 38.784 37.235 1.00 60.49 65 PRO B CA 1
ATOM 3203 C C . PRO B 1 73 ? -2.326 37.498 37.841 1.00 58.49 65 PRO B C 1
ATOM 3204 O O . PRO B 1 73 ? -2.467 36.418 37.267 1.00 60.36 65 PRO B O 1
ATOM 3208 N N . SER B 1 74 ? -1.684 37.631 38.994 1.00 68.48 66 SER B N 1
ATOM 3209 C CA . SER B 1 74 ? -0.986 36.528 39.639 1.00 65.62 66 SER B CA 1
ATOM 3210 C C . SER B 1 74 ? -1.906 35.428 40.152 1.00 60.29 66 SER B C 1
ATOM 3211 O O . SER B 1 74 ? -1.475 34.299 40.338 1.00 57.95 66 SER B O 1
ATOM 3214 N N . ASP B 1 75 ? -3.164 35.756 40.408 1.00 63.39 67 ASP B N 1
ATOM 3215 C CA . ASP B 1 75 ? -4.095 34.755 40.914 1.00 61.17 67 ASP B CA 1
ATOM 3216 C C . ASP B 1 75 ? -4.774 33.993 39.765 1.00 56.26 67 ASP B C 1
ATOM 3217 O O . ASP B 1 75 ? -5.812 33.351 39.956 1.00 57.91 67 ASP B O 1
ATOM 3222 N N . TYR B 1 76 ? -4.182 34.051 38.574 1.00 51.72 68 TYR B N 1
ATOM 3223 C CA . TYR B 1 76 ? -4.627 33.186 37.479 1.00 50.64 68 TYR B CA 1
ATOM 3224 C C . TYR B 1 76 ? -3.559 32.145 37.148 1.00 53.39 68 TYR B C 1
ATOM 3225 O O . TYR B 1 76 ? -2.366 32.466 37.050 1.00 50.53 68 TYR B O 1
ATOM 3234 N N . LYS B 1 77 ? -3.990 30.89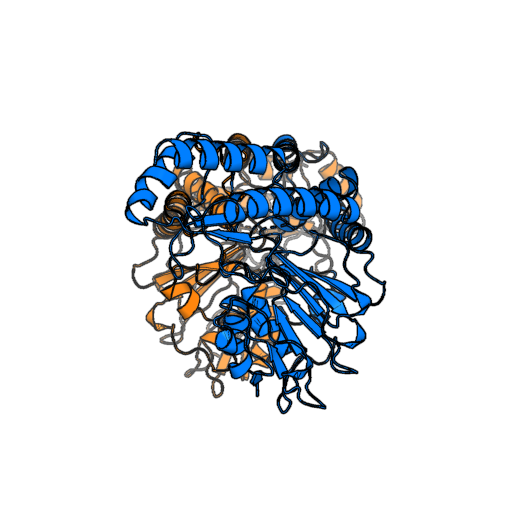1 37.009 1.00 49.99 69 LYS B N 1
ATOM 3235 C CA . LYS B 1 77 ? -3.149 29.849 36.440 1.00 50.16 69 LYS B CA 1
ATOM 3236 C C . LYS B 1 77 ? -3.254 29.891 34.921 1.00 53.25 69 LYS B C 1
ATOM 3237 O O . LYS B 1 77 ? -4.332 30.150 34.365 1.00 52.27 69 LYS B O 1
ATOM 3243 N N . VAL B 1 78 ? -2.124 29.640 34.268 1.00 50.24 70 VAL B N 1
ATOM 3244 C CA . VAL B 1 78 ? -2.037 29.586 32.817 1.00 49.85 70 VAL B CA 1
ATOM 3245 C C . VAL B 1 78 ? -1.616 28.174 32.426 1.00 48.16 70 VAL B C 1
ATOM 3246 O O . VAL B 1 78 ? -0.484 27.762 32.698 1.00 52.32 70 VAL B O 1
ATOM 3250 N N . LEU B 1 79 ? -2.534 27.431 31.806 1.00 42.79 71 LEU B N 1
ATOM 3251 C CA . LEU B 1 79 ? -2.317 26.017 31.501 1.00 44.42 71 LEU B CA 1
ATOM 3252 C C . LEU B 1 79 ? -2.106 25.789 30.012 1.00 47.62 71 LEU B C 1
ATOM 3253 O O . LEU B 1 79 ? -2.771 26.399 29.191 1.00 49.30 71 LEU B O 1
ATOM 3258 N N . PHE B 1 80 ? -1.194 24.895 29.671 1.00 43.97 72 PHE B N 1
ATOM 3259 C CA . PHE B 1 80 ? -0.980 24.540 28.277 1.00 48.08 72 PHE B CA 1
ATOM 3260 C C . PHE B 1 80 ? -1.441 23.116 28.065 1.00 47.66 72 PHE B C 1
ATOM 3261 O O . PHE B 1 80 ? -0.749 22.175 28.458 1.00 49.70 72 PHE B O 1
ATOM 3269 N N . LEU B 1 81 ? -2.628 22.962 27.479 1.00 42.09 73 LEU B N 1
ATOM 3270 C CA . LEU B 1 81 ? -3.283 21.649 27.409 1.00 41.03 73 LEU B CA 1
ATOM 3271 C C . LEU B 1 81 ? -3.352 21.125 25.991 1.00 48.46 73 LEU B C 1
ATOM 3272 O O . LEU B 1 81 ? -2.917 21.789 25.043 1.00 46.35 73 LEU B O 1
ATOM 3277 N N . GLN B 1 82 ? -3.893 19.918 25.859 1.00 41.85 74 GLN B N 1
ATOM 3278 C CA . GLN B 1 82 ? -4.087 19.289 24.563 1.00 44.62 74 GLN B CA 1
ATOM 3279 C C . GLN B 1 82 ? -5.553 19.002 24.305 1.00 45.94 74 GLN B C 1
ATOM 3280 O O . GLN B 1 82 ? -6.376 19.075 25.222 1.00 51.10 74 GLN B O 1
ATOM 3286 N N . GLY B 1 83 ? -5.862 18.628 23.067 1.00 44.20 75 GLY B N 1
ATOM 3287 C CA . GLY B 1 83 ? -7.189 18.144 22.730 1.00 49.26 75 GLY B CA 1
ATOM 3288 C C . GLY B 1 83 ? -8.109 19.144 22.036 1.00 52.76 75 GLY B C 1
ATOM 3289 O O . GLY B 1 83 ? -9.266 18.836 21.769 1.00 56.76 75 GLY B O 1
ATOM 3290 N N . GLY B 1 84 ? -7.609 20.338 21.740 1.00 48.23 76 GLY B N 1
ATOM 3291 C CA . GLY B 1 84 ? -8.393 21.304 20.982 1.00 52.38 76 GLY B CA 1
ATOM 3292 C C . GLY B 1 84 ? -9.415 22.028 21.841 1.00 43.78 76 GLY B C 1
ATOM 3293 O O . GLY B 1 84 ? -9.749 21.578 22.940 1.00 43.76 76 GLY B O 1
ATOM 3294 N N . ALA B 1 85 ? -9.882 23.181 21.373 1.00 46.20 77 ALA B N 1
ATOM 3295 C CA . ALA B 1 85 ? -10.878 23.946 22.124 1.00 45.05 77 ALA B CA 1
ATOM 3296 C C . ALA B 1 85 ? -12.111 23.081 22.455 1.00 49.05 77 ALA B C 1
ATOM 3297 O O . ALA B 1 85 ? -12.698 23.221 23.522 1.00 50.73 77 ALA B O 1
ATOM 3299 N N . SER B 1 86 ? -12.466 22.172 21.543 1.00 42.41 78 SER B N 1
ATOM 3300 C CA . SER B 1 86 ? -13.600 21.257 21.703 1.00 47.41 78 SER B CA 1
ATOM 3301 C C . SER B 1 86 ? -13.589 20.495 23.009 1.00 51.18 78 SER B C 1
ATOM 3302 O O . SER B 1 86 ? -14.634 20.228 23.600 1.00 51.60 78 SER B O 1
ATOM 3305 N N . GLN B 1 87 ? -12.398 20.114 23.439 1.00 48.04 79 GLN B N 1
ATOM 3306 C CA . GLN B 1 87 ? -12.269 19.287 24.619 1.00 45.54 79 GLN B CA 1
ATOM 3307 C C . GLN B 1 87 ? -12.645 20.086 25.852 1.00 43.07 79 GLN B C 1
ATOM 3308 O O . GLN B 1 87 ? -13.142 19.531 26.824 1.00 43.24 79 GLN B O 1
ATOM 3314 N N . GLN B 1 88 ? -12.449 21.400 25.790 1.00 41.32 80 GLN B N 1
ATOM 3315 C CA . GLN B 1 88 ? -12.867 22.274 26.874 1.00 44.35 80 GLN B CA 1
ATOM 3316 C C . GLN B 1 88 ? -14.380 22.250 27.046 1.00 42.27 80 GLN B C 1
ATOM 3317 O O . GLN B 1 88 ? -14.875 22.525 28.143 1.00 41.08 80 GLN B O 1
ATOM 3323 N N . PHE B 1 89 ? -15.117 21.876 26.001 1.00 38.22 81 PHE B N 1
ATOM 3324 C CA . PHE B 1 89 ? -16.586 21.809 26.134 1.00 44.79 81 PHE B CA 1
ATOM 3325 C C . PHE B 1 89 ? -16.989 20.815 27.237 1.00 41.95 81 PHE B C 1
ATOM 3326 O O . PHE B 1 89 ? -18.015 20.991 27.894 1.00 40.20 81 PHE B O 1
ATOM 3334 N N . ALA B 1 90 ? -16.178 19.771 27.418 1.00 48.69 82 ALA B N 1
ATOM 3335 C CA . ALA B 1 90 ? -16.382 18.812 28.501 1.00 49.77 82 ALA B CA 1
ATOM 3336 C C . ALA B 1 90 ? -15.573 19.188 29.753 1.00 48.49 82 ALA B C 1
ATOM 3337 O O . ALA B 1 90 ? -16.075 19.058 30.871 1.00 40.13 82 ALA B O 1
ATOM 3339 N N . GLU B 1 91 ? -14.339 19.660 29.574 1.00 40.03 83 GLU B N 1
ATOM 3340 C CA . GLU B 1 91 ? -13.480 19.970 30.725 1.00 40.87 83 GLU B CA 1
ATOM 3341 C C . GLU B 1 91 ? -14.107 21.074 31.592 1.00 45.60 83 GLU B C 1
ATOM 3342 O O . GLU B 1 91 ? -14.031 20.991 32.848 1.00 44.52 83 GLU B O 1
ATOM 3348 N N . ILE B 1 92 ? -14.719 22.083 30.972 1.00 39.59 84 ILE B N 1
ATOM 3349 C CA . ILE B 1 92 ? -15.323 23.168 31.756 1.00 45.75 84 ILE B CA 1
ATOM 3350 C C . ILE B 1 92 ? -16.391 22.640 32.720 1.00 41.46 84 ILE B C 1
ATOM 3351 O O . ILE B 1 92 ? -16.251 22.828 33.918 1.00 42.15 84 ILE B O 1
ATOM 3356 N N . PRO B 1 93 ? -17.447 21.965 32.216 1.00 46.40 85 PRO B N 1
ATOM 3357 C CA . PRO B 1 93 ? -18.433 21.460 33.178 1.00 50.10 85 PRO B CA 1
ATOM 3358 C C . PRO B 1 93 ? -17.832 20.459 34.166 1.00 53.66 85 PRO B C 1
ATOM 3359 O O . PRO B 1 93 ? -18.225 20.419 35.342 1.00 44.26 85 PRO B O 1
ATOM 3363 N N . LEU B 1 94 ? -16.881 19.662 33.691 1.00 49.47 86 LEU B N 1
ATOM 3364 C CA . LEU B 1 94 ? -16.283 18.623 34.540 1.00 51.75 86 LEU B CA 1
ATOM 3365 C C . LEU B 1 94 ? -15.544 19.252 35.733 1.00 46.45 86 LEU B C 1
ATOM 3366 O O . LEU B 1 94 ? -15.543 18.710 36.823 1.00 49.07 86 LEU B O 1
ATOM 3371 N N . ASN B 1 95 ? -14.949 20.420 35.521 1.00 44.14 87 ASN B N 1
ATOM 3372 C CA . ASN B 1 95 ? -14.218 21.109 36.578 1.00 50.01 87 ASN B CA 1
ATOM 3373 C C . ASN B 1 95 ? -15.068 22.125 37.358 1.00 47.35 87 ASN B C 1
ATOM 3374 O O . ASN B 1 95 ? -14.920 22.245 38.573 1.00 45.68 87 ASN B O 1
ATOM 3379 N N . LEU B 1 96 ? -15.959 22.830 36.661 1.00 44.03 88 LEU B N 1
ATOM 3380 C CA . LEU B 1 96 ? -16.623 24.026 37.230 1.00 45.57 88 LEU B CA 1
ATOM 3381 C C . LEU B 1 96 ? -18.109 23.853 37.506 1.00 50.80 88 LEU B C 1
ATOM 3382 O O . LEU B 1 96 ? -18.706 24.698 38.157 1.00 50.09 88 LEU B O 1
ATOM 3387 N N . LEU B 1 97 ? -18.717 22.770 37.026 1.00 52.16 89 LEU B N 1
ATOM 3388 C CA . LEU B 1 97 ? -20.158 22.602 37.241 1.00 52.93 89 LEU B CA 1
ATOM 3389 C C . LEU B 1 97 ? -20.488 21.497 38.231 1.00 61.02 89 LEU B C 1
ATOM 3390 O O . LEU B 1 97 ? -20.317 20.315 37.925 1.00 60.11 89 LEU B O 1
ATOM 3395 N N . PRO B 1 98 ? -20.975 21.875 39.422 1.00 64.65 90 PRO B N 1
ATOM 3396 C CA . PRO B 1 98 ? -21.393 20.848 40.386 1.00 64.45 90 PRO B CA 1
ATOM 3397 C C . PRO B 1 98 ? -22.523 19.999 39.806 1.00 70.04 90 PRO B C 1
ATOM 3398 O O . PRO B 1 98 ? -23.368 20.531 39.086 1.00 70.79 90 PRO B O 1
ATOM 3402 N N . GLU B 1 99 ? -22.529 18.706 40.110 1.00 76.42 91 GLU B N 1
ATOM 3403 C CA . GLU B 1 99 ? -23.483 17.782 39.515 1.00 80.69 91 GLU B CA 1
ATOM 3404 C C . GLU B 1 99 ? -24.920 18.188 39.831 1.00 78.00 91 GLU B C 1
ATOM 3405 O O . GLU B 1 99 ? -25.838 17.908 39.015 1.00 82.77 91 GLU B O 1
ATOM 3411 N N . ASP B 1 100 ? -25.134 18.833 40.975 1.00 69.10 92 ASP B N 1
ATOM 3412 C CA . ASP B 1 100 ? -26.475 19.274 41.338 1.00 70.87 92 ASP B CA 1
ATOM 3413 C C . ASP B 1 100 ? -26.704 20.757 41.035 1.00 77.15 92 ASP B C 1
ATOM 3414 O O . ASP B 1 100 ? -27.485 21.412 41.717 1.00 83.38 92 ASP B O 1
ATOM 3416 N N . GLY B 1 101 ? -26.040 21.280 40.007 1.00 76.62 93 GLY B N 1
ATOM 3417 C CA . GLY B 1 101 ? -26.090 22.709 39.719 1.00 68.84 93 GLY B CA 1
ATOM 3418 C C . GLY B 1 101 ? -26.514 23.108 38.313 1.00 67.90 93 GLY B C 1
ATOM 3419 O O . GLY B 1 101 ? -26.910 22.278 37.496 1.00 67.83 93 GLY B O 1
ATOM 3420 N N . VAL B 1 102 ? -26.435 24.407 38.035 1.00 66.50 94 VAL B N 1
ATOM 3421 C CA . VAL B 1 102 ? -26.878 24.950 36.757 1.00 62.23 94 VAL B CA 1
ATOM 3422 C C . VAL B 1 102 ? -25.789 25.818 36.130 1.00 59.28 94 VAL B C 1
ATOM 3423 O O . VAL B 1 102 ? -25.103 26.562 36.828 1.00 61.18 94 VAL B O 1
ATOM 3427 N N . ALA B 1 103 ? -25.619 25.699 34.816 1.00 52.75 95 ALA B N 1
ATOM 3428 C CA . ALA B 1 103 ? -24.720 26.573 34.074 1.00 55.12 95 ALA B CA 1
ATOM 3429 C C . ALA B 1 103 ? -25.513 27.374 33.031 1.00 52.23 95 ALA B C 1
ATOM 3430 O O . ALA B 1 103 ? -26.357 26.821 32.324 1.00 59.22 95 ALA B O 1
ATOM 3432 N N . ASP B 1 104 ? -25.256 28.675 32.961 1.00 54.16 96 ASP B N 1
ATOM 3433 C CA . ASP B 1 104 ? -25.845 29.522 31.931 1.00 49.94 96 ASP B CA 1
ATOM 3434 C C . ASP B 1 104 ? -24.973 29.500 30.676 1.00 55.72 96 ASP B C 1
ATOM 3435 O O . ASP B 1 104 ? -23.769 29.716 30.752 1.00 47.51 96 ASP B O 1
ATOM 3440 N N . TYR B 1 105 ? -25.579 29.252 29.523 1.00 48.42 97 TYR B N 1
ATOM 3441 C CA . TYR B 1 105 ? -24.841 29.303 28.270 1.00 47.30 97 TYR B CA 1
ATOM 3442 C C . TYR B 1 105 ? -25.484 30.314 27.321 1.00 58.23 97 TYR B C 1
ATOM 3443 O O . TYR B 1 105 ? -26.703 30.492 27.312 1.00 52.73 97 TYR B O 1
ATOM 3452 N N . ILE B 1 106 ? -24.648 30.989 26.540 1.00 55.17 98 ILE B N 1
ATOM 3453 C CA . ILE B 1 106 ? -25.112 31.976 25.584 1.00 55.18 98 ILE B CA 1
ATOM 3454 C C . ILE B 1 106 ? -24.881 31.462 24.170 1.00 58.32 98 ILE B C 1
ATOM 3455 O O . ILE B 1 106 ? -23.759 31.114 23.807 1.00 46.35 98 ILE B O 1
ATOM 3460 N N . ASP B 1 107 ? -25.954 31.413 23.386 1.00 57.60 99 ASP B N 1
ATOM 3461 C CA . ASP B 1 107 ? -25.917 30.874 22.026 1.00 54.83 99 ASP B CA 1
ATOM 3462 C C . ASP B 1 107 ? -25.792 31.998 21.012 1.00 56.60 99 ASP B C 1
ATOM 3463 O O . ASP B 1 107 ? -26.724 32.787 20.836 1.00 50.53 99 ASP B O 1
ATOM 3468 N N . THR B 1 108 ? -24.643 32.071 20.343 1.00 50.88 100 THR B N 1
ATOM 3469 C CA . THR B 1 108 ? -24.453 33.074 19.302 1.00 58.28 100 THR B CA 1
ATOM 3470 C C . THR B 1 108 ? -24.052 32.455 17.979 1.00 57.08 100 THR B C 1
ATOM 3471 O O . THR B 1 108 ? -23.656 33.161 17.054 1.00 66.31 100 THR B O 1
ATOM 3475 N N . GLY B 1 109 ? -24.164 31.139 17.880 1.00 58.70 101 GLY B N 1
ATOM 3476 C CA . GLY B 1 109 ? -23.761 30.460 16.664 1.00 51.51 101 GLY B CA 1
ATOM 3477 C C . GLY B 1 109 ? -23.282 29.045 16.901 1.00 56.14 101 GLY B C 1
ATOM 3478 O O . GLY B 1 109 ? -23.568 28.450 17.931 1.00 54.43 101 GLY B O 1
ATOM 3479 N N . ILE B 1 110 ? -22.529 28.519 15.944 1.00 60.30 102 ILE B N 1
ATOM 3480 C CA . ILE B 1 110 ? -22.205 27.097 15.913 1.00 53.88 102 ILE B CA 1
ATOM 3481 C C . ILE B 1 110 ? -21.381 26.611 17.103 1.00 55.35 102 ILE B C 1
ATOM 3482 O O . ILE B 1 110 ? -21.721 25.586 17.718 1.00 53.08 102 ILE B O 1
ATOM 3487 N N . TRP B 1 111 ? -20.300 27.326 17.419 1.00 48.45 103 TRP B N 1
ATOM 3488 C CA . TRP B 1 111 ? -19.356 26.827 18.401 1.00 52.15 103 TRP B CA 1
ATOM 3489 C C . TRP B 1 111 ? -19.930 26.978 19.799 1.00 55.06 103 TRP B C 1
ATOM 3490 O O . TRP B 1 111 ? -19.698 26.118 20.655 1.00 52.15 103 TRP B O 1
ATOM 3501 N N . SER B 1 112 ? -20.712 28.033 20.033 1.00 45.83 104 SER B N 1
ATOM 3502 C CA . SER B 1 112 ? -21.304 28.174 21.349 1.00 43.39 104 SER B CA 1
ATOM 3503 C C . SER B 1 112 ? -22.435 27.150 21.511 1.00 53.70 104 SER B C 1
ATOM 3504 O O . SER B 1 112 ? -22.677 26.688 22.629 1.00 53.29 104 SER B O 1
ATOM 3507 N N . LYS B 1 113 ? -23.089 26.740 20.419 1.00 49.92 105 LYS B N 1
ATOM 3508 C CA . LYS B 1 113 ? -24.068 25.640 20.523 1.00 44.94 105 LYS B CA 1
ATOM 3509 C C . LYS B 1 113 ? -23.417 24.264 20.764 1.00 55.32 105 LYS B C 1
ATOM 3510 O O . LYS B 1 113 ? -24.005 23.399 21.416 1.00 58.59 105 LYS B O 1
ATOM 3516 N N . LYS B 1 114 ? -22.230 24.051 20.207 1.00 44.31 106 LYS B N 1
ATOM 3517 C CA . LYS B 1 114 ? -21.492 22.794 20.423 1.00 45.97 106 LYS B CA 1
ATOM 3518 C C . LYS B 1 114 ? -21.143 22.653 21.899 1.00 48.65 106 LYS B C 1
ATOM 3519 O O . LYS B 1 114 ? -21.257 21.579 22.503 1.00 43.95 106 LYS B O 1
ATOM 3525 N N . ALA B 1 115 ? -20.725 23.779 22.461 1.00 50.46 107 ALA B N 1
ATOM 3526 C CA . ALA B 1 115 ? -20.357 23.897 23.853 1.00 46.31 107 ALA B CA 1
ATOM 3527 C C . ALA B 1 115 ? -21.542 23.610 24.767 1.00 42.36 107 ALA B C 1
ATOM 3528 O O . ALA B 1 115 ? -21.392 22.982 25.821 1.00 42.31 107 ALA B O 1
ATOM 3530 N N . ILE B 1 116 ? -22.718 24.070 24.356 1.00 46.73 108 ILE B N 1
ATOM 3531 C CA . ILE B 1 116 ? -23.957 23.804 25.086 1.00 49.87 108 ILE B CA 1
ATOM 3532 C C . ILE B 1 116 ? -24.308 22.324 25.079 1.00 52.36 108 ILE B C 1
ATOM 3533 O O . ILE B 1 116 ? -24.651 21.750 26.115 1.00 47.64 108 ILE B O 1
ATOM 3538 N N . GLU B 1 117 ? -24.252 21.723 23.894 1.00 44.54 109 GLU B N 1
ATOM 3539 C CA . GLU B 1 117 ? -24.725 20.354 23.739 1.00 49.50 109 GLU B CA 1
ATOM 3540 C C . GLU B 1 117 ? -23.865 19.419 24.587 1.00 49.31 109 GLU B C 1
ATOM 3541 O O . GLU B 1 117 ? -24.412 18.458 25.180 1.00 49.08 109 GLU B O 1
ATOM 3547 N N . GLU B 1 118 ? -22.563 19.694 24.675 1.00 48.14 110 GLU B N 1
ATOM 3548 C CA . GLU B 1 118 ? -21.653 18.862 25.454 1.00 42.51 110 GLU B CA 1
ATOM 3549 C C . GLU B 1 118 ? -21.930 19.058 26.953 1.00 46.46 110 GLU B C 1
ATOM 3550 O O . GLU B 1 118 ? -21.903 18.089 27.760 1.00 44.05 110 GLU B O 1
ATOM 3556 N N . ALA B 1 119 ? -22.219 20.292 27.335 1.00 45.05 111 ALA B N 1
ATOM 3557 C CA . ALA B 1 119 ? -22.446 20.601 28.737 1.00 48.32 111 ALA B CA 1
ATOM 3558 C C . ALA B 1 119 ? -23.674 19.879 29.263 1.00 49.14 111 ALA B C 1
ATOM 3559 O O . ALA B 1 119 ? -23.691 19.463 30.418 1.00 46.60 111 ALA B O 1
ATOM 3561 N N . ARG B 1 120 ? -24.688 19.714 28.412 1.00 46.05 112 ARG B N 1
ATOM 3562 C CA . ARG B 1 120 ? -25.953 19.103 28.829 1.00 58.31 112 ARG B CA 1
ATOM 3563 C C . ARG B 1 120 ? -25.757 17.670 29.307 1.00 55.33 112 ARG B C 1
ATOM 3564 O O . ARG B 1 120 ? -26.585 17.117 30.022 1.00 61.06 112 ARG B O 1
ATOM 3572 N N . ARG B 1 121 ? -24.643 17.076 28.913 1.00 51.53 113 ARG B N 1
ATOM 3573 C CA . ARG B 1 121 ? -24.337 15.719 29.306 1.00 46.93 113 ARG B CA 1
ATOM 3574 C C . ARG B 1 121 ? -23.806 15.665 30.747 1.00 55.59 113 ARG B C 1
ATOM 3575 O O . ARG B 1 121 ? -23.622 14.582 31.301 1.00 51.47 113 ARG B O 1
ATOM 3583 N N . TYR B 1 122 ? -23.557 16.825 31.353 1.00 59.11 114 TYR B N 1
ATOM 3584 C CA . TYR B 1 122 ? -22.948 16.850 32.687 1.00 54.98 114 TYR B CA 1
ATOM 3585 C C . TYR B 1 122 ? -23.794 17.539 33.757 1.00 55.62 114 TYR B C 1
ATOM 3586 O O . TYR B 1 122 ? -23.502 17.451 34.949 1.00 54.79 114 TYR B O 1
ATOM 3595 N N . GLY B 1 123 ? -24.858 18.199 33.333 1.00 51.73 115 GLY B N 1
ATOM 3596 C CA . GLY B 1 123 ? -25.753 18.828 34.272 1.00 59.43 115 GLY B CA 1
ATOM 3597 C C . GLY B 1 123 ? -26.788 19.647 33.541 1.00 59.22 115 GLY B C 1
ATOM 3598 O O . GLY B 1 123 ? -26.936 19.542 32.320 1.00 56.04 115 GLY B O 1
ATOM 3599 N N . THR B 1 124 ? -27.502 20.465 34.297 1.00 55.03 116 THR B N 1
ATOM 3600 C CA . THR B 1 124 ? -28.560 21.298 33.747 1.00 57.71 116 THR B CA 1
ATOM 3601 C C . THR B 1 124 ? -27.969 22.538 33.078 1.00 61.14 116 THR B C 1
ATOM 3602 O O . THR B 1 124 ? -27.150 23.253 33.659 1.00 51.27 116 THR B O 1
ATOM 3606 N N . VAL B 1 125 ? -28.363 22.771 31.833 1.00 59.00 117 VAL B N 1
ATOM 3607 C CA . VAL B 1 125 ? -27.891 23.940 31.111 1.00 58.95 117 VAL B CA 1
ATOM 3608 C C . VAL B 1 125 ? -29.039 24.886 30.802 1.00 60.23 117 VAL B C 1
ATOM 3609 O O . VAL B 1 125 ? -30.042 24.492 30.212 1.00 58.31 117 VAL B O 1
ATOM 3613 N N . ASN B 1 126 ? -28.899 26.137 31.214 1.00 59.27 118 ASN B N 1
ATOM 3614 C CA . ASN B 1 126 ? -29.876 27.138 30.844 1.00 53.12 118 ASN B CA 1
ATOM 3615 C C . ASN B 1 126 ? -29.293 28.026 29.763 1.00 59.22 118 ASN B C 1
ATOM 3616 O O . ASN B 1 126 ? -28.274 28.686 29.972 1.00 56.76 118 ASN B O 1
ATOM 3621 N N . VAL B 1 127 ? -29.931 28.019 28.600 1.00 52.36 119 VAL B N 1
ATOM 3622 C CA . VAL B 1 127 ? -29.520 28.879 27.509 1.00 57.40 119 VAL B CA 1
ATOM 3623 C C . VAL B 1 127 ? -30.164 30.246 27.731 1.00 56.40 119 VAL B C 1
ATOM 3624 O O . VAL B 1 127 ? -31.328 30.458 27.392 1.00 62.95 119 VAL B O 1
ATOM 3628 N N . ALA B 1 128 ? -29.404 31.160 28.330 1.00 55.97 120 ALA B N 1
ATOM 3629 C CA . ALA B 1 128 ? -29.948 32.425 28.822 1.00 59.15 120 ALA B CA 1
ATOM 3630 C C . ALA B 1 128 ? -30.149 33.475 27.721 1.00 58.78 120 ALA B C 1
ATOM 3631 O O . ALA B 1 128 ? -30.740 34.522 27.958 1.00 60.52 120 ALA B O 1
ATOM 3633 N N . ALA B 1 129 ? -29.638 33.197 26.527 1.00 61.16 121 ALA B N 1
ATOM 3634 C CA . ALA B 1 129 ? -29.766 34.127 25.404 1.00 62.73 121 ALA B CA 1
ATOM 3635 C C . ALA B 1 129 ? -29.441 33.421 24.100 1.00 66.52 121 ALA B C 1
ATOM 3636 O O . ALA B 1 129 ? -28.596 32.518 24.066 1.00 58.82 121 ALA B O 1
ATOM 3638 N N . SER B 1 130 ? -30.120 33.831 23.033 1.00 53.73 122 SER B N 1
ATOM 3639 C CA . SER B 1 130 ? -29.902 33.246 21.718 1.00 61.49 122 SER B CA 1
ATOM 3640 C C . SER B 1 130 ? -29.943 34.307 20.630 1.00 58.95 122 SER B C 1
ATOM 3641 O O . SER B 1 130 ? -30.874 35.102 20.560 1.00 55.45 122 SER B O 1
ATOM 3644 N N . ALA B 1 131 ? -28.936 34.295 19.761 1.00 56.04 123 ALA B N 1
ATOM 3645 C CA . ALA B 1 131 ? -28.896 35.193 18.616 1.00 58.53 123 ALA B CA 1
ATOM 3646 C C . ALA B 1 131 ? -29.902 34.749 17.545 1.00 67.25 123 ALA B C 1
ATOM 3647 O O . ALA B 1 131 ? -30.064 35.409 16.518 1.00 65.24 123 ALA B O 1
ATOM 3649 N N . LYS B 1 132 ? -30.566 33.624 17.803 1.00 72.94 124 LYS B N 1
ATOM 3650 C CA . LYS B 1 132 ? -31.623 33.096 16.945 1.00 77.30 124 LYS B CA 1
ATOM 3651 C C . LYS B 1 132 ? -32.697 34.125 16.569 1.00 76.85 124 LYS B C 1
ATOM 3652 O O . LYS B 1 132 ? -33.078 34.210 15.400 1.00 77.62 124 LYS B O 1
ATOM 3658 N N . GLU B 1 133 ? -33.177 34.902 17.544 1.00 71.43 125 GLU B N 1
ATOM 3659 C CA . GLU B 1 133 ? -34.197 35.912 17.283 1.00 74.90 125 GLU B CA 1
ATOM 3660 C C . GLU B 1 133 ? -33.722 36.903 16.213 1.00 76.21 125 GLU B C 1
ATOM 3661 O O . GLU B 1 133 ? -34.555 37.454 15.455 1.00 82.64 125 GLU B O 1
ATOM 3663 N N . TYR B 1 134 ? -32.414 37.126 16.133 1.00 69.43 126 TYR B N 1
ATOM 3664 C CA . TYR B 1 134 ? -31.851 38.123 15.220 1.00 66.25 126 TYR B CA 1
ATOM 3665 C C . TYR B 1 134 ? -31.209 37.482 14.000 1.00 68.19 126 TYR B C 1
ATOM 3666 O O . TYR B 1 134 ? -30.427 38.127 13.298 1.00 66.38 126 TYR B O 1
ATOM 3675 N N . ASP B 1 135 ? -31.535 36.210 13.762 1.00 59.37 127 ASP B N 1
ATOM 3676 C CA . ASP B 1 135 ? -30.976 35.447 12.644 1.00 59.78 127 ASP B CA 1
ATOM 3677 C C . ASP B 1 135 ? -29.454 35.431 12.707 1.00 60.98 127 ASP B C 1
ATOM 3678 O O . ASP B 1 135 ? -28.782 35.354 11.674 1.00 59.77 127 ASP B O 1
ATOM 3683 N N . TYR B 1 136 ? -28.922 35.503 13.928 1.00 62.35 128 TYR B N 1
ATOM 3684 C CA . TYR B 1 136 ? -27.478 35.492 14.176 1.00 54.64 128 TYR B CA 1
ATOM 3685 C C . TYR B 1 136 ? -26.784 36.659 13.449 1.00 60.21 128 TYR B C 1
ATOM 3686 O O . TYR B 1 136 ? -25.578 36.629 13.207 1.00 61.92 128 TYR B O 1
ATOM 3695 N N . PHE B 1 137 ? -27.542 37.717 13.163 1.00 56.96 129 PHE B N 1
ATOM 3696 C CA . PHE B 1 137 ? -26.970 38.900 12.525 1.00 57.89 129 PHE B CA 1
ATOM 3697 C C . PHE B 1 137 ? -26.563 39.926 13.580 1.00 69.13 129 PHE B C 1
ATOM 3698 O O . PHE B 1 137 ? -25.973 40.966 13.265 1.00 72.00 129 PHE B O 1
ATOM 3706 N N . ALA B 1 138 ? -26.886 39.616 14.834 1.00 57.03 130 ALA B N 1
ATOM 3707 C CA . ALA B 1 138 ? -26.657 40.520 15.963 1.00 57.10 130 ALA B CA 1
ATOM 3708 C C . ALA B 1 138 ? -26.720 39.744 17.277 1.00 60.38 130 ALA B C 1
ATOM 3709 O O . ALA B 1 138 ? -27.370 38.700 17.355 1.00 61.47 130 ALA B O 1
ATOM 3711 N N . ILE B 1 139 ? -26.059 40.266 18.305 1.00 58.03 131 ILE B N 1
ATOM 3712 C CA . ILE B 1 139 ? -26.079 39.662 19.633 1.00 58.86 131 ILE B CA 1
ATOM 3713 C C . ILE B 1 139 ? -27.123 40.323 20.535 1.00 61.05 131 ILE B C 1
ATOM 3714 O O . ILE B 1 139 ? -27.206 41.549 20.599 1.00 57.00 131 ILE B O 1
ATOM 3719 N N . PRO B 1 140 ? -27.934 39.507 21.232 1.00 60.42 132 PRO B N 1
ATOM 3720 C CA . PRO B 1 140 ? -28.923 40.047 22.173 1.00 62.55 132 PRO B CA 1
ATOM 3721 C C . PRO B 1 140 ? -28.237 40.783 23.322 1.00 61.04 132 PRO B C 1
ATOM 3722 O O . PRO B 1 140 ? -27.375 40.179 23.969 1.00 55.61 132 PRO B O 1
ATOM 3726 N N . GLY B 1 141 ? -28.602 42.043 23.561 1.00 63.58 133 GLY B N 1
ATOM 3727 C CA . GLY B 1 141 ? -28.072 42.813 24.681 1.00 58.77 133 GLY B CA 1
ATOM 3728 C C . GLY B 1 141 ? -28.447 42.140 25.990 1.00 59.37 133 GLY B C 1
ATOM 3729 O O . GLY B 1 141 ? -29.393 41.354 26.036 1.00 62.49 133 GLY B O 1
ATOM 3730 N N . GLN B 1 142 ? -27.720 42.435 27.059 1.00 58.46 134 GLN B N 1
ATOM 3731 C CA . GLN B 1 142 ? -27.897 41.675 28.289 1.00 58.20 134 GLN B CA 1
ATOM 3732 C C . GLN B 1 142 ? -29.261 41.836 28.942 1.00 60.02 134 GLN B C 1
ATOM 3733 O O . GLN B 1 142 ? -29.710 40.948 29.658 1.00 59.73 134 GLN B O 1
ATOM 3739 N N . ASN B 1 143 ? -29.938 42.954 28.714 1.00 61.48 135 ASN B N 1
ATOM 3740 C CA A ASN B 1 143 ? -31.233 43.096 29.353 0.50 64.57 135 ASN B CA 1
ATOM 3741 C CA B ASN B 1 143 ? -31.265 43.176 29.270 0.50 66.25 135 ASN B CA 1
ATOM 3742 C C . ASN B 1 143 ? -32.260 42.143 28.756 1.00 63.15 135 ASN B C 1
ATOM 3743 O O . ASN B 1 143 ? -33.320 41.941 29.338 1.00 64.41 135 ASN B O 1
ATOM 3752 N N . GLU B 1 144 ? -31.922 41.522 27.628 1.00 61.85 136 GLU B N 1
ATOM 3753 C CA . GLU B 1 144 ? -32.765 40.487 27.038 1.00 67.51 136 GLU B CA 1
ATOM 3754 C C . GLU B 1 144 ? -32.437 39.107 27.623 1.00 67.51 136 GLU B C 1
ATOM 3755 O O . GLU B 1 144 ? -33.205 38.137 27.405 1.00 70.11 136 GLU B O 1
ATOM 3761 N N . TRP B 1 145 ? -31.323 39.003 28.341 1.00 61.75 137 TRP B N 1
ATOM 3762 C CA . TRP B 1 145 ? -30.846 37.722 28.866 1.00 58.04 137 TRP B CA 1
ATOM 3763 C C . TRP B 1 145 ? -31.658 37.212 30.048 1.00 70.36 137 TRP B C 1
ATOM 3764 O O . TRP B 1 145 ? -32.198 37.997 30.831 1.00 70.46 137 TRP B O 1
ATOM 3775 N N . THR B 1 146 ? -31.722 35.893 30.193 1.00 62.52 138 THR B N 1
ATOM 3776 C CA . THR B 1 146 ? -32.380 35.297 31.353 1.00 65.01 138 THR B CA 1
ATOM 3777 C C . THR B 1 146 ? -31.359 34.505 32.180 1.00 64.44 138 THR B C 1
ATOM 3778 O O . THR B 1 146 ? -31.397 33.272 32.239 1.00 57.70 138 THR B O 1
ATOM 3782 N N . LEU B 1 147 ? -30.433 35.234 32.803 1.00 59.53 139 LEU B N 1
ATOM 3783 C CA . LEU B 1 147 ? -29.395 34.630 33.626 1.00 62.90 139 LEU B CA 1
ATOM 3784 C C . LEU B 1 147 ? -29.970 33.961 34.857 1.00 69.65 139 LEU B C 1
ATOM 3785 O O . LEU B 1 147 ? -31.012 34.370 35.366 1.00 68.74 139 LEU B O 1
ATOM 3790 N N . THR B 1 148 ? -29.284 32.921 35.317 1.00 57.21 140 THR B N 1
ATOM 3791 C CA . THR B 1 148 ? -29.642 32.214 36.537 1.00 63.40 140 THR B CA 1
ATOM 3792 C C . THR B 1 148 ? -28.818 32.751 37.711 1.00 69.95 140 THR B C 1
ATOM 3793 O O . THR B 1 148 ? -27.588 32.718 37.678 1.00 70.67 140 THR B O 1
ATOM 3797 N N . LYS B 1 149 ? -29.496 33.240 38.746 1.00 78.62 141 LYS B N 1
ATOM 3798 C CA . LYS B 1 149 ? -28.822 33.905 39.863 1.00 80.21 141 LYS B CA 1
ATOM 3799 C C . LYS B 1 149 ? -27.803 33.003 40.559 1.00 74.30 141 LYS B C 1
ATOM 3800 O O . LYS B 1 149 ? -26.743 33.460 40.982 1.00 77.26 141 LYS B O 1
ATOM 3802 N N . ASP B 1 150 ? -28.124 31.721 40.663 1.00 61.43 142 ASP B N 1
ATOM 3803 C CA . ASP B 1 150 ? -27.307 30.806 41.433 1.00 70.24 142 ASP B CA 1
ATOM 3804 C C . ASP B 1 150 ? -26.430 29.945 40.527 1.00 68.66 142 ASP B C 1
ATOM 3805 O O . ASP B 1 150 ? -26.086 28.829 40.887 1.00 67.82 142 ASP B O 1
ATOM 3807 N N . ALA B 1 151 ? -26.068 30.476 39.358 1.00 63.15 143 ALA B N 1
ATOM 3808 C CA . ALA B 1 151 ? -25.321 29.713 38.358 1.00 61.84 143 ALA B CA 1
ATOM 3809 C C . ALA B 1 151 ? -23.856 29.517 38.739 1.00 53.50 143 ALA B C 1
ATOM 3810 O O . ALA B 1 151 ? -23.221 30.406 39.314 1.00 59.22 143 ALA B O 1
ATOM 3812 N N . ALA B 1 152 ? -23.340 28.336 38.424 1.00 52.19 144 ALA B N 1
ATOM 3813 C CA . ALA B 1 152 ? -21.923 28.019 38.575 1.00 54.03 144 ALA B CA 1
ATOM 3814 C C . ALA B 1 152 ? -21.037 28.885 37.680 1.00 57.42 144 ALA B C 1
ATOM 3815 O O . ALA B 1 152 ? -19.904 29.203 38.048 1.00 52.48 144 ALA B O 1
ATOM 3817 N N . TYR B 1 153 ? -21.540 29.210 36.486 1.00 49.27 145 TYR B N 1
ATOM 3818 C CA . TYR B 1 153 ? -20.830 30.074 35.543 1.00 48.35 145 TYR B CA 1
ATOM 3819 C C . TYR B 1 153 ? -21.709 30.477 34.393 1.00 49.11 145 TYR B C 1
ATOM 3820 O O . TYR B 1 153 ? -22.821 29.965 34.226 1.00 48.85 145 TYR B O 1
ATOM 3829 N N . VAL B 1 154 ? -21.183 31.394 33.592 1.00 47.85 146 VAL B N 1
ATOM 3830 C CA . VAL B 1 154 ? -21.831 31.807 32.372 1.00 47.83 146 VAL B CA 1
ATOM 3831 C C . VAL B 1 154 ? -20.846 31.622 31.233 1.00 52.26 146 VAL B C 1
ATOM 3832 O O . VAL B 1 154 ? -19.779 32.232 31.239 1.00 47.55 146 VAL B O 1
ATOM 3836 N N . HIS B 1 155 ? -21.193 30.769 30.271 1.00 45.77 147 HIS B N 1
ATOM 3837 C CA . HIS B 1 155 ? -20.305 30.497 29.133 1.00 44.59 147 HIS B CA 1
ATOM 3838 C C . HIS B 1 155 ? -20.807 31.159 27.856 1.00 44.85 147 HIS B C 1
ATOM 3839 O O . HIS B 1 155 ? -21.982 31.072 27.520 1.00 45.62 147 HIS B O 1
ATOM 3846 N N . TYR B 1 156 ? -19.893 31.785 27.131 1.00 44.44 148 TYR B N 1
ATOM 3847 C CA . TYR B 1 156 ? -20.211 32.321 25.817 1.00 44.70 148 TYR B CA 1
ATOM 3848 C C . TYR B 1 156 ? -18.948 32.319 24.992 1.00 44.04 148 TYR B C 1
ATOM 3849 O O . TYR B 1 156 ? -17.846 32.216 25.532 1.00 44.76 148 TYR B O 1
ATOM 3858 N N . ALA B 1 157 ? -19.107 32.396 23.681 1.00 43.98 149 ALA B N 1
ATOM 3859 C CA . ALA B 1 157 ? -17.964 32.453 22.790 1.00 48.53 149 ALA B CA 1
ATOM 3860 C C . ALA B 1 157 ? -17.805 33.888 22.361 1.00 47.66 149 ALA B C 1
ATOM 3861 O O . ALA B 1 157 ? -18.740 34.486 21.843 1.00 55.68 149 ALA B O 1
ATOM 3863 N N . SER B 1 158 ? -16.639 34.462 22.604 1.00 47.45 150 SER B N 1
ATOM 3864 C CA . SER B 1 158 ? -16.454 35.870 22.294 1.00 48.21 150 SER B CA 1
ATOM 3865 C C . SER B 1 158 ? -16.452 36.090 20.787 1.00 49.33 150 SER B C 1
ATOM 3866 O O . SER B 1 158 ? -16.862 37.149 20.309 1.00 52.83 150 SER B O 1
ATOM 3869 N N . ASN B 1 159 ? -16.022 35.081 20.037 1.00 49.23 151 ASN B N 1
ATOM 3870 C CA . ASN B 1 159 ? -15.972 35.198 18.579 1.00 50.87 151 ASN B CA 1
ATOM 3871 C C . ASN B 1 159 ? -16.438 33.924 17.888 1.00 46.11 151 ASN B C 1
ATOM 3872 O O . ASN B 1 159 ? -15.785 32.875 17.980 1.00 58.85 151 ASN B O 1
ATOM 3877 N N . GLU B 1 160 ? -17.589 34.002 17.224 1.00 48.48 152 GLU B N 1
ATOM 3878 C CA . GLU B 1 160 ? -18.117 32.877 16.474 1.00 50.50 152 GLU B CA 1
ATOM 3879 C C . GLU B 1 160 ? -17.404 32.859 15.127 1.00 56.68 152 GLU B C 1
ATOM 3880 O O . GLU B 1 160 ? -17.769 33.599 14.182 1.00 53.58 152 GLU B O 1
ATOM 3886 N N . THR B 1 161 ? -16.397 32.000 15.048 1.00 64.65 153 THR B N 1
ATOM 3887 C CA . THR B 1 161 ? -15.490 31.898 13.910 1.00 72.24 153 THR B CA 1
ATOM 3888 C C . THR B 1 161 ? -16.188 31.739 12.564 1.00 74.20 153 THR B C 1
ATOM 3889 O O . THR B 1 161 ? -15.774 32.347 11.575 1.00 72.15 153 THR B O 1
ATOM 3893 N N . ILE B 1 162 ? -17.248 30.934 12.522 1.00 73.75 154 ILE B N 1
ATOM 3894 C CA . ILE B 1 162 ? -17.986 30.728 11.272 1.00 69.83 154 ILE B CA 1
ATOM 3895 C C . ILE B 1 162 ? -18.864 31.919 10.904 1.00 64.27 154 ILE B C 1
ATOM 3896 O O . ILE B 1 162 ? -18.951 32.313 9.732 1.00 60.63 154 ILE B O 1
ATOM 3901 N N . GLY B 1 163 ? -19.525 32.487 11.906 1.00 57.34 155 GLY B N 1
ATOM 3902 C CA . GLY B 1 163 ? -20.575 33.455 11.661 1.00 58.92 155 GLY B CA 1
ATOM 3903 C C . GLY B 1 163 ? -20.154 34.913 11.662 1.00 58.64 155 GLY B C 1
ATOM 3904 O O . GLY B 1 163 ? -20.979 35.785 11.394 1.00 65.77 155 GLY B O 1
ATOM 3905 N N . GLY B 1 164 ? -18.886 35.188 11.960 1.00 55.32 156 GLY B N 1
ATOM 3906 C CA . GLY B 1 164 ? -18.382 36.558 11.938 1.00 58.04 156 GLY B CA 1
ATOM 3907 C C . GLY B 1 164 ? -19.010 37.421 13.017 1.00 51.48 156 GLY B C 1
ATOM 3908 O O . GLY B 1 164 ? -19.034 38.633 12.919 1.00 52.69 156 GLY B O 1
ATOM 3909 N N . LEU B 1 165 ? -19.493 36.761 14.061 1.00 54.80 157 LEU B N 1
ATOM 3910 C CA . LEU B 1 165 ? -20.241 37.390 15.133 1.00 56.09 157 LEU B CA 1
ATOM 3911 C C . LEU B 1 165 ? -19.421 37.435 16.421 1.00 49.67 157 LEU B C 1
ATOM 3912 O O . LEU B 1 165 ? -19.029 36.391 16.963 1.00 48.35 157 LEU B O 1
ATOM 3917 N N . GLU B 1 166 ? -19.163 38.645 16.901 1.00 50.45 158 GLU B N 1
ATOM 3918 C CA . GLU B 1 166 ? -18.196 38.875 17.961 1.00 53.73 158 GLU B CA 1
ATOM 3919 C C . GLU B 1 166 ? -18.718 39.863 19.014 1.00 58.13 158 GLU B C 1
ATOM 3920 O O . GLU B 1 166 ? -19.410 40.850 18.672 1.00 62.21 158 GLU B O 1
ATOM 3926 N N . PHE B 1 167 ? -18.396 39.593 20.276 1.00 55.93 159 PHE B N 1
ATOM 3927 C CA . PHE B 1 167 ? -18.625 40.511 21.381 1.00 50.72 159 PHE B CA 1
ATOM 3928 C C . PHE B 1 167 ? -17.596 41.640 21.365 1.00 60.87 159 PHE B C 1
ATOM 3929 O O . PHE B 1 167 ? -16.397 41.386 21.230 1.00 59.06 159 PHE B O 1
ATOM 3937 N N . ASP B 1 168 ? -18.066 42.881 21.499 1.00 58.46 160 ASP B N 1
ATOM 3938 C CA . ASP B 1 168 ? -17.177 44.009 21.785 1.00 63.96 160 ASP B CA 1
ATOM 3939 C C . ASP B 1 168 ? -17.393 44.486 23.232 1.00 62.25 160 ASP B C 1
ATOM 3940 O O . ASP B 1 168 ? -16.812 45.477 23.665 1.00 64.34 160 ASP B O 1
ATOM 3945 N N . TRP B 1 169 ? -18.235 43.758 23.963 1.00 54.01 161 TRP B N 1
ATOM 3946 C CA . TRP B 1 169 ? -18.557 44.067 25.350 1.00 61.47 161 TRP B CA 1
ATOM 3947 C C . TRP B 1 169 ? -18.497 42.833 26.245 1.00 54.60 161 TRP B C 1
ATOM 3948 O O . TRP B 1 169 ? -18.678 41.711 25.784 1.00 56.47 161 TRP B O 1
ATOM 3959 N N . ILE B 1 170 ? -18.270 43.051 27.534 1.00 55.70 162 ILE B N 1
ATOM 3960 C CA . ILE B 1 170 ? -18.144 41.946 28.477 1.00 59.43 162 ILE B CA 1
ATOM 3961 C C . ILE B 1 170 ? -19.387 41.854 29.354 1.00 53.78 162 ILE B C 1
ATOM 3962 O O . ILE B 1 170 ? -19.791 42.837 29.964 1.00 56.83 162 ILE B O 1
ATOM 3967 N N . PRO B 1 171 ? -20.016 40.667 29.403 1.00 52.17 163 PRO B N 1
ATOM 3968 C CA . PRO B 1 171 ? -21.216 40.532 30.237 1.00 53.32 163 PRO B CA 1
ATOM 3969 C C . PRO B 1 171 ? -20.934 40.791 31.726 1.00 55.97 163 PRO B C 1
ATOM 3970 O O . PRO B 1 171 ? -19.887 40.407 32.246 1.00 55.79 163 PRO B O 1
ATOM 3974 N N . GLU B 1 172 ? -21.874 41.460 32.378 1.00 55.30 164 GLU B N 1
ATOM 3975 C CA A GLU B 1 172 ? -21.769 41.770 33.800 0.41 63.41 164 GLU B CA 1
ATOM 3976 C CA B GLU B 1 172 ? -21.781 41.788 33.784 0.59 64.89 164 GLU B CA 1
ATOM 3977 C C . GLU B 1 172 ? -22.704 40.801 34.512 1.00 63.03 164 GLU B C 1
ATOM 3978 O O . GLU B 1 172 ? -23.949 40.992 34.493 1.00 72.25 164 GLU B O 1
ATOM 3989 N N . THR B 1 173 ? -22.129 39.769 35.128 1.00 55.55 165 THR B N 1
ATOM 3990 C CA . THR B 1 173 ? -22.907 38.682 35.716 1.00 55.54 165 THR B CA 1
ATOM 3991 C C . THR B 1 173 ? -22.741 38.540 37.229 1.00 67.63 165 THR B C 1
ATOM 3992 O O . THR B 1 173 ? -22.939 37.449 37.779 1.00 63.39 165 THR B O 1
ATOM 3996 N N . GLY B 1 174 ? -22.355 39.627 37.891 1.00 70.21 166 GLY B N 1
ATOM 3997 C CA . GLY B 1 174 ? -22.230 39.640 39.342 1.00 67.89 166 GLY B CA 1
ATOM 3998 C C . GLY B 1 174 ? -21.144 38.716 39.867 1.00 63.75 166 GLY B C 1
ATOM 3999 O O . GLY B 1 174 ? -19.993 38.776 39.428 1.00 58.49 166 GLY B O 1
ATOM 4000 N N . ASP B 1 175 ? -21.518 37.862 40.812 1.00 63.34 167 ASP B N 1
ATOM 4001 C CA . ASP B 1 175 ? -20.578 36.942 41.443 1.00 71.97 167 ASP B CA 1
ATOM 4002 C C . ASP B 1 175 ? -20.486 35.603 40.708 1.00 67.00 167 ASP B C 1
ATOM 4003 O O . ASP B 1 175 ? -19.754 34.704 41.130 1.00 66.23 167 ASP B O 1
ATOM 4008 N N . VAL B 1 176 ? -21.239 35.469 39.619 1.00 65.22 168 VAL B N 1
ATOM 4009 C CA . VAL B 1 176 ? -21.155 34.279 38.776 1.00 58.19 168 VAL B CA 1
ATOM 4010 C C . VAL B 1 176 ? -19.955 34.402 37.829 1.00 59.62 168 VAL B C 1
ATOM 4011 O O . VAL B 1 176 ? -19.825 35.393 37.118 1.00 62.83 168 VAL B O 1
ATOM 4015 N N . PRO B 1 177 ? -19.065 33.399 37.837 1.00 50.91 169 PRO B N 1
ATOM 4016 C CA . PRO B 1 177 ? -17.879 33.347 36.967 1.00 49.48 169 PRO B CA 1
ATOM 4017 C C . PRO B 1 177 ? -18.200 33.435 35.473 1.00 54.39 169 PRO B C 1
ATOM 4018 O O . PRO B 1 177 ? -19.147 32.803 34.999 1.00 50.10 169 PRO B O 1
ATOM 4022 N N . LEU B 1 178 ? -17.379 34.180 34.741 1.00 55.53 170 LEU B N 1
ATOM 4023 C CA . LEU B 1 178 ? -17.473 34.260 33.285 1.00 47.27 170 LEU B CA 1
ATOM 4024 C C . LEU B 1 178 ? -16.532 33.283 32.611 1.00 49.20 170 LEU B C 1
ATOM 4025 O O . LEU B 1 178 ? -15.327 33.311 32.851 1.00 50.95 170 LEU B O 1
ATOM 4030 N N . VAL B 1 179 ? -17.068 32.423 31.755 1.00 45.09 171 VAL B N 1
ATOM 4031 C CA . VAL B 1 179 ? -16.224 31.476 31.041 1.00 43.72 171 VAL B CA 1
ATOM 4032 C C . VAL B 1 179 ? -16.354 31.748 29.552 1.00 51.60 171 VAL B C 1
ATOM 4033 O O . VAL B 1 179 ? -17.460 31.763 29.019 1.00 49.96 171 VAL B O 1
ATOM 4037 N N . THR B 1 180 ? -15.234 31.945 28.864 1.00 48.96 172 THR B N 1
ATOM 4038 C CA A THR B 1 180 ? -15.302 32.411 27.486 0.42 46.07 172 THR B CA 1
ATOM 4039 C CA B THR B 1 180 ? -15.296 32.413 27.487 0.58 45.90 172 THR B CA 1
ATOM 4040 C C . THR B 1 180 ? -14.363 31.677 26.532 1.00 46.81 172 THR B C 1
ATOM 4041 O O . THR B 1 180 ? -13.188 31.457 26.820 1.00 46.59 172 THR B O 1
ATOM 4048 N N . ASP B 1 181 ? -14.913 31.305 25.388 1.00 46.75 173 ASP B N 1
ATOM 4049 C CA . ASP B 1 181 ? -14.154 30.740 24.295 1.00 47.29 173 ASP B CA 1
ATOM 4050 C C . ASP B 1 181 ? -13.561 31.902 23.518 1.00 48.79 173 ASP B C 1
ATOM 4051 O O . ASP B 1 181 ? -14.292 32.633 22.858 1.00 46.55 173 ASP B O 1
ATOM 4056 N N . MET B 1 182 ? -12.251 32.089 23.618 1.00 42.71 174 MET B N 1
ATOM 4057 C CA . MET B 1 182 ? -11.597 33.146 22.870 1.00 48.48 174 MET B CA 1
ATOM 4058 C C . MET B 1 182 ? -10.604 32.604 21.852 1.00 41.78 174 MET B C 1
ATOM 4059 O O . MET B 1 182 ? -9.618 33.266 21.548 1.00 46.95 174 MET B O 1
ATOM 4064 N N . SER B 1 183 ? -10.858 31.402 21.347 1.00 41.02 175 SER B N 1
ATOM 4065 C CA . SER B 1 183 ? -9.962 30.765 20.384 1.00 48.78 175 SER B CA 1
ATOM 4066 C C . SER B 1 183 ? -9.545 31.695 19.255 1.00 54.63 175 SER B C 1
ATOM 4067 O O . SER B 1 183 ? -8.367 31.785 18.939 1.00 54.19 175 SER B O 1
ATOM 4070 N N . SER B 1 184 ? -10.504 32.410 18.667 1.00 57.56 176 SER B N 1
ATOM 4071 C CA . SER B 1 184 ? -10.228 33.150 17.439 1.00 53.63 176 SER B CA 1
ATOM 4072 C C . SER B 1 184 ? -9.870 34.623 17.650 1.00 51.81 176 SER B C 1
ATOM 4073 O O . SER B 1 184 ? -9.399 35.279 16.725 1.00 52.22 176 SER B O 1
ATOM 4076 N N . ASP B 1 185 ? -10.059 35.153 18.856 1.00 46.28 177 ASP B N 1
ATOM 4077 C CA . ASP B 1 185 ? -9.734 36.560 19.061 1.00 51.58 177 ASP B CA 1
ATOM 4078 C C . ASP B 1 185 ? -8.722 36.833 20.181 1.00 57.17 177 ASP B C 1
ATOM 4079 O O . ASP B 1 185 ? -8.339 37.981 20.399 1.00 55.81 177 ASP B O 1
ATOM 4084 N N . ILE B 1 186 ? -8.275 35.803 20.891 1.00 56.97 178 ILE B N 1
ATOM 4085 C CA . ILE B 1 186 ? -7.320 36.048 21.976 1.00 53.42 178 ILE B CA 1
ATOM 4086 C C . ILE B 1 186 ? -6.034 36.615 21.382 1.00 47.70 178 ILE B C 1
ATOM 4087 O O . ILE B 1 186 ? -5.661 36.261 20.257 1.00 45.89 178 ILE B O 1
ATOM 4092 N N . LEU B 1 187 ? -5.403 37.533 22.114 1.00 50.32 179 LEU B N 1
ATOM 4093 C CA . LEU B 1 187 ? -4.163 38.202 21.710 1.00 57.79 179 LEU B CA 1
ATOM 4094 C C . LEU B 1 187 ? -4.345 39.161 20.531 1.00 60.99 179 LEU B C 1
ATOM 4095 O O . LEU B 1 187 ? -3.363 39.665 19.990 1.00 58.85 179 LEU B O 1
ATOM 4100 N N . SER B 1 188 ? -5.587 39.429 20.135 1.00 59.82 180 SER B N 1
ATOM 4101 C CA . SER B 1 188 ? -5.814 40.365 19.035 1.00 50.87 180 SER B CA 1
ATOM 4102 C C . SER B 1 188 ? -6.034 41.790 19.545 1.00 58.18 180 SER B C 1
ATOM 4103 O O . SER B 1 188 ? -5.803 42.744 18.812 1.00 57.38 180 SER B O 1
ATOM 4106 N N . ARG B 1 189 ? -6.471 41.923 20.796 1.00 57.67 181 ARG B N 1
ATOM 4107 C CA . ARG B 1 189 ? -6.717 43.228 21.417 1.00 58.75 181 ARG B CA 1
ATOM 4108 C C . ARG B 1 189 ? -6.307 43.202 22.881 1.00 58.98 181 ARG B C 1
ATOM 4109 O O . ARG B 1 189 ? -6.022 42.133 23.415 1.00 63.07 181 ARG B O 1
ATOM 4117 N N . PRO B 1 190 ? -6.264 44.375 23.539 1.00 54.94 182 PRO B N 1
ATOM 4118 C CA . PRO B 1 190 ? -6.158 44.321 25.000 1.00 58.62 182 PRO B CA 1
ATOM 4119 C C . PRO B 1 190 ? -7.296 43.526 25.614 1.00 63.24 182 PRO B C 1
ATOM 4120 O O . PRO B 1 190 ? -8.405 43.506 25.079 1.00 60.12 182 PRO B O 1
ATOM 4124 N N . LEU B 1 191 ? -7.010 42.863 26.727 1.00 61.64 183 LEU B N 1
ATOM 4125 C CA . LEU B 1 191 ? -7.999 42.039 27.384 1.00 57.19 183 LEU B CA 1
ATOM 4126 C C . LEU B 1 191 ? -7.913 42.239 28.882 1.00 58.44 183 LEU B C 1
ATOM 4127 O O . LEU B 1 191 ? -6.827 42.200 29.463 1.00 56.18 183 LEU B O 1
ATOM 4132 N N . ASP B 1 192 ? -9.070 42.471 29.494 1.00 67.25 184 ASP B N 1
ATOM 4133 C CA . ASP B 1 192 ? -9.182 42.647 30.937 1.00 53.01 184 ASP B CA 1
ATOM 4134 C C . ASP B 1 192 ? -9.458 41.279 31.563 1.00 53.79 184 ASP B C 1
ATOM 4135 O O . ASP B 1 192 ? -10.603 40.919 31.828 1.00 54.55 184 ASP B O 1
ATOM 4140 N N . VAL B 1 193 ? -8.383 40.530 31.786 1.00 50.87 185 VAL B N 1
ATOM 4141 C CA . VAL B 1 193 ? -8.446 39.149 32.242 1.00 53.66 185 VAL B CA 1
ATOM 4142 C C . VAL B 1 193 ? -9.172 38.992 33.585 1.00 55.69 185 VAL B C 1
ATOM 4143 O O . VAL B 1 193 ? -9.827 37.966 33.838 1.00 60.59 185 VAL B O 1
ATOM 4147 N N . SER B 1 194 ? -9.074 40.018 34.426 1.00 51.61 186 SER B N 1
ATOM 4148 C CA . SER B 1 194 ? -9.602 39.949 35.785 1.00 57.52 186 SER B CA 1
ATOM 4149 C C . SER B 1 194 ? -11.125 39.822 35.779 1.00 57.95 186 SER B C 1
ATOM 4150 O O . SER B 1 194 ? -11.721 39.385 36.767 1.00 53.10 186 SER B O 1
ATOM 4153 N N . ARG B 1 195 ? -11.738 40.174 34.650 1.00 51.93 187 ARG B N 1
ATOM 4154 C CA . ARG B 1 195 ? -13.184 40.074 34.477 1.00 55.17 187 ARG B CA 1
ATOM 4155 C C . ARG B 1 195 ? -13.665 38.621 34.335 1.00 57.09 187 ARG B C 1
ATOM 4156 O O . ARG B 1 195 ? -14.850 38.327 34.478 1.00 59.61 187 ARG B O 1
ATOM 4164 N N . PHE B 1 196 ? -12.739 37.710 34.068 1.00 51.38 188 PHE B N 1
ATOM 4165 C CA . PHE B 1 196 ? -13.116 36.349 33.688 1.00 53.42 188 PHE B CA 1
ATOM 4166 C C . PHE B 1 196 ? -12.783 35.271 34.728 1.00 60.79 188 PHE B C 1
ATOM 4167 O O . PHE B 1 196 ? -11.763 35.338 35.416 1.00 47.76 188 PHE B O 1
ATOM 4175 N N . GLY B 1 197 ? -13.651 34.272 34.832 1.00 46.88 189 GLY B N 1
ATOM 4176 C CA . GLY B 1 197 ? -13.329 33.099 35.630 1.00 51.78 189 GLY B CA 1
ATOM 4177 C C . GLY B 1 197 ? -12.380 32.203 34.864 1.00 47.87 189 GLY B C 1
ATOM 4178 O O . GLY B 1 197 ? -11.337 31.780 35.369 1.00 47.60 189 GLY B O 1
ATOM 4179 N N . LEU B 1 198 ? -12.740 31.924 33.617 1.00 44.66 190 LEU B N 1
ATOM 4180 C CA . LEU B 1 198 ? -11.883 31.140 32.769 1.00 43.02 190 LEU B CA 1
ATOM 4181 C C . LEU B 1 198 ? -11.933 31.611 31.324 1.00 45.84 190 LEU B C 1
ATOM 4182 O O . LEU B 1 198 ? -13.007 31.835 30.768 1.00 48.92 190 LEU B O 1
ATOM 4187 N N . ILE B 1 199 ? -10.748 31.736 30.727 1.00 42.26 191 ILE B N 1
ATOM 4188 C CA . ILE B 1 199 ? -10.581 31.954 29.297 1.00 45.30 191 ILE B CA 1
ATOM 4189 C C . ILE B 1 199 ? -9.906 30.737 28.700 1.00 46.53 191 ILE B C 1
ATOM 4190 O O . ILE B 1 199 ? -8.958 30.203 29.280 1.00 45.45 191 ILE B O 1
ATOM 4195 N N . TYR B 1 200 ? -10.403 30.274 27.564 1.00 41.12 192 TYR B N 1
ATOM 4196 C CA . TYR B 1 200 ? -9.693 29.232 26.847 1.00 40.47 192 TYR B CA 1
ATOM 4197 C C . TYR B 1 200 ? -9.623 29.534 25.356 1.00 44.59 192 TYR B C 1
ATOM 4198 O O . TYR B 1 200 ? -10.461 30.248 24.803 1.00 48.35 192 TYR B O 1
ATOM 4207 N N . ALA B 1 201 ? -8.590 29.005 24.722 1.00 39.07 193 ALA B N 1
ATOM 4208 C CA . ALA B 1 201 ? -8.333 29.278 23.323 1.00 40.39 193 ALA B CA 1
ATOM 4209 C C . ALA B 1 201 ? -7.581 28.115 22.677 1.00 47.70 193 ALA B C 1
ATOM 4210 O O . ALA B 1 201 ? -6.517 27.701 23.152 1.00 48.34 193 ALA B O 1
ATOM 4212 N N . GLY B 1 202 ? -8.164 27.560 21.623 1.00 47.66 194 GLY B N 1
ATOM 4213 C CA . GLY B 1 202 ? -7.434 26.658 20.762 1.00 41.44 194 GLY B CA 1
ATOM 4214 C C . GLY B 1 202 ? -6.341 27.490 20.142 1.00 49.56 194 GLY B C 1
ATOM 4215 O O . GLY B 1 202 ? -6.612 28.585 19.653 1.00 50.43 194 GLY B O 1
ATOM 4216 N N . ALA B 1 203 ? -5.111 26.991 20.181 1.00 49.03 195 ALA B N 1
ATOM 4217 C CA . ALA B 1 203 ? -3.949 27.763 19.733 1.00 49.87 195 ALA B CA 1
ATOM 4218 C C . ALA B 1 203 ? -3.928 27.971 18.228 1.00 50.18 195 ALA B C 1
ATOM 4219 O O . ALA B 1 203 ? -3.379 28.959 17.726 1.00 49.55 195 ALA B O 1
ATOM 4221 N N . GLN B 1 204 ? -4.524 27.032 17.509 1.00 50.11 196 GLN B N 1
ATOM 4222 C CA . GLN B 1 204 ? -4.431 26.987 16.056 1.00 53.29 196 GLN B CA 1
ATOM 4223 C C . GLN B 1 204 ? -5.001 28.231 15.401 1.00 55.16 196 GLN B C 1
ATOM 4224 O O . GLN B 1 204 ? -4.639 28.573 14.277 1.00 57.64 196 GLN B O 1
ATOM 4254 N N . ASN B 1 206 ? -5.357 31.790 16.464 1.00 69.42 198 ASN B N 1
ATOM 4255 C CA . ASN B 1 206 ? -4.674 33.078 16.459 1.00 64.86 198 ASN B CA 1
ATOM 4256 C C . ASN B 1 206 ? -3.229 32.980 16.930 1.00 72.78 198 ASN B C 1
ATOM 4257 O O . ASN B 1 206 ? -2.487 33.961 16.872 1.00 78.49 198 ASN B O 1
ATOM 4262 N N . ILE B 1 207 ? -2.826 31.806 17.405 1.00 69.42 199 ILE B N 1
ATOM 4263 C CA . ILE B 1 207 ? -1.422 31.590 17.731 1.00 70.46 199 ILE B CA 1
ATOM 4264 C C . ILE B 1 207 ? -0.730 30.778 16.643 1.00 83.60 199 ILE B C 1
ATOM 4265 O O . ILE B 1 207 ? 0.371 31.124 16.219 1.00 93.24 199 ILE B O 1
ATOM 4270 N N . GLY B 1 208 ? -1.365 29.701 16.189 1.00 85.44 200 GLY B N 1
ATOM 4271 C CA . GLY B 1 208 ? -0.792 28.910 15.108 1.00 80.08 200 GLY B CA 1
ATOM 4272 C C . GLY B 1 208 ? -0.653 27.403 15.286 1.00 67.52 200 GLY B C 1
ATOM 4273 O O . GLY B 1 208 ? -1.047 26.651 14.391 1.00 64.62 200 GLY B O 1
ATOM 4274 N N . PRO B 1 209 ? -0.067 26.950 16.414 1.00 62.04 201 PRO B N 1
ATOM 4275 C CA . PRO B 1 209 ? 0.152 25.504 16.612 1.00 52.37 201 PRO B CA 1
ATOM 4276 C C . PRO B 1 209 ? -1.138 24.722 16.880 1.00 51.58 201 PRO B C 1
ATOM 4277 O O . PRO B 1 209 ? -1.841 25.028 17.838 1.00 56.02 201 PRO B O 1
ATOM 4281 N N . SER B 1 210 ? -1.437 23.719 16.058 1.00 48.76 202 SER B N 1
ATOM 4282 C CA . SER B 1 210 ? -2.671 22.942 16.212 1.00 59.18 202 SER B CA 1
ATOM 4283 C C . SER B 1 210 ? -2.536 21.921 17.349 1.00 61.29 202 SER B C 1
ATOM 4284 O O . SER B 1 210 ? -1.425 21.496 17.693 1.00 53.05 202 SER B O 1
ATOM 4287 N N . GLY B 1 211 ? -3.675 21.551 17.934 1.00 61.51 203 GLY B N 1
ATOM 4288 C CA . GLY B 1 211 ? -3.715 20.626 19.054 1.00 57.48 203 GLY B CA 1
ATOM 4289 C C . GLY B 1 211 ? -3.712 21.336 20.397 1.00 57.09 203 GLY B C 1
ATOM 4290 O O . GLY B 1 211 ? -4.543 21.057 21.279 1.00 53.34 203 GLY B O 1
ATOM 4291 N N . LEU B 1 212 ? -2.780 22.271 20.552 1.00 44.15 204 LEU B N 1
ATOM 4292 C CA . LEU B 1 212 ? -2.552 22.901 21.846 1.00 40.14 204 LEU B CA 1
ATOM 4293 C C . LEU B 1 212 ? -3.713 23.821 22.216 1.00 46.47 204 LEU B C 1
ATOM 4294 O O . LEU B 1 212 ? -4.346 24.433 21.358 1.00 42.39 204 LEU B O 1
ATOM 4299 N N . VAL B 1 213 ? -4.007 23.882 23.504 1.00 48.03 205 VAL B N 1
ATOM 4300 C CA . VAL B 1 213 ? -5.060 24.737 24.007 1.00 39.77 205 VAL B CA 1
ATOM 4301 C C . VAL B 1 213 ? -4.528 25.519 25.174 1.00 40.72 205 VAL B C 1
ATOM 4302 O O . VAL B 1 213 ? -3.860 24.967 26.032 1.00 42.18 205 VAL B O 1
ATOM 4306 N N . VAL B 1 214 ? -4.844 26.804 25.222 1.00 43.47 206 VAL B N 1
ATOM 4307 C CA . VAL B 1 214 ? -4.482 27.601 26.368 1.00 39.35 206 VAL B CA 1
ATOM 4308 C C . VAL B 1 214 ? -5.709 27.818 27.218 1.00 46.44 206 VAL B C 1
ATOM 4309 O O . VAL B 1 214 ? -6.769 28.207 26.719 1.00 48.37 206 VAL B O 1
ATOM 4313 N N . VAL B 1 215 ? -5.559 27.571 28.508 1.00 40.44 207 VAL B N 1
ATOM 4314 C CA . VAL B 1 215 ? -6.619 27.844 29.449 1.00 41.53 207 VAL B CA 1
ATOM 4315 C C . VAL B 1 215 ? -6.095 28.813 30.511 1.00 50.06 207 VAL B C 1
ATOM 4316 O O . VAL B 1 215 ? -5.020 28.615 31.059 1.00 51.24 207 VAL B O 1
ATOM 4320 N N . ILE B 1 216 ? -6.846 29.872 30.780 1.00 45.79 208 ILE B N 1
ATOM 4321 C CA . ILE B 1 216 ? -6.440 30.866 31.767 1.00 42.03 208 ILE B CA 1
ATOM 4322 C C . ILE B 1 216 ? -7.535 30.933 32.808 1.00 47.46 208 ILE B C 1
ATOM 4323 O O . ILE B 1 216 ? -8.642 31.396 32.519 1.00 44.73 208 ILE B O 1
ATOM 4328 N N . VAL B 1 217 ? -7.241 30.470 34.020 1.00 49.28 209 VAL B N 1
ATOM 4329 C CA . VAL B 1 217 ? -8.308 30.234 34.981 1.00 47.64 209 VAL B CA 1
ATOM 4330 C C . VAL B 1 217 ? -7.967 30.754 36.373 1.00 50.05 209 VAL B C 1
ATOM 4331 O O . VAL B 1 217 ? -6.838 30.597 36.844 1.00 48.84 209 VAL B O 1
ATOM 4335 N N . ARG B 1 218 ? -8.939 31.415 37.004 1.00 48.06 210 ARG B N 1
ATOM 4336 C CA . ARG B 1 218 ? -8.802 31.882 38.377 1.00 54.81 210 ARG B CA 1
ATOM 4337 C C . ARG B 1 218 ? -8.430 30.737 39.289 1.00 57.50 210 ARG B C 1
ATOM 4338 O O . ARG B 1 218 ? -9.077 29.689 39.264 1.00 59.28 210 ARG B O 1
ATOM 4346 N N . GLU B 1 219 ? -7.380 30.949 40.077 1.00 61.68 211 GLU B N 1
ATOM 4347 C CA . GLU B 1 219 ? -6.909 29.984 41.061 1.00 63.59 211 GLU B CA 1
ATOM 4348 C C . GLU B 1 219 ? -8.032 29.468 41.954 1.00 55.70 211 GLU B C 1
ATOM 4349 O O . GLU B 1 219 ? -8.119 28.248 42.222 1.00 60.06 211 GLU B O 1
ATOM 4355 N N . ASP B 1 220 ? -8.892 30.365 42.412 1.00 50.23 212 ASP B N 1
ATOM 4356 C CA . ASP B 1 220 ? -9.917 29.999 43.384 1.00 58.94 212 ASP B CA 1
ATOM 4357 C C . ASP B 1 220 ? -11.073 29.197 42.773 1.00 50.35 212 ASP B C 1
ATOM 4358 O O . ASP B 1 220 ? -11.987 28.794 43.476 1.00 53.74 212 ASP B O 1
ATOM 4363 N N . LEU B 1 221 ? -11.042 28.963 41.467 1.00 49.73 213 LEU B N 1
ATOM 4364 C CA . LEU B 1 221 ? -12.071 28.139 40.852 1.00 51.74 213 LEU B CA 1
ATOM 4365 C C . LEU B 1 221 ? -11.666 26.663 40.814 1.00 54.34 213 LEU B C 1
ATOM 4366 O O . LEU B 1 221 ? -12.517 25.807 40.580 1.00 53.07 213 LEU B O 1
ATOM 4371 N N . LEU B 1 222 ? -10.382 26.384 41.050 1.00 46.96 214 LEU B N 1
ATOM 4372 C CA . LEU B 1 222 ? -9.824 25.032 40.897 1.00 53.31 214 LEU B CA 1
ATOM 4373 C C . LEU B 1 222 ? -10.102 24.153 42.112 1.00 58.95 214 LEU B C 1
ATOM 4374 O O . LEU B 1 222 ? -10.425 24.652 43.180 1.00 58.65 214 LEU B O 1
ATOM 4379 N N . GLY B 1 223 ? -9.979 22.832 41.947 1.00 61.40 215 GLY B N 1
ATOM 4380 C CA . GLY B 1 223 ? -10.074 21.927 43.081 1.00 48.81 215 GLY B CA 1
ATOM 4381 C C . GLY B 1 223 ? -11.423 21.278 43.337 1.00 52.32 215 GLY B C 1
ATOM 4382 O O . GLY B 1 223 ? -11.545 20.426 44.220 1.00 60.49 215 GLY B O 1
ATOM 4383 N N . ARG B 1 224 ? -12.421 21.623 42.531 1.00 53.47 216 ARG B N 1
ATOM 4384 C CA . ARG B 1 224 ? -13.783 21.152 42.766 1.00 53.57 216 ARG B CA 1
ATOM 4385 C C . ARG B 1 224 ? -14.306 20.184 41.689 1.00 55.04 216 ARG B C 1
ATOM 4386 O O . ARG B 1 224 ? -15.499 19.875 41.668 1.00 59.07 216 ARG B O 1
ATOM 4394 N N . ALA B 1 225 ? -13.433 19.717 40.796 1.00 46.45 217 ALA B N 1
ATOM 4395 C CA . ALA B 1 225 ? -13.857 18.774 39.744 1.00 54.35 217 ALA B CA 1
ATOM 4396 C C . ALA B 1 225 ? -14.524 17.535 40.335 1.00 51.68 217 ALA B C 1
ATOM 4397 O O . ALA B 1 225 ? -14.140 17.063 41.400 1.00 52.47 217 ALA B O 1
ATOM 4399 N N . ARG B 1 226 ? -15.544 17.037 39.644 1.00 46.62 218 ARG B N 1
ATOM 4400 C CA . ARG B 1 226 ? -16.342 15.922 40.132 1.00 57.87 218 ARG B CA 1
ATOM 4401 C C . ARG B 1 226 ? -15.554 14.621 39.997 1.00 51.45 218 ARG B C 1
ATOM 4402 O O . ARG B 1 226 ? -14.628 14.550 39.191 1.00 48.65 218 ARG B O 1
ATOM 4410 N N . SER B 1 227 ? -15.917 13.613 40.787 1.00 48.96 219 SER B N 1
ATOM 4411 C CA . SER B 1 227 ? -15.170 12.346 40.821 1.00 52.22 219 SER B CA 1
ATOM 4412 C C . SER B 1 227 ? -14.943 11.682 39.457 1.00 54.72 219 SER B C 1
ATOM 4413 O O . SER B 1 227 ? -13.901 11.057 39.242 1.00 54.64 219 SER B O 1
ATOM 4416 N N . VAL B 1 228 ? -15.892 11.806 38.532 1.00 52.25 220 VAL B N 1
ATOM 4417 C CA . VAL B 1 228 ? -15.732 11.120 37.242 1.00 55.87 220 VAL B CA 1
ATOM 4418 C C . VAL B 1 228 ? -14.770 11.854 36.296 1.00 53.41 220 VAL B C 1
ATOM 4419 O O . VAL B 1 228 ? -14.393 11.307 35.268 1.00 43.62 220 VAL B O 1
ATOM 4423 N N . CYS B 1 229 ? -14.378 13.087 36.633 1.00 44.86 221 CYS B N 1
ATOM 4424 C CA . CYS B 1 229 ? -13.410 13.807 35.807 1.00 42.57 221 CYS B CA 1
ATOM 4425 C C . CYS B 1 229 ? -12.104 13.029 35.703 1.00 42.04 221 CYS B C 1
ATOM 4426 O O . CYS B 1 229 ? -11.533 12.669 36.720 1.00 44.89 221 CYS B O 1
ATOM 4429 N N . PRO B 1 230 ? -11.631 12.755 34.468 1.00 40.99 222 PRO B N 1
ATOM 4430 C CA . PRO B 1 230 ? -10.306 12.144 34.353 1.00 41.24 222 PRO B CA 1
ATOM 4431 C C . PRO B 1 230 ? -9.226 13.018 34.954 1.00 41.17 222 PRO B C 1
ATOM 4432 O O . PRO B 1 230 ? -9.305 14.248 34.882 1.00 41.41 222 PRO B O 1
ATOM 4436 N N . THR B 1 231 ? -8.219 12.373 35.527 1.00 42.62 223 THR B N 1
ATOM 4437 C CA . THR B 1 231 ? -7.066 13.063 36.076 1.00 45.06 223 THR B CA 1
ATOM 4438 C C . THR B 1 231 ? -6.483 14.039 35.061 1.00 41.09 223 THR B C 1
ATOM 4439 O O . THR B 1 231 ? -6.141 15.160 35.394 1.00 50.57 223 THR B O 1
ATOM 4443 N N . MET B 1 232 ? -6.399 13.589 33.816 1.00 41.90 224 MET B N 1
ATOM 4444 C CA . MET B 1 232 ? -5.812 14.356 32.719 1.00 38.66 224 MET B CA 1
ATOM 4445 C C . MET B 1 232 ? -6.685 15.507 32.201 1.00 40.75 224 MET B C 1
ATOM 4446 O O . MET B 1 232 ? -6.237 16.302 31.396 1.00 42.14 224 MET B O 1
ATOM 4451 N N . LEU B 1 233 ? -7.925 15.571 32.652 1.00 43.74 225 LEU B N 1
ATOM 4452 C CA . LEU B 1 233 ? -8.817 16.670 32.290 1.00 39.77 225 LEU B CA 1
ATOM 4453 C C . LEU B 1 233 ? -9.146 17.564 33.499 1.00 40.95 225 LEU B C 1
ATOM 4454 O O . LEU B 1 233 ? -9.979 18.483 33.392 1.00 41.97 225 LEU B O 1
ATOM 4459 N N . ASN B 1 234 ? -8.483 17.298 34.627 1.00 39.24 226 ASN B N 1
ATOM 4460 C CA . ASN B 1 234 ? -8.615 18.091 35.857 1.00 43.55 226 ASN B CA 1
ATOM 4461 C C . ASN B 1 234 ? -7.655 19.300 35.871 1.00 46.91 226 ASN B C 1
ATOM 4462 O O . ASN B 1 234 ? -6.440 19.119 35.873 1.00 42.37 226 ASN B O 1
ATOM 4467 N N . TYR B 1 235 ? -8.191 20.527 35.882 1.00 43.44 227 TYR B N 1
ATOM 4468 C CA . TYR B 1 235 ? -7.342 21.726 35.811 1.00 47.04 227 TYR B CA 1
ATOM 4469 C C . TYR B 1 235 ? -6.336 21.788 36.958 1.00 47.20 227 TYR B C 1
ATOM 4470 O O . TYR B 1 235 ? -5.184 22.171 36.760 1.00 43.16 227 TYR B O 1
ATOM 4479 N N . LYS B 1 236 ? -6.784 21.431 38.159 1.00 45.15 228 LYS B N 1
ATOM 4480 C CA . LYS B 1 236 ? -5.914 21.457 39.326 1.00 50.63 228 LYS B CA 1
ATOM 4481 C C . LYS B 1 236 ? -4.686 20.593 39.088 1.00 54.50 228 LYS B C 1
ATOM 4482 O O . LYS B 1 236 ? -3.580 20.926 39.503 1.00 55.12 228 LYS B O 1
ATOM 4488 N N . THR B 1 237 ? -4.890 19.488 38.385 1.00 54.08 229 THR B N 1
ATOM 4489 C CA . THR B 1 237 ? -3.804 18.583 38.097 1.00 56.79 229 THR B CA 1
ATOM 4490 C C . THR B 1 237 ? -2.755 19.239 37.219 1.00 51.74 229 THR B C 1
ATOM 4491 O O . THR B 1 237 ? -1.562 19.164 37.510 1.00 55.64 229 THR B O 1
ATOM 4495 N N . ALA B 1 238 ? -3.186 19.882 36.142 1.00 51.14 230 ALA B N 1
ATOM 4496 C CA . ALA B 1 238 ? -2.223 20.551 35.291 1.00 44.87 230 ALA B CA 1
ATOM 4497 C C . ALA B 1 238 ? -1.668 21.787 36.012 1.00 47.58 230 ALA B C 1
ATOM 4498 O O . ALA B 1 238 ? -0.515 22.154 35.809 1.00 54.26 230 ALA B O 1
ATOM 4500 N N . ALA B 1 239 ? -2.478 22.416 36.864 1.00 48.33 231 ALA B N 1
ATOM 4501 C CA . ALA B 1 239 ? -2.029 23.607 37.612 1.00 53.52 231 ALA B CA 1
ATOM 4502 C C . ALA B 1 239 ? -0.933 23.284 38.641 1.00 53.05 231 ALA B C 1
ATOM 4503 O O . ALA B 1 239 ? 0.077 23.989 38.722 1.00 48.94 231 ALA B O 1
ATOM 4505 N N . ASP B 1 240 ? -1.133 22.221 39.424 1.00 50.28 232 ASP B N 1
ATOM 4506 C CA . ASP B 1 240 ? -0.164 21.819 40.454 1.00 51.20 232 ASP B CA 1
ATOM 4507 C C . ASP B 1 240 ? 1.110 21.226 39.837 1.00 54.72 232 ASP B C 1
ATOM 4508 O O . ASP B 1 240 ? 2.125 21.073 40.508 1.00 51.70 232 ASP B O 1
ATOM 4513 N N . ASN B 1 241 ? 1.060 20.878 38.558 1.00 59.01 233 ASN B N 1
ATOM 4514 C CA . ASN B 1 241 ? 2.206 20.219 37.951 1.00 59.46 233 ASN B CA 1
ATOM 4515 C C . ASN B 1 241 ? 2.797 21.008 36.799 1.00 51.90 233 ASN B C 1
ATOM 4516 O O . ASN B 1 241 ? 3.582 20.475 36.015 1.00 54.88 233 ASN B O 1
ATOM 4521 N N . GLY B 1 242 ? 2.422 22.276 36.701 1.00 51.59 234 GLY B N 1
ATOM 4522 C CA . GLY B 1 242 ? 2.969 23.150 35.680 1.00 48.14 234 GLY B CA 1
ATOM 4523 C C . GLY B 1 242 ? 2.633 22.657 34.283 1.00 46.65 234 GLY B C 1
ATOM 4524 O O . GLY B 1 242 ? 3.491 22.657 33.402 1.00 47.99 234 GLY B O 1
ATOM 4525 N N . SER B 1 243 ? 1.381 22.238 34.092 1.00 50.34 235 SER B N 1
ATOM 4526 C CA . SER B 1 243 ? 0.917 21.638 32.838 1.00 51.80 235 SER B CA 1
ATOM 4527 C C . SER B 1 243 ? 1.763 20.432 32.408 1.00 46.99 235 SER B C 1
ATOM 4528 O O . SER B 1 243 ? 1.850 20.139 31.220 1.00 46.06 235 SER B O 1
ATOM 4531 N N . MET B 1 244 ? 2.388 19.748 33.369 1.00 51.51 236 MET B N 1
ATOM 4532 C CA . MET B 1 244 ? 3.259 18.618 33.045 1.00 53.51 236 MET B CA 1
ATOM 4533 C C . MET B 1 244 ? 3.089 17.422 33.984 1.00 51.79 236 MET B C 1
ATOM 4534 O O . MET B 1 244 ? 4.067 16.785 34.368 1.00 52.52 236 MET B O 1
ATOM 4539 N N . TYR B 1 245 ? 1.854 17.130 34.370 1.00 47.62 237 TYR B N 1
ATOM 4540 C CA . TYR B 1 245 ? 1.571 15.897 35.092 1.00 50.65 237 TYR B CA 1
ATOM 4541 C C . TYR B 1 245 ? 2.097 14.699 34.292 1.00 49.16 237 TYR B C 1
ATOM 4542 O O . TYR B 1 245 ? 2.769 13.823 34.833 1.00 56.69 237 TYR B O 1
ATOM 4551 N N . ASN B 1 246 ? 1.793 14.690 32.996 1.00 52.31 238 ASN B N 1
ATOM 4552 C CA . ASN B 1 246 ? 2.414 13.765 32.050 1.00 61.92 238 ASN B CA 1
ATOM 4553 C C . ASN B 1 246 ? 3.141 14.544 30.954 1.00 62.19 238 ASN B C 1
ATOM 4554 O O . ASN B 1 246 ? 3.414 15.734 31.118 1.00 62.63 238 ASN B O 1
ATOM 4559 N N . THR B 1 247 ? 3.430 13.889 29.831 1.00 59.75 239 THR B N 1
ATOM 4560 C CA . THR B 1 247 ? 4.134 14.548 28.729 1.00 52.41 239 THR B CA 1
ATOM 4561 C C . THR B 1 247 ? 3.198 15.501 27.968 1.00 42.33 239 THR B C 1
ATOM 4562 O O . THR B 1 247 ? 2.148 15.096 27.455 1.00 42.42 239 THR B O 1
ATOM 4566 N N . PRO B 1 248 ? 3.566 16.791 27.926 1.00 41.50 240 PRO B N 1
ATOM 4567 C CA . PRO B 1 248 ? 2.758 17.797 27.228 1.00 45.51 240 PRO B CA 1
ATOM 4568 C C . PRO B 1 248 ? 3.031 17.740 25.725 1.00 52.51 240 PRO B C 1
ATOM 4569 O O . PRO B 1 248 ? 3.868 16.939 25.295 1.00 51.88 240 PRO B O 1
ATOM 4573 N N . ALA B 1 249 ? 2.327 18.543 24.932 1.00 48.65 241 ALA B N 1
ATOM 4574 C CA . ALA B 1 249 ? 2.683 18.674 23.520 1.00 49.71 241 ALA B CA 1
ATOM 4575 C C . ALA B 1 249 ? 3.886 19.598 23.433 1.00 42.41 241 ALA B C 1
ATOM 4576 O O . ALA B 1 249 ? 3.731 20.812 23.309 1.00 47.64 241 ALA B O 1
ATOM 4578 N N . THR B 1 250 ? 5.083 19.028 23.519 1.00 43.99 242 THR B N 1
ATOM 4579 C CA . THR B 1 250 ? 6.249 19.856 23.780 1.00 47.27 242 THR B CA 1
ATOM 4580 C C . THR B 1 250 ? 6.578 20.781 22.627 1.00 47.60 242 THR B C 1
ATOM 4581 O O . THR B 1 250 ? 6.946 21.935 22.846 1.00 43.86 242 THR B O 1
ATOM 4585 N N . TYR B 1 251 ? 6.439 20.290 21.403 1.00 40.99 243 TYR B N 1
ATOM 4586 C CA . TYR B 1 251 ? 6.808 21.114 20.266 1.00 42.87 243 TYR B CA 1
ATOM 4587 C C . TYR B 1 251 ? 5.849 22.300 20.106 1.00 43.60 243 TYR B C 1
ATOM 4588 O O . TYR B 1 251 ? 6.277 23.447 19.976 1.00 48.05 243 TYR B O 1
ATOM 4597 N N . SER B 1 252 ? 4.555 22.009 20.144 1.00 45.94 244 SER B N 1
ATOM 4598 C CA . SER B 1 252 ? 3.526 23.020 19.995 1.00 45.17 244 SER B CA 1
ATOM 4599 C C . SER B 1 252 ? 3.633 24.108 21.056 1.00 43.97 244 SER B C 1
ATOM 4600 O O . SER B 1 252 ? 3.411 25.284 20.777 1.00 48.29 244 SER B O 1
ATOM 4603 N N . TRP B 1 253 ? 4.002 23.711 22.268 1.00 41.93 245 TRP B N 1
ATOM 4604 C CA . TRP B 1 253 ? 4.190 24.648 23.360 1.00 43.22 245 TRP B CA 1
ATOM 4605 C C . TRP B 1 253 ? 5.367 25.583 23.044 1.00 42.21 245 TRP B C 1
ATOM 4606 O O . TRP B 1 253 ? 5.281 26.792 23.225 1.00 48.17 245 TRP B O 1
ATOM 4617 N N . TYR B 1 254 ? 6.462 25.000 22.576 1.00 43.25 246 TYR B N 1
ATOM 4618 C CA . TYR B 1 254 ? 7.640 25.743 22.171 1.00 41.85 246 TYR B CA 1
ATOM 4619 C C . TYR B 1 254 ? 7.316 26.718 21.020 1.00 51.27 246 TYR B C 1
ATOM 4620 O O . TYR B 1 254 ? 7.743 27.882 21.029 1.00 52.91 246 TYR B O 1
ATOM 4629 N N . LEU B 1 255 ? 6.567 26.237 20.031 1.00 48.76 247 LEU B N 1
ATOM 4630 C CA . LEU B 1 255 ? 6.161 27.077 18.905 1.00 45.13 247 LEU B CA 1
ATOM 4631 C C . LEU B 1 255 ? 5.354 28.276 19.357 1.00 49.58 247 LEU B C 1
ATOM 4632 O O . LEU B 1 255 ? 5.604 29.416 18.950 1.00 59.53 247 LEU B O 1
ATOM 4637 N N . SER B 1 256 ? 4.379 28.012 20.212 1.00 50.82 248 SER B N 1
ATOM 4638 C CA . SER B 1 256 ? 3.520 29.068 20.694 1.00 54.86 248 SER B CA 1
ATOM 4639 C C . SER B 1 256 ? 4.374 30.087 21.462 1.00 58.52 248 SER B C 1
ATOM 4640 O O . SER B 1 256 ? 4.098 31.285 21.429 1.00 58.85 248 SER B O 1
ATOM 4643 N N . GLY B 1 257 ? 5.447 29.620 22.099 1.00 57.06 249 GLY B N 1
ATOM 4644 C CA . GLY B 1 257 ? 6.372 30.523 22.773 1.00 49.64 249 GLY B CA 1
ATOM 4645 C C . GLY B 1 257 ? 7.120 31.419 21.801 1.00 51.12 249 GLY B C 1
ATOM 4646 O O . GLY B 1 257 ? 7.351 32.614 22.066 1.00 56.08 249 GLY B O 1
ATOM 4647 N N . LEU B 1 258 ? 7.496 30.855 20.659 1.00 51.38 250 LEU B N 1
ATOM 4648 C CA . LEU B 1 258 ? 8.124 31.659 19.616 1.00 54.21 250 LEU B CA 1
ATOM 4649 C C . LEU B 1 258 ? 7.190 32.775 19.157 1.00 55.84 250 LEU B C 1
ATOM 4650 O O . LEU B 1 258 ? 7.621 33.908 18.927 1.00 63.97 250 LEU B O 1
ATOM 4655 N N . VAL B 1 259 ? 5.911 32.442 19.025 1.00 54.35 251 VAL B N 1
ATOM 4656 C CA . VAL B 1 259 ? 4.898 33.403 18.605 1.00 60.80 251 VAL B CA 1
ATOM 4657 C C . VAL B 1 259 ? 4.726 34.493 19.669 1.00 56.03 251 VAL B C 1
ATOM 4658 O O . VAL B 1 259 ? 4.528 35.653 19.338 1.00 55.97 251 VAL B O 1
ATOM 4662 N N . PHE B 1 260 ? 4.808 34.125 20.944 1.00 55.62 252 PHE B N 1
ATOM 4663 C CA . PHE B 1 260 ? 4.677 35.107 22.012 1.00 51.78 252 PHE B CA 1
ATOM 4664 C C . PHE B 1 260 ? 5.865 36.063 21.955 1.00 58.92 252 PHE B C 1
ATOM 4665 O O . PHE B 1 260 ? 5.717 37.271 22.146 1.00 61.27 252 PHE B O 1
ATOM 4673 N N . GLU B 1 261 ? 7.047 35.507 21.705 1.00 63.07 253 GLU B N 1
ATOM 4674 C CA . GLU B 1 261 ? 8.259 36.298 21.598 1.00 69.81 253 GLU B CA 1
ATOM 4675 C C . GLU B 1 261 ? 8.076 37.284 20.456 1.00 70.67 253 GLU B C 1
ATOM 4676 O O . GLU B 1 261 ? 8.418 38.489 20.578 1.00 73.82 253 GLU B O 1
ATOM 4682 N N . TRP B 1 262 ? 7.535 36.779 19.353 1.00 65.47 254 TRP B N 1
ATOM 4683 C CA . TRP B 1 262 ? 7.336 37.570 18.155 1.00 59.68 254 TRP B CA 1
ATOM 4684 C C . TRP B 1 262 ? 6.347 38.695 18.421 1.00 63.84 254 TRP B C 1
ATOM 4685 O O . TRP B 1 262 ? 6.567 39.825 17.995 1.00 64.20 254 TRP B O 1
ATOM 4696 N N . LEU B 1 263 ? 5.272 38.391 19.145 1.00 62.52 255 LEU B N 1
ATOM 4697 C CA . LEU B 1 263 ? 4.279 39.405 19.485 1.00 60.20 255 LEU B CA 1
ATOM 4698 C C . LEU B 1 263 ? 4.885 40.550 20.290 1.00 65.51 255 LEU B C 1
ATOM 4699 O O . LEU B 1 263 ? 4.580 41.714 20.027 1.00 72.30 255 LEU B O 1
ATOM 4704 N N . LYS B 1 264 ? 5.749 40.236 21.253 1.00 62.69 256 LYS B N 1
ATOM 4705 C CA . LYS B 1 264 ? 6.429 41.299 22.000 1.00 66.83 256 LYS B CA 1
ATOM 4706 C C . LYS B 1 264 ? 7.234 42.195 21.057 1.00 65.71 256 LYS B C 1
ATOM 4707 O O . LYS B 1 264 ? 7.165 43.414 21.152 1.00 64.92 256 LYS B O 1
ATOM 4713 N N . GLU B 1 265 ? 7.970 41.579 20.132 1.00 73.11 257 GLU B N 1
ATOM 4714 C CA . GLU B 1 265 ? 8.776 42.306 19.156 1.00 71.97 257 GLU B CA 1
ATOM 4715 C C . GLU B 1 265 ? 7.922 43.212 18.272 1.00 73.47 257 GLU B C 1
ATOM 4716 O O . GLU B 1 265 ? 8.425 44.231 17.725 1.00 76.35 257 GLU B O 1
ATOM 4722 N N . GLN B 1 266 ? 6.649 42.868 18.117 1.00 73.59 258 GLN B N 1
ATOM 4723 C CA . GLN B 1 266 ? 5.778 43.609 17.209 1.00 73.23 258 GLN B CA 1
ATOM 4724 C C . GLN B 1 266 ? 5.019 44.739 17.908 1.00 74.11 258 GLN B C 1
ATOM 4725 O O . GLN B 1 266 ? 4.240 45.450 17.277 1.00 75.44 258 GLN B O 1
ATOM 4731 N N . GLY B 1 267 ? 5.250 44.908 19.208 1.00 73.92 259 GLY B N 1
ATOM 4732 C CA . GLY B 1 267 ? 4.588 45.956 19.970 1.00 72.61 259 GLY B CA 1
ATOM 4733 C C . GLY B 1 267 ? 3.481 45.385 20.837 1.00 69.27 259 GLY B C 1
ATOM 4734 O O . GLY B 1 267 ? 2.712 46.110 21.464 1.00 65.71 259 GLY B O 1
ATOM 4735 N N . GLY B 1 268 ? 3.398 44.063 20.863 1.00 66.97 260 GLY B N 1
ATOM 4736 C CA . GLY B 1 268 ? 2.418 43.386 21.684 1.00 63.70 260 GLY B CA 1
ATOM 4737 C C . GLY B 1 268 ? 0.979 43.621 21.264 1.00 65.31 260 GLY B C 1
ATOM 4738 O O . GLY B 1 268 ? 0.673 43.936 20.116 1.00 66.54 260 GLY B O 1
ATOM 4739 N N . VAL B 1 269 ? 0.097 43.490 22.240 1.00 59.70 261 VAL B N 1
ATOM 4740 C CA . VAL B 1 269 ? -1.334 43.418 22.021 1.00 55.45 261 VAL B CA 1
ATOM 4741 C C . VAL B 1 269 ? -1.984 44.782 21.676 1.00 64.74 261 VAL B C 1
ATOM 4742 O O . VAL B 1 269 ? -2.968 44.837 20.930 1.00 65.64 261 VAL B O 1
ATOM 4746 N N . THR B 1 270 ? -1.435 45.882 22.184 1.00 62.03 262 THR B N 1
ATOM 4747 C CA . THR B 1 270 ? -1.949 47.196 21.778 1.00 68.01 262 THR B CA 1
ATOM 4748 C C . THR B 1 270 ? -1.653 47.416 20.290 1.00 69.22 262 THR B C 1
ATOM 4749 O O . THR B 1 270 ? -2.521 47.848 19.527 1.00 68.36 262 THR B O 1
ATOM 4753 N N . ALA B 1 271 ? -0.433 47.089 19.878 1.00 66.15 263 ALA B N 1
ATOM 4754 C CA . ALA B 1 271 ? -0.065 47.134 18.468 1.00 68.79 263 ALA B CA 1
ATOM 4755 C C . ALA B 1 271 ? -0.919 46.193 17.599 1.00 69.31 263 ALA B C 1
ATOM 4756 O O . ALA B 1 271 ? -1.212 46.512 16.438 1.00 65.14 263 ALA B O 1
ATOM 4758 N N . MET B 1 272 ? -1.313 45.041 18.146 1.00 60.75 264 MET B N 1
ATOM 4759 C CA . MET B 1 272 ? -2.175 44.118 17.398 1.00 61.89 264 MET B CA 1
ATOM 4760 C C . MET B 1 272 ? -3.555 44.738 17.168 1.00 59.67 264 MET B C 1
ATOM 4761 O O . MET B 1 272 ? -4.140 44.618 16.080 1.00 53.34 264 MET B O 1
ATOM 4766 N N . GLU B 1 273 ? -4.072 45.380 18.211 1.00 55.86 265 GLU B N 1
ATOM 4767 C CA . GLU B 1 273 ? -5.342 46.077 18.139 1.00 61.10 265 GLU B CA 1
ATOM 4768 C C . GLU B 1 273 ? -5.321 47.135 17.025 1.00 62.89 265 GLU B C 1
ATOM 4769 O O . GLU B 1 273 ? -6.263 47.171 16.195 1.00 64.62 265 GLU B O 1
ATOM 4775 N N . GLN B 1 274 ? -4.289 47.976 16.986 1.00 65.09 266 GLN B N 1
ATOM 4776 C CA . GLN B 1 274 ? -4.205 49.008 15.945 1.00 67.17 266 GLN B CA 1
ATOM 4777 C C . GLN B 1 274 ? -4.211 48.368 14.550 1.00 63.98 266 GLN B C 1
ATOM 4778 O O . GLN B 1 274 ? -4.965 48.781 13.675 1.00 64.87 266 GLN B O 1
ATOM 4780 N N . ARG B 1 275 ? -3.404 47.325 14.366 1.00 72.96 267 ARG B N 1
ATOM 4781 C CA . ARG B 1 275 ? -3.305 46.644 13.073 1.00 75.82 267 ARG B CA 1
ATOM 4782 C C . ARG B 1 275 ? -4.599 45.934 12.675 1.00 71.25 267 ARG B C 1
ATOM 4783 O O . ARG B 1 275 ? -5.047 46.051 11.534 1.00 71.79 267 ARG B O 1
ATOM 4791 N N . ASN B 1 276 ? -5.205 45.213 13.612 1.00 67.36 268 ASN B N 1
ATOM 4792 C CA . ASN B 1 276 ? -6.415 44.465 13.299 1.00 60.97 268 ASN B CA 1
ATOM 4793 C C . ASN B 1 276 ? -7.630 45.359 13.030 1.00 61.58 268 ASN B C 1
ATOM 4794 O O . ASN B 1 276 ? -8.446 45.045 12.164 1.00 64.83 268 ASN B O 1
ATOM 4799 N N . ARG B 1 277 ? -7.752 46.465 13.761 1.00 62.48 269 ARG B N 1
ATOM 4800 C CA . ARG B 1 277 ? -8.833 47.411 13.507 1.00 64.10 269 ARG B CA 1
ATOM 4801 C C . ARG B 1 277 ? -8.722 47.922 12.068 1.00 71.53 269 ARG B C 1
ATOM 4802 O O . ARG B 1 277 ? -9.724 48.061 11.366 1.00 72.96 269 ARG B O 1
ATOM 4810 N N . ALA B 1 278 ? -7.492 48.184 11.636 1.00 67.11 270 ALA B N 1
ATOM 4811 C CA . ALA B 1 278 ? -7.238 48.628 10.274 1.00 75.97 270 ALA B CA 1
ATOM 4812 C C . ALA B 1 278 ? -7.702 47.595 9.259 1.00 76.43 270 ALA B C 1
ATOM 4813 O O . ALA B 1 278 ? -8.417 47.928 8.309 1.00 75.43 270 ALA B O 1
ATOM 4815 N N . LYS B 1 279 ? -7.297 46.343 9.465 1.00 70.33 271 LYS B N 1
ATOM 4816 C CA . LYS B 1 279 ? -7.604 45.287 8.511 1.00 73.32 271 LYS B CA 1
ATOM 4817 C C . LYS B 1 279 ? -9.107 45.048 8.461 1.00 76.98 271 LYS B C 1
ATOM 4818 O O . LYS B 1 279 ? -9.716 45.105 7.395 1.00 77.20 271 LYS B O 1
ATOM 4824 N N . LYS B 1 280 ? -9.688 44.796 9.628 1.00 81.07 272 LYS B N 1
ATOM 4825 C CA . LYS B 1 280 ? -11.137 44.744 9.804 1.00 78.60 272 LYS B CA 1
ATOM 4826 C C . LYS B 1 280 ? -11.869 45.897 9.087 1.00 74.03 272 LYS B C 1
ATOM 4827 O O . LYS B 1 280 ? -12.701 45.661 8.209 1.00 72.03 272 LYS B O 1
ATOM 4833 N N . ASP B 1 281 ? -11.545 47.136 9.451 1.00 74.86 273 ASP B N 1
ATOM 4834 C CA . ASP B 1 281 ? -12.236 48.301 8.900 1.00 69.49 273 ASP B CA 1
ATOM 4835 C C . ASP B 1 281 ? -12.085 48.387 7.385 1.00 73.76 273 ASP B C 1
ATOM 4836 O O . ASP B 1 281 ? -13.005 48.815 6.701 1.00 66.84 273 ASP B O 1
ATOM 4841 N N . LEU B 1 282 ? -10.931 47.971 6.867 1.00 77.34 274 LEU B N 1
ATOM 4842 C CA . LEU B 1 282 ? -10.649 48.077 5.435 1.00 82.95 274 LEU B CA 1
ATOM 4843 C C . LEU B 1 282 ? -11.521 47.135 4.619 1.00 82.34 274 LEU B C 1
ATOM 4844 O O . LEU B 1 282 ? -12.127 47.537 3.623 1.00 80.07 274 LEU B O 1
ATOM 4849 N N . LEU B 1 283 ? -11.570 45.878 5.047 1.00 78.93 275 LEU B N 1
ATOM 4850 C CA . LEU B 1 283 ? -12.361 44.870 4.359 1.00 75.94 275 LEU B CA 1
ATOM 4851 C C . LEU B 1 283 ? -13.841 45.234 4.436 1.00 78.38 275 LEU B C 1
ATOM 4852 O O . LEU B 1 283 ? -14.555 45.172 3.433 1.00 77.46 275 LEU B O 1
ATOM 4857 N N . TYR B 1 284 ? -14.290 45.642 5.623 1.00 74.81 276 TYR B N 1
ATOM 4858 C CA . TYR B 1 284 ? -15.691 46.004 5.830 1.00 73.00 276 TYR B CA 1
ATOM 4859 C C . TYR B 1 284 ? -16.119 47.233 5.034 1.00 84.43 276 TYR B C 1
ATOM 4860 O O . TYR B 1 284 ? -17.283 47.348 4.637 1.00 68.46 276 TYR B O 1
ATOM 4869 N N . LYS B 1 285 ? -15.184 48.156 4.830 1.00 85.46 277 LYS B N 1
ATOM 4870 C CA . LYS B 1 285 ? -15.440 49.350 4.037 1.00 86.22 277 LYS B CA 1
ATOM 4871 C C . LYS B 1 285 ? -15.756 48.956 2.604 1.00 85.61 277 LYS B C 1
ATOM 4872 O O . LYS B 1 285 ? -16.627 49.544 1.966 1.00 89.86 277 LYS B O 1
ATOM 4874 N N . THR B 1 286 ? -15.045 47.949 2.110 1.00 83.09 278 THR B N 1
ATOM 4875 C CA . THR B 1 286 ? -15.231 47.474 0.747 1.00 87.59 278 THR B CA 1
ATOM 4876 C C . THR B 1 286 ? -16.620 46.865 0.563 1.00 85.51 278 THR B C 1
ATOM 4877 O O . THR B 1 286 ? -17.315 47.161 -0.408 1.00 85.05 278 THR B O 1
ATOM 4881 N N . ILE B 1 287 ? -17.032 46.037 1.516 1.00 77.18 279 ILE B N 1
ATOM 4882 C CA . ILE B 1 287 ? -18.294 45.311 1.410 1.00 76.90 279 ILE B CA 1
ATOM 4883 C C . ILE B 1 287 ? -19.513 46.240 1.535 1.00 80.47 279 ILE B C 1
ATOM 4884 O O . ILE B 1 287 ? -20.532 46.035 0.871 1.00 80.76 279 ILE B O 1
ATOM 4889 N N . ASP B 1 288 ? -19.393 47.277 2.359 1.00 83.75 280 ASP B N 1
ATOM 4890 C CA . ASP B 1 288 ? -20.486 48.227 2.586 1.00 84.17 280 ASP B CA 1
ATOM 4891 C C . ASP B 1 288 ? -20.529 49.310 1.514 1.00 89.80 280 ASP B C 1
ATOM 4892 O O . ASP B 1 288 ? -21.402 50.182 1.524 1.00 91.44 280 ASP B O 1
ATOM 4897 N N . ALA B 1 289 ? -19.572 49.255 0.595 1.00 90.99 281 ALA B N 1
ATOM 4898 C CA . ALA B 1 289 ? -19.476 50.244 -0.465 1.00 92.52 281 ALA B CA 1
ATOM 4899 C C . ALA B 1 289 ? -20.499 49.973 -1.560 1.00 95.72 281 ALA B C 1
ATOM 4900 O O . ALA B 1 289 ? -21.140 50.893 -2.059 1.00 98.47 281 ALA B O 1
ATOM 4902 N N . SER B 1 290 ? -20.653 48.707 -1.928 1.00 96.23 282 SER B N 1
ATOM 4903 C CA . SER B 1 290 ? -21.528 48.352 -3.038 1.00 100.01 282 SER B CA 1
ATOM 4904 C C . SER B 1 290 ? -22.663 47.428 -2.615 1.00 98.23 282 SER B C 1
ATOM 4905 O O . SER B 1 290 ? -22.805 47.078 -1.441 1.00 90.50 282 SER B O 1
ATOM 4908 N N . ASP B 1 291 ? -23.473 47.040 -3.590 1.00 85.68 283 ASP B N 1
ATOM 4909 C CA . ASP B 1 291 ? -24.482 46.015 -3.388 1.00 88.92 283 ASP B CA 1
ATOM 4910 C C . ASP B 1 291 ? -23.946 44.694 -3.937 1.00 89.30 283 ASP B C 1
ATOM 4911 O O . ASP B 1 291 ? -24.612 43.661 -3.875 1.00 83.59 283 ASP B O 1
ATOM 4913 N N . PHE B 1 292 ? -22.729 44.751 -4.473 1.00 90.23 284 PHE B N 1
ATOM 4914 C CA . PHE B 1 292 ? -22.073 43.597 -5.079 1.00 93.44 284 PHE B CA 1
ATOM 4915 C C . PHE B 1 292 ? -21.771 42.520 -4.032 1.00 90.88 284 PHE B C 1
ATOM 4916 O O . PHE B 1 292 ? -22.066 41.344 -4.249 1.00 89.26 284 PHE B O 1
ATOM 4924 N N . TYR B 1 293 ? -21.184 42.923 -2.905 1.00 89.52 285 TYR B N 1
ATOM 4925 C CA . TYR B 1 293 ? -20.954 42.006 -1.786 1.00 88.93 285 TYR B CA 1
ATOM 4926 C C . TYR B 1 293 ? -21.863 42.331 -0.603 1.00 83.42 285 TYR B C 1
ATOM 4927 O O . TYR B 1 293 ? -22.327 43.468 -0.444 1.00 78.74 285 TYR B O 1
ATOM 4936 N N . THR B 1 294 ? -22.094 41.326 0.235 1.00 80.11 286 THR B N 1
ATOM 4937 C CA . THR B 1 294 ? -22.992 41.453 1.374 1.00 83.18 286 THR B CA 1
ATOM 4938 C C . THR B 1 294 ? -22.405 40.852 2.654 1.00 76.83 286 THR B C 1
ATOM 4939 O O . THR B 1 294 ? -21.992 39.699 2.674 1.00 77.53 286 THR B O 1
ATOM 4943 N N . ASN B 1 295 ? -22.353 41.657 3.708 1.00 74.39 287 ASN B N 1
ATOM 4944 C CA . ASN B 1 295 ? -22.210 41.148 5.066 1.00 74.79 287 ASN B CA 1
ATOM 4945 C C . ASN B 1 295 ? -23.436 41.607 5.837 1.00 76.13 287 ASN B C 1
ATOM 4946 O O . ASN B 1 295 ? -23.770 42.802 5.843 1.00 66.36 287 ASN B O 1
ATOM 4951 N N . PRO B 1 296 ? -24.142 40.653 6.455 1.00 65.28 288 PRO B N 1
ATOM 4952 C CA . PRO B 1 296 ? -25.405 40.980 7.122 1.00 68.55 288 PRO B CA 1
ATOM 4953 C C . PRO B 1 296 ? -25.226 41.268 8.607 1.00 66.74 288 PRO B C 1
ATOM 4954 O O . PRO B 1 296 ? -26.186 41.636 9.279 1.00 70.09 288 PRO B O 1
ATOM 4958 N N . ILE B 1 297 ? -24.008 41.098 9.107 1.00 62.08 289 ILE B N 1
ATOM 4959 C CA . ILE B 1 297 ? -23.733 41.294 10.524 1.00 61.94 289 ILE B CA 1
ATOM 4960 C C . ILE B 1 297 ? -23.734 42.779 10.876 1.00 66.71 289 ILE B C 1
ATOM 4961 O O . ILE B 1 297 ? -23.001 43.566 10.276 1.00 63.90 289 ILE B O 1
ATOM 4966 N N . GLN B 1 298 ? -24.557 43.153 11.851 1.00 70.70 290 GLN B N 1
ATOM 4967 C CA . GLN B 1 298 ? -24.642 44.537 12.302 1.00 74.05 290 GLN B CA 1
ATOM 4968 C C . GLN B 1 298 ? -23.279 45.019 12.798 1.00 67.77 290 GLN B C 1
ATOM 4969 O O . GLN B 1 298 ? -22.521 44.245 13.374 1.00 62.54 290 GLN B O 1
ATOM 4975 N N . PRO B 1 299 ? -22.959 46.298 12.552 1.00 67.79 291 PRO B N 1
ATOM 4976 C CA . PRO B 1 299 ? -21.616 46.837 12.803 1.00 71.22 291 PRO B CA 1
ATOM 4977 C C . PRO B 1 299 ? -21.121 46.603 14.228 1.00 71.28 291 PRO B C 1
ATOM 4978 O O . PRO B 1 299 ? -19.924 46.405 14.455 1.00 69.92 291 PRO B O 1
ATOM 4982 N N . SER B 1 300 ? -22.045 46.629 15.177 1.00 64.15 292 SER B N 1
ATOM 4983 C CA . SER B 1 300 ? -21.689 46.481 16.578 1.00 71.35 292 SER B CA 1
ATOM 4984 C C . SER B 1 300 ? -21.093 45.106 16.910 1.00 65.55 292 SER B C 1
ATOM 4985 O O . SER B 1 300 ? -20.351 44.973 17.883 1.00 66.44 292 SER B O 1
ATOM 4988 N N . ALA B 1 301 ? -21.417 44.084 16.119 1.00 64.88 293 ALA B N 1
ATOM 4989 C CA . ALA B 1 301 ? -20.944 42.720 16.429 1.00 63.94 293 ALA B CA 1
ATOM 4990 C C . ALA B 1 301 ? -20.111 42.112 15.306 1.00 62.53 293 ALA B C 1
ATOM 4991 O O . ALA B 1 301 ? -19.794 40.917 15.322 1.00 70.04 293 ALA B O 1
ATOM 4993 N N . ARG B 1 302 ? -19.762 42.932 14.327 1.00 63.49 294 ARG B N 1
ATOM 4994 C CA . ARG B 1 302 ? -18.913 42.474 13.242 1.00 68.33 294 ARG B CA 1
ATOM 4995 C C . ARG B 1 302 ? -17.552 42.060 13.770 1.00 65.83 294 ARG B C 1
ATOM 4996 O O . ARG B 1 302 ? -16.829 42.856 14.368 1.00 57.65 294 ARG B O 1
ATOM 5004 N N . SER B 1 303 ? -17.219 40.795 13.559 1.00 62.93 295 SER B N 1
ATOM 5005 C CA . SER B 1 303 ? -15.930 40.278 13.972 1.00 54.22 295 SER B CA 1
ATOM 5006 C C . SER B 1 303 ? -14.757 41.004 13.305 1.00 56.17 295 SER B C 1
ATOM 5007 O O . SER B 1 303 ? -14.803 41.334 12.109 1.00 57.66 295 SER B O 1
ATOM 5010 N N . TRP B 1 304 ? -13.709 41.242 14.086 1.00 51.14 296 TRP B N 1
ATOM 5011 C CA . TRP B 1 304 ? -12.449 41.742 13.559 1.00 59.28 296 TRP B CA 1
ATOM 5012 C C . TRP B 1 304 ? -11.601 40.622 12.972 1.00 59.91 296 TRP B C 1
ATOM 5013 O O . TRP B 1 304 ? -10.674 40.890 12.212 1.00 63.19 296 TRP B O 1
ATOM 5024 N N . MET B 1 305 ? -11.894 39.378 13.359 1.00 54.50 297 MET B N 1
ATOM 5025 C CA . MET B 1 305 ? -11.020 38.243 13.048 1.00 51.77 297 MET B CA 1
ATOM 5026 C C . MET B 1 305 ? -11.487 37.406 11.869 1.00 58.03 297 MET B C 1
ATOM 5027 O O . MET B 1 305 ? -10.674 36.908 11.096 1.00 67.13 297 MET B O 1
ATOM 5032 N N . ASN B 1 306 ? -12.799 37.247 11.748 1.00 58.33 298 ASN B N 1
ATOM 5033 C CA . ASN B 1 306 ? -13.397 36.475 10.667 1.00 52.45 298 ASN B CA 1
ATOM 5034 C C . ASN B 1 306 ? -14.498 37.269 9.978 1.00 56.63 298 ASN B C 1
ATOM 5035 O O . ASN B 1 306 ? -15.451 37.708 10.616 1.00 60.41 298 ASN B O 1
ATOM 5040 N N . VAL B 1 307 ? -14.368 37.440 8.669 1.00 54.76 299 VAL B N 1
ATOM 5041 C CA . VAL B 1 307 ? -15.243 38.337 7.930 1.00 62.04 299 VAL B CA 1
ATOM 5042 C C . VAL B 1 307 ? -15.936 37.607 6.791 1.00 67.17 299 VAL B C 1
ATOM 5043 O O . VAL B 1 307 ? -15.370 37.456 5.709 1.00 71.87 299 VAL B O 1
ATOM 5047 N N . PRO B 1 308 ? -17.175 37.160 7.026 1.00 65.99 300 PRO B N 1
ATOM 5048 C CA . PRO B 1 308 ? -17.917 36.445 5.988 1.00 62.74 300 PRO B CA 1
ATOM 5049 C C . PRO B 1 308 ? -18.616 37.409 5.050 1.00 73.88 300 PRO B C 1
ATOM 5050 O O . PRO B 1 308 ? -19.026 38.488 5.482 1.00 83.50 300 PRO B O 1
ATOM 5054 N N . PHE B 1 309 ? -18.736 37.042 3.779 1.00 76.37 301 PHE B N 1
ATOM 5055 C CA . PHE B 1 309 ? -19.493 37.860 2.838 1.00 79.39 301 PHE B CA 1
ATOM 5056 C C . PHE B 1 309 ? -20.045 37.029 1.682 1.00 84.23 301 PHE B C 1
ATOM 5057 O O . PHE B 1 309 ? -19.380 36.130 1.163 1.00 77.25 301 PHE B O 1
ATOM 5065 N N . ARG B 1 310 ? -21.275 37.334 1.286 1.00 88.93 302 ARG B N 1
ATOM 5066 C CA . ARG B 1 310 ? -21.925 36.590 0.219 1.00 91.02 302 ARG B CA 1
ATOM 5067 C C . ARG B 1 310 ? -21.847 37.355 -1.103 1.00 94.42 302 ARG B C 1
ATOM 5068 O O . ARG B 1 310 ? -21.656 38.573 -1.117 1.00 93.33 302 ARG B O 1
ATOM 5070 N N . LEU B 1 311 ? -21.975 36.634 -2.214 1.00 98.19 303 LEU B N 1
ATOM 5071 C CA . LEU B 1 311 ? -22.030 37.269 -3.527 1.00 97.10 303 LEU B CA 1
ATOM 5072 C C . LEU B 1 311 ? -23.473 37.480 -3.963 1.00 94.11 303 LEU B C 1
ATOM 5073 O O . LEU B 1 311 ? -24.302 36.580 -3.835 1.00 89.58 303 LEU B O 1
ATOM 5078 N N . ALA B 1 312 ? -23.761 38.678 -4.469 1.00 100.80 304 ALA B N 1
ATOM 5079 C CA . ALA B 1 312 ? -25.092 39.039 -4.959 1.00 100.94 304 ALA B CA 1
ATOM 5080 C C . ALA B 1 312 ? -25.651 37.956 -5.871 1.00 106.68 304 ALA B C 1
ATOM 5081 O O . ALA B 1 312 ? -26.819 37.580 -5.765 1.00 106.39 304 ALA B O 1
ATOM 5083 N N . ASP B 1 313 ? -24.800 37.457 -6.761 1.00 113.47 305 ASP B N 1
ATOM 5084 C CA . ASP B 1 313 ? -25.111 36.275 -7.553 1.00 113.36 305 ASP B CA 1
ATOM 5085 C C . ASP B 1 313 ? -24.231 35.119 -7.090 1.00 102.02 305 ASP B C 1
ATOM 5086 O O . ASP B 1 313 ? -23.066 35.028 -7.477 1.00 96.43 305 ASP B O 1
ATOM 5091 N N . GLU B 1 314 ? -24.790 34.243 -6.259 1.00 106.13 306 GLU B N 1
ATOM 5092 C CA . GLU B 1 314 ? -24.057 33.099 -5.734 1.00 110.19 306 GLU B CA 1
ATOM 5093 C C . GLU B 1 314 ? -23.603 32.187 -6.878 1.00 120.03 306 GLU B C 1
ATOM 5094 O O . GLU B 1 314 ? -22.664 31.367 -6.701 1.00 123.32 306 GLU B O 1
ATOM 5096 N N . ARG B 1 315 ? -24.240 32.321 -8.039 1.00 123.67 307 ARG B N 1
ATOM 5097 C CA . ARG B 1 315 ? -23.847 31.569 -9.225 1.00 125.65 307 ARG B CA 1
ATOM 5098 C C . ARG B 1 315 ? -22.572 32.139 -9.845 1.00 122.42 307 ARG B C 1
ATOM 5099 O O . ARG B 1 315 ? -22.081 31.620 -10.845 1.00 130.10 307 ARG B O 1
ATOM 5101 N N . LEU B 1 316 ? -22.039 33.201 -9.246 1.00 111.95 308 LEU B N 1
ATOM 5102 C CA . LEU B 1 316 ? -20.778 33.789 -9.691 1.00 103.88 308 LEU B CA 1
ATOM 5103 C C . LEU B 1 316 ? -19.670 33.569 -8.660 1.00 103.21 308 LEU B C 1
ATOM 5104 O O . LEU B 1 316 ? -18.617 34.207 -8.723 1.00 94.73 308 LEU B O 1
ATOM 5106 N N . ASP B 1 317 ? -19.913 32.660 -7.715 1.00 108.20 309 ASP B N 1
ATOM 5107 C CA . ASP B 1 317 ? -18.951 32.368 -6.652 1.00 107.90 309 ASP B CA 1
ATOM 5108 C C . ASP B 1 317 ? -17.734 31.596 -7.166 1.00 104.04 309 ASP B C 1
ATOM 5109 O O . ASP B 1 317 ? -16.636 31.731 -6.630 1.00 103.29 309 ASP B O 1
ATOM 5111 N N . LYS B 1 318 ? -17.925 30.791 -8.205 1.00 103.20 310 LYS B N 1
ATOM 5112 C CA . LYS B 1 318 ? -16.823 30.013 -8.766 1.00 104.11 310 LYS B CA 1
ATOM 5113 C C . LYS B 1 318 ? -15.717 30.901 -9.364 1.00 107.88 310 LYS B C 1
ATOM 5114 O O . LYS B 1 318 ? -14.536 30.630 -9.136 1.00 1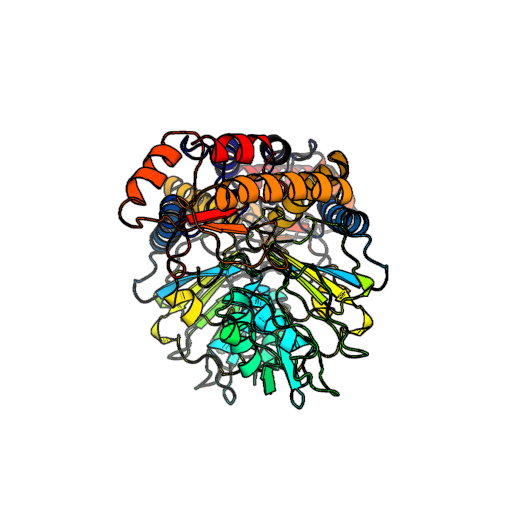09.75 310 LYS B O 1
ATOM 5116 N N . PRO B 1 319 ? -16.081 31.960 -10.127 1.00 110.90 311 PRO B N 1
ATOM 5117 C CA . PRO B 1 319 ? -15.030 32.878 -10.597 1.00 112.31 311 PRO B CA 1
ATOM 5118 C C . PRO B 1 319 ? -14.486 33.835 -9.527 1.00 110.56 311 PRO B C 1
ATOM 5119 O O . PRO B 1 319 ? -13.457 34.477 -9.752 1.00 94.64 311 PRO B O 1
ATOM 5123 N N . PHE B 1 320 ? -15.166 33.949 -8.392 1.00 114.89 312 PHE B N 1
ATOM 5124 C CA . PHE B 1 320 ? -14.603 34.696 -7.274 1.00 120.66 312 PHE B CA 1
ATOM 5125 C C . PHE B 1 320 ? -13.378 33.946 -6.767 1.00 121.11 312 PHE B C 1
ATOM 5126 O O . PHE B 1 320 ? -12.309 34.526 -6.573 1.00 127.27 312 PHE B O 1
ATOM 5128 N N . LEU B 1 321 ? -13.549 32.641 -6.588 1.00 111.74 313 LEU B N 1
ATOM 5129 C CA . LEU B 1 321 ? -12.513 31.778 -6.041 1.00 102.12 313 LEU B CA 1
ATOM 5130 C C . LEU B 1 321 ? -11.345 31.599 -6.993 1.00 101.59 313 LEU B C 1
ATOM 5131 O O . LEU B 1 321 ? -10.187 31.705 -6.587 1.00 101.26 313 LEU B O 1
ATOM 5136 N N . GLU B 1 322 ? -11.664 31.326 -8.256 1.00 102.17 314 GLU B N 1
ATOM 5137 C CA . GLU B 1 322 ? -10.663 31.115 -9.287 1.00 102.47 314 GLU B CA 1
ATOM 5138 C C . GLU B 1 322 ? -9.713 32.308 -9.357 1.00 106.68 314 GLU B C 1
ATOM 5139 O O . GLU B 1 322 ? -8.479 32.131 -9.196 1.00 113.11 314 GLU B O 1
ATOM 5141 N N . GLY B 1 323 ? -10.260 33.504 -9.567 1.00 103.11 315 GLY B N 1
ATOM 5142 C CA . GLY B 1 323 ? -9.459 34.716 -9.648 1.00 102.12 315 GLY B CA 1
ATOM 5143 C C . GLY B 1 323 ? -8.758 35.069 -8.347 1.00 98.35 315 GLY B C 1
ATOM 5144 O O . GLY B 1 323 ? -7.916 35.973 -8.306 1.00 96.35 315 GLY B O 1
ATOM 5145 N N . ALA B 1 324 ? -9.114 34.356 -7.283 1.00 96.39 316 ALA B N 1
ATOM 5146 C CA . ALA B 1 324 ? -8.446 34.497 -5.996 1.00 95.25 316 ALA B CA 1
ATOM 5147 C C . ALA B 1 324 ? -7.296 33.498 -5.864 1.00 99.49 316 ALA B C 1
ATOM 5148 O O . ALA B 1 324 ? -6.216 33.846 -5.388 1.00 97.55 316 ALA B O 1
ATOM 5150 N N . GLU B 1 325 ? -7.528 32.257 -6.286 1.00 105.14 317 GLU B N 1
ATOM 5151 C CA . GLU B 1 325 ? -6.466 31.263 -6.311 1.00 110.09 317 GLU B CA 1
ATOM 5152 C C . GLU B 1 325 ? -5.440 31.714 -7.346 1.00 115.87 317 GLU B C 1
ATOM 5153 O O . GLU B 1 325 ? -4.227 31.399 -7.231 1.00 115.30 317 GLU B O 1
ATOM 5155 N N . ALA B 1 326 ? -5.914 32.448 -8.348 1.00 127.09 318 ALA B N 1
ATOM 5156 C CA . ALA B 1 326 ? -5.053 33.000 -9.389 1.00 139.04 318 ALA B CA 1
ATOM 5157 C C . ALA B 1 326 ? -4.071 33.989 -8.783 1.00 135.17 318 ALA B C 1
ATOM 5158 O O . ALA B 1 326 ? -2.859 33.779 -8.827 1.00 141.48 318 ALA B O 1
ATOM 5160 N N . ARG B 1 327 ? -4.601 35.064 -8.204 1.00 122.55 319 ARG B N 1
ATOM 5161 C CA . ARG B 1 327 ? -3.781 35.988 -7.434 1.00 112.59 319 ARG B CA 1
ATOM 5162 C C . ARG B 1 327 ? -3.300 35.283 -6.167 1.00 108.80 319 ARG B C 1
ATOM 5163 O O . ARG B 1 327 ? -3.476 34.072 -6.018 1.00 113.45 319 ARG B O 1
ATOM 5165 N N . GLY B 1 328 ? -2.695 36.028 -5.250 1.00 107.10 320 GLY B N 1
ATOM 5166 C CA . GLY B 1 328 ? -2.164 35.427 -4.035 1.00 109.31 320 GLY B CA 1
ATOM 5167 C C . GLY B 1 328 ? -3.197 34.969 -3.013 1.00 105.80 320 GLY B C 1
ATOM 5168 O O . GLY B 1 328 ? -2.894 34.149 -2.141 1.00 100.06 320 GLY B O 1
ATOM 5169 N N . LEU B 1 329 ? -4.418 35.486 -3.138 1.00 108.43 321 LEU B N 1
ATOM 5170 C CA . LEU B 1 329 ? -5.463 35.331 -2.123 1.00 108.87 321 LEU B CA 1
ATOM 5171 C C . LEU B 1 329 ? -6.080 33.926 -2.042 1.00 107.99 321 LEU B C 1
ATOM 5172 O O . LEU B 1 329 ? -6.926 33.558 -2.858 1.00 112.27 321 LEU B O 1
ATOM 5174 N N . LEU B 1 330 ? -5.682 33.160 -1.030 1.00 99.29 322 LEU B N 1
ATOM 5175 C CA . LEU B 1 330 ? -6.121 31.772 -0.902 1.00 91.36 322 LEU B CA 1
ATOM 5176 C C . LEU B 1 330 ? -7.086 31.552 0.271 1.00 94.46 322 LEU B C 1
ATOM 5177 O O . LEU B 1 330 ? -7.181 32.391 1.176 1.00 97.31 322 LEU B O 1
ATOM 5179 N N . ASN B 1 331 ? -7.803 30.426 0.234 1.00 91.86 323 ASN B N 1
ATOM 5180 C CA . ASN B 1 331 ? -8.649 29.952 1.343 1.00 85.41 323 ASN B CA 1
ATOM 5181 C C . ASN B 1 331 ? -9.823 30.856 1.714 1.00 82.20 323 ASN B C 1
ATOM 5182 O O . ASN B 1 331 ? -10.144 31.003 2.894 1.00 82.80 323 ASN B O 1
ATOM 5187 N N . LEU B 1 332 ? -10.480 31.434 0.715 1.00 81.59 324 LEU B N 1
ATOM 5188 C CA . LEU B 1 332 ? -11.556 32.391 0.963 1.00 78.37 324 LEU B CA 1
ATOM 5189 C C . LEU B 1 332 ? -12.957 31.771 0.935 1.00 82.83 324 LEU B C 1
ATOM 5190 O O . LEU B 1 332 ? -13.946 32.455 1.205 1.00 82.87 324 LEU B O 1
ATOM 5195 N N . LYS B 1 333 ? -13.048 30.484 0.610 1.00 91.26 325 LYS B N 1
ATOM 5196 C CA . LYS B 1 333 ? -14.341 29.802 0.577 1.00 93.73 325 LYS B CA 1
ATOM 5197 C C . LYS B 1 333 ? -14.886 29.644 1.993 1.00 101.23 325 LYS B C 1
ATOM 5198 O O . LYS B 1 333 ? -14.119 29.528 2.954 1.00 102.34 325 LYS B O 1
ATOM 5200 N N . GLY B 1 334 ? -16.209 29.647 2.120 1.00 105.32 326 GLY B N 1
ATOM 5201 C CA . GLY B 1 334 ? -16.847 29.595 3.424 1.00 107.80 326 GLY B CA 1
ATOM 5202 C C . GLY B 1 334 ? -17.150 28.189 3.899 1.00 108.21 326 GLY B C 1
ATOM 5203 O O . GLY B 1 334 ? -17.115 27.238 3.117 1.00 109.99 326 GLY B O 1
ATOM 5204 N N . HIS B 1 335 ? -17.448 28.067 5.189 1.00 106.85 327 HIS B N 1
ATOM 5205 C CA . HIS B 1 335 ? -17.803 26.791 5.808 1.00 103.34 327 HIS B CA 1
ATOM 5206 C C . HIS B 1 335 ? -18.891 26.069 5.006 1.00 101.73 327 HIS B C 1
ATOM 5207 O O . HIS B 1 335 ? -19.701 26.709 4.326 1.00 99.00 327 HIS B O 1
ATOM 5214 N N . ARG B 1 336 ? -18.893 24.739 5.072 1.00 103.07 328 ARG B N 1
ATOM 5215 C CA . ARG B 1 336 ? -19.888 23.934 4.370 1.00 101.12 328 ARG B CA 1
ATOM 5216 C C . ARG B 1 336 ? -21.302 24.340 4.783 1.00 99.32 328 ARG B C 1
ATOM 5217 O O . ARG B 1 336 ? -22.211 24.413 3.957 1.00 94.66 328 ARG B O 1
ATOM 5219 N N . SER B 1 337 ? -21.469 24.618 6.070 1.00 101.68 329 SER B N 1
ATOM 5220 C CA . SER B 1 337 ? -22.759 24.997 6.631 1.00 108.63 329 SER B CA 1
ATOM 5221 C C . SER B 1 337 ? -23.120 26.452 6.346 1.00 117.08 329 SER B C 1
ATOM 5222 O O . SER B 1 337 ? -24.295 26.822 6.341 1.00 116.42 329 SER B O 1
ATOM 5225 N N . VAL B 1 338 ? -22.101 27.277 6.125 1.00 123.69 330 VAL B N 1
ATOM 5226 C CA . VAL B 1 338 ? -22.303 28.708 5.926 1.00 124.11 330 VAL B CA 1
ATOM 5227 C C . VAL B 1 338 ? -22.913 29.014 4.562 1.00 120.40 330 VAL B C 1
ATOM 5228 O O . VAL B 1 338 ? -24.071 29.419 4.473 1.00 123.71 330 VAL B O 1
ATOM 5230 N N . GLY B 1 339 ? -22.131 28.821 3.504 1.00 112.68 331 GLY B N 1
ATOM 5231 C CA . GLY B 1 339 ? -22.568 29.159 2.160 1.00 109.40 331 GLY B CA 1
ATOM 5232 C C . GLY B 1 339 ? -22.150 30.561 1.747 1.00 104.72 331 GLY B C 1
ATOM 5233 O O . GLY B 1 339 ? -22.827 31.545 2.062 1.00 107.34 331 GLY B O 1
ATOM 5234 N N . GLY B 1 340 ? -21.028 30.654 1.038 1.00 97.31 332 GLY B N 1
ATOM 5235 C CA . GLY B 1 340 ? -20.489 31.939 0.628 1.00 92.69 332 GLY B CA 1
ATOM 5236 C C . GLY B 1 340 ? -18.980 32.016 0.779 1.00 87.38 332 GLY B C 1
ATOM 5237 O O . GLY B 1 340 ? -18.279 31.019 0.585 1.00 80.40 332 GLY B O 1
ATOM 5238 N N . MET B 1 341 ? -18.482 33.203 1.122 1.00 73.20 333 MET B N 1
ATOM 5239 C CA . MET B 1 341 ? -17.053 33.424 1.344 1.00 73.45 333 MET B CA 1
ATOM 5240 C C . MET B 1 341 ? -16.749 33.815 2.798 1.00 69.51 333 MET B C 1
ATOM 5241 O O . MET B 1 341 ? -17.653 34.182 3.549 1.00 65.20 333 MET B O 1
ATOM 5246 N N . ARG B 1 342 ? -15.479 33.715 3.191 1.00 75.20 334 ARG B N 1
ATOM 5247 C CA . ARG B 1 342 ? -15.017 34.217 4.491 1.00 77.42 334 ARG B CA 1
ATOM 5248 C C . ARG B 1 342 ? -13.519 34.500 4.482 1.00 76.69 334 ARG B C 1
ATOM 5249 O O . ARG B 1 342 ? -12.732 33.691 4.007 1.00 77.10 334 ARG B O 1
ATOM 5257 N N . ALA B 1 343 ? -13.133 35.654 5.017 1.00 77.99 335 ALA B N 1
ATOM 5258 C CA . ALA B 1 343 ? -11.726 35.981 5.187 1.00 73.26 335 ALA B CA 1
ATOM 5259 C C . ALA B 1 343 ? -11.379 36.035 6.666 1.00 71.72 335 ALA B C 1
ATOM 5260 O O . ALA B 1 343 ? -12.082 36.665 7.457 1.00 75.76 335 ALA B O 1
ATOM 5262 N N . SER B 1 344 ? -10.293 35.370 7.037 1.00 70.60 336 SER B N 1
ATOM 5263 C CA . SER B 1 344 ? -9.830 35.370 8.417 1.00 64.04 336 SER B CA 1
ATOM 5264 C C . SER B 1 344 ? -8.580 36.229 8.542 1.00 68.72 336 SER B C 1
ATOM 5265 O O . SER B 1 344 ? -7.541 35.906 7.969 1.00 76.09 336 SER B O 1
ATOM 5268 N N . ILE B 1 345 ? -8.680 37.333 9.274 1.00 61.79 337 ILE B N 1
ATOM 5269 C CA . ILE B 1 345 ? -7.568 38.275 9.328 1.00 67.55 337 ILE B CA 1
ATOM 5270 C C . ILE B 1 345 ? -6.913 38.292 10.702 1.00 71.81 337 ILE B C 1
ATOM 5271 O O . ILE B 1 345 ? -6.954 39.291 11.426 1.00 81.37 337 ILE B O 1
ATOM 5276 N N . TYR B 1 346 ? -6.292 37.161 11.030 1.00 64.01 338 TYR B N 1
ATOM 5277 C CA . TYR B 1 346 ? -5.627 36.948 12.306 1.00 59.47 338 TYR B CA 1
ATOM 5278 C C . TYR B 1 346 ? -4.337 37.765 12.399 1.00 59.03 338 TYR B C 1
ATOM 5279 O O . TYR B 1 346 ? -3.974 38.466 11.455 1.00 61.04 338 TYR B O 1
ATOM 5288 N N . ASN B 1 347 ? -3.652 37.672 13.538 1.00 58.25 339 ASN B N 1
ATOM 5289 C CA . ASN B 1 347 ? -2.517 38.557 13.851 1.00 58.35 339 ASN B CA 1
ATOM 5290 C C . ASN B 1 347 ? -1.366 38.512 12.851 1.00 64.17 339 ASN B C 1
ATOM 5291 O O . ASN B 1 347 ? -0.765 39.550 12.536 1.00 63.62 339 ASN B O 1
ATOM 5296 N N . ALA B 1 348 ? -1.069 37.310 12.361 1.00 62.17 340 ALA B N 1
ATOM 5297 C CA . ALA B 1 348 ? 0.092 37.075 11.505 1.00 65.21 340 ALA B CA 1
ATOM 5298 C C . ALA B 1 348 ? -0.098 37.607 10.084 1.00 66.62 340 ALA B C 1
ATOM 5299 O O . ALA B 1 348 ? 0.870 37.784 9.343 1.00 73.56 340 ALA B O 1
ATOM 5301 N N . LEU B 1 349 ? -1.352 37.858 9.719 1.00 67.33 341 LEU B N 1
ATOM 5302 C CA . LEU B 1 349 ? -1.691 38.479 8.444 1.00 75.87 341 LEU B CA 1
ATOM 5303 C C . LEU B 1 349 ? -1.489 39.994 8.505 1.00 78.37 341 LEU B C 1
ATOM 5304 O O . LEU B 1 349 ? -2.059 40.666 9.361 1.00 79.45 341 LEU B O 1
ATOM 5309 N N . GLY B 1 350 ? -0.680 40.533 7.600 1.00 81.13 342 GLY B N 1
ATOM 5310 C CA . GLY B 1 350 ? -0.433 41.965 7.577 1.00 74.02 342 GLY B CA 1
ATOM 5311 C C . GLY B 1 350 ? -1.492 42.713 6.791 1.00 73.96 342 GLY B C 1
ATOM 5312 O O . GLY B 1 350 ? -2.317 42.093 6.111 1.00 75.51 342 GLY B O 1
ATOM 5313 N N . LEU B 1 351 ? -1.467 44.044 6.880 1.00 70.26 343 LEU B N 1
ATOM 5314 C CA . LEU B 1 351 ? -2.389 44.897 6.133 1.00 75.75 343 LEU B CA 1
ATOM 5315 C C . LEU B 1 351 ? -2.280 44.648 4.624 1.00 81.70 343 LEU B C 1
ATOM 5316 O O . LEU B 1 351 ? -3.276 44.743 3.904 1.00 85.60 343 LEU B O 1
ATOM 5321 N N . ASP B 1 352 ? -1.078 44.311 4.156 1.00 80.90 344 ASP B N 1
ATOM 5322 C CA . ASP B 1 352 ? -0.848 44.079 2.731 1.00 90.02 344 ASP B CA 1
ATOM 5323 C C . ASP B 1 352 ? -1.737 42.965 2.166 1.00 88.48 344 ASP B C 1
ATOM 5324 O O . ASP B 1 352 ? -2.064 42.961 0.980 1.00 93.21 344 ASP B O 1
ATOM 5329 N N . ALA B 1 353 ? -2.129 42.027 3.022 1.00 86.90 345 ALA B N 1
ATOM 5330 C CA . ALA B 1 353 ? -3.004 40.934 2.610 1.00 86.32 345 ALA B CA 1
ATOM 5331 C C . ALA B 1 353 ? -4.424 41.439 2.351 1.00 86.18 345 ALA B C 1
ATOM 5332 O O . ALA B 1 353 ? -5.027 41.123 1.324 1.00 86.04 345 ALA B O 1
ATOM 5334 N N . VAL B 1 354 ? -4.955 42.222 3.286 1.00 83.50 346 VAL B N 1
ATOM 5335 C CA . VAL B 1 354 ? -6.269 42.834 3.107 1.00 82.01 346 VAL B CA 1
ATOM 5336 C C . VAL B 1 354 ? -6.227 43.854 1.963 1.00 86.65 346 VAL B C 1
ATOM 5337 O O . VAL B 1 354 ? -7.199 44.011 1.219 1.00 90.79 346 VAL B O 1
ATOM 5341 N N . GLU B 1 355 ? -5.096 44.540 1.827 1.00 85.61 347 GLU B N 1
ATOM 5342 C CA . GLU B 1 355 ? -4.876 45.444 0.708 1.00 85.55 347 GLU B CA 1
ATOM 5343 C C . GLU B 1 355 ? -4.993 44.639 -0.585 1.00 88.34 347 GLU B C 1
ATOM 5344 O O . GLU B 1 355 ? -5.760 45.018 -1.506 1.00 92.75 347 GLU B O 1
ATOM 5350 N N . ALA B 1 356 ? -4.259 43.533 -0.652 1.00 86.80 348 ALA B N 1
ATOM 5351 C CA . ALA B 1 356 ? -4.292 42.640 -1.802 1.00 88.38 348 ALA B CA 1
ATOM 5352 C C . ALA B 1 356 ? -5.709 42.141 -2.107 1.00 88.40 348 ALA B C 1
ATOM 5353 O O . ALA B 1 356 ? -6.101 42.019 -3.268 1.00 89.12 348 ALA B O 1
ATOM 5355 N N . LEU B 1 357 ? -6.476 41.867 -1.058 1.00 83.07 349 LEU B N 1
ATOM 5356 C CA . LEU B 1 357 ? -7.802 41.271 -1.211 1.00 81.17 349 LEU B CA 1
ATOM 5357 C C . LEU B 1 357 ? -8.850 42.227 -1.783 1.00 86.82 349 LEU B C 1
ATOM 5358 O O . LEU B 1 357 ? -9.572 41.879 -2.724 1.00 85.85 349 LEU B O 1
ATOM 5363 N N . VAL B 1 358 ? -8.946 43.420 -1.200 1.00 85.08 350 VAL B N 1
ATOM 5364 C CA . VAL B 1 358 ? -9.957 44.391 -1.606 1.00 86.85 350 VAL B CA 1
ATOM 5365 C C . VAL B 1 358 ? -9.816 44.754 -3.088 1.00 90.24 350 VAL B C 1
ATOM 5366 O O . VAL B 1 358 ? -10.801 45.094 -3.747 1.00 80.27 350 VAL B O 1
ATOM 5368 N N . ALA B 1 359 ? -8.592 44.657 -3.603 1.00 98.10 351 ALA B N 1
ATOM 5369 C CA . ALA B 1 359 ? -8.306 44.909 -5.014 1.00 101.16 351 ALA B CA 1
ATOM 5370 C C . ALA B 1 359 ? -9.027 43.917 -5.937 1.00 106.67 351 ALA B C 1
ATOM 5371 O O . ALA B 1 359 ? -9.825 44.318 -6.789 1.00 111.84 351 ALA B O 1
ATOM 5373 N N . TYR B 1 360 ? -8.745 42.628 -5.765 1.00 99.66 352 TYR B N 1
ATOM 5374 C CA . TYR B 1 360 ? -9.358 41.601 -6.601 1.00 91.02 352 TYR B CA 1
ATOM 5375 C C . TYR B 1 360 ? -10.838 41.464 -6.274 1.00 84.61 352 TYR B C 1
ATOM 5376 O O . TYR B 1 360 ? -11.191 40.924 -5.227 1.00 75.08 352 TYR B O 1
#